Protein AF-F7YUC6-F1 (afdb_monomer)

Foldseek 3Di:
DVVVVVLVCLVCVCVVVDVDLVVLLLVLQLLLLLLLLLLVLLQCQQQVQAALQSLLL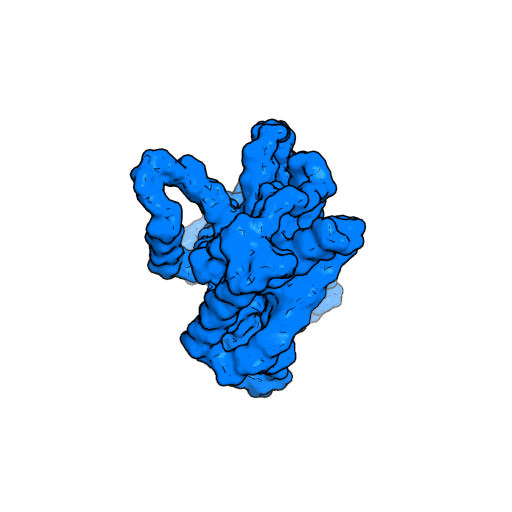LQQLQLQLQLCCPVVVDDSVPSLVVLLQRLLVVLLVLLQVLVVDDDVRSHVSSQVNQAVSLQVLQPPCVRQVHQVGAAQRAAPDDSVVLSVVSSVVSVVSLVVSCVCLVDPLVVLSNVNNVPVVVSVVVVRDSSVSSSVSSSNSSSSSSSSSNSVCNSVRTDGSVVSHSLVSVLSVLLCQQQFRNDSRSSSVSSVCSSCVCVVCVPVPDDVSVVSVVSSVVCVVPPRRHDNVVVVVCCVVPVCLVVLVVVLVDQDLAFWWWQDPFWTKTKHKAADAPAEDEAEDDPSDFLVVCVVVCVVCRDHYIYIRIAFAVGRNIHHGDDDPVNRVVVSVVVVCCVPVVPPTPTDNDD

InterPro domains:
  IPR000073 Alpha/beta hydrolase fold-1 [PF00561] (336-389)
  IPR001851 ABC transporter, permease [PF02653] (23-278)
  IPR029058 Alpha/Beta hydrolase fold [G3DSA:3.40.50.1820] (303-395)
  IPR029058 Alpha/Beta hydrolase fold [SSF53474] (313-388)
  IPR043428 High-affinity branched-chain amino acid transport system permease protein LivM-like [PTHR30482] (3-291)
  IPR043428 High-affinity branched-chain amino acid transport system permease protein LivM-like [cd06581] (31-288)

pLDDT: mean 86.63, std 11.59, range [29.72, 98.5]

Structure (mmCIF, N/CA/C/O backbone):
data_AF-F7YUC6-F1
#
_entry.id   AF-F7YUC6-F1
#
loop_
_atom_site.group_PDB
_atom_site.id
_atom_site.type_symbol
_atom_site.label_atom_id
_atom_site.label_alt_id
_atom_site.label_comp_id
_atom_site.label_asym_id
_atom_site.label_entity_id
_atom_site.label_seq_id
_atom_site.pdbx_PDB_ins_code
_atom_site.Cartn_x
_atom_site.Cartn_y
_atom_site.Cartn_z
_atom_site.occupancy
_atom_site.B_iso_or_equiv
_atom_site.auth_seq_id
_atom_site.auth_comp_id
_atom_site.auth_asym_id
_atom_site.auth_atom_id
_atom_site.pdbx_PDB_model_num
ATOM 1 N N . MET A 1 1 ? -22.028 0.484 -1.618 1.00 49.94 1 MET A N 1
ATOM 2 C CA . MET A 1 1 ? -22.314 1.625 -2.514 1.00 49.94 1 MET A CA 1
ATOM 3 C C . MET A 1 1 ? -21.063 2.448 -2.832 1.00 49.94 1 MET A C 1
ATOM 5 O O . MET A 1 1 ? -20.657 2.449 -3.980 1.00 49.94 1 MET A O 1
ATOM 9 N N . MET A 1 2 ? -20.376 3.046 -1.847 1.00 59.84 2 MET A N 1
ATOM 10 C CA . MET A 1 2 ? -19.220 3.936 -2.092 1.00 59.84 2 MET A CA 1
ATOM 11 C C . MET A 1 2 ? -18.036 3.284 -2.834 1.00 59.84 2 MET A C 1
ATOM 13 O O . MET A 1 2 ? -17.521 3.874 -3.771 1.00 59.84 2 MET A O 1
ATOM 17 N N . LYS A 1 3 ? -17.672 2.034 -2.501 1.00 68.00 3 LYS A N 1
ATOM 18 C CA . LYS A 1 3 ? -16.622 1.277 -3.221 1.00 68.00 3 LYS A CA 1
ATOM 19 C C . LYS A 1 3 ? -16.954 1.026 -4.699 1.00 68.00 3 LYS A C 1
ATOM 21 O O . LYS A 1 3 ? -16.059 0.978 -5.533 1.00 68.00 3 LYS A O 1
ATOM 26 N N . LEU A 1 4 ? -18.241 0.846 -5.002 1.00 63.88 4 LEU A N 1
ATOM 27 C CA . LEU A 1 4 ? -18.726 0.620 -6.363 1.00 63.88 4 LEU A CA 1
ATOM 28 C C . LEU A 1 4 ? -18.701 1.930 -7.160 1.00 63.88 4 LEU A C 1
ATOM 30 O O . LEU A 1 4 ? -18.326 1.933 -8.322 1.00 63.88 4 LEU A O 1
ATOM 34 N N . LEU A 1 5 ? -19.032 3.047 -6.503 1.00 68.44 5 LEU A N 1
ATOM 35 C CA . LEU A 1 5 ? -18.998 4.382 -7.095 1.00 68.44 5 LEU A CA 1
ATOM 36 C C . LEU A 1 5 ? -17.563 4.836 -7.405 1.00 68.44 5 LEU A C 1
ATOM 38 O O . LEU A 1 5 ? -17.309 5.358 -8.482 1.00 68.44 5 LEU A O 1
ATOM 42 N N . THR A 1 6 ? -16.610 4.584 -6.501 1.00 74.75 6 THR A N 1
ATOM 43 C CA . THR A 1 6 ? -15.185 4.864 -6.748 1.00 74.75 6 THR A CA 1
ATOM 44 C C . THR A 1 6 ? -14.619 4.002 -7.870 1.00 74.75 6 THR A C 1
ATOM 46 O O . THR A 1 6 ? -13.829 4.487 -8.672 1.00 74.75 6 THR A O 1
ATOM 49 N N . LEU A 1 7 ? -15.039 2.735 -7.949 1.00 76.38 7 LEU A N 1
ATOM 50 C CA . LEU A 1 7 ? -14.644 1.839 -9.033 1.00 76.38 7 LEU A CA 1
ATOM 51 C C . LEU A 1 7 ? -15.207 2.319 -10.377 1.00 76.38 7 LEU A C 1
ATOM 53 O O . LEU A 1 7 ? -14.469 2.394 -11.351 1.00 76.38 7 LEU A O 1
ATOM 57 N N . LEU A 1 8 ? -16.487 2.697 -10.411 1.00 74.19 8 LEU A N 1
ATOM 58 C CA . LEU A 1 8 ? -17.137 3.247 -11.600 1.00 74.19 8 LEU A CA 1
ATOM 59 C C . LEU A 1 8 ? -16.449 4.536 -12.072 1.00 74.19 8 LEU A C 1
ATOM 61 O O . LEU A 1 8 ? -16.184 4.694 -13.258 1.00 74.19 8 LEU A O 1
ATOM 65 N N . LEU A 1 9 ? -16.112 5.432 -11.140 1.00 80.69 9 LEU A N 1
ATOM 66 C CA . LEU A 1 9 ? -15.414 6.680 -11.443 1.00 80.69 9 LEU A CA 1
ATOM 67 C C . LEU A 1 9 ? -14.021 6.429 -12.037 1.00 80.69 9 LEU A C 1
ATOM 69 O O . LEU A 1 9 ? -13.650 7.093 -12.998 1.00 80.69 9 LEU A O 1
ATOM 73 N N . LEU A 1 10 ? -13.276 5.454 -11.506 1.00 80.12 10 LEU A N 1
ATOM 74 C CA . LEU A 1 10 ? -11.985 5.045 -12.066 1.00 80.12 10 LEU A CA 1
ATOM 75 C C . LEU A 1 10 ? -12.142 4.464 -13.477 1.00 80.12 10 LEU A C 1
ATOM 77 O O . LEU A 1 10 ? -11.426 4.869 -14.381 1.00 80.12 10 LEU A O 1
ATOM 81 N N . VAL A 1 11 ? -13.118 3.584 -13.710 1.00 81.38 11 VAL A N 1
ATOM 82 C CA . VAL A 1 11 ? -13.357 3.002 -15.045 1.00 81.38 11 VAL A CA 1
ATOM 83 C C . VAL A 1 11 ? -13.693 4.072 -16.091 1.00 81.38 11 VAL A C 1
ATOM 85 O O . VAL A 1 11 ? -13.264 3.966 -17.240 1.00 81.38 11 VAL A O 1
ATOM 88 N N . LEU A 1 12 ? -14.442 5.107 -15.699 1.00 81.69 12 LEU A N 1
ATOM 89 C CA . LEU A 1 12 ? -14.875 6.185 -16.592 1.00 81.69 12 LEU A CA 1
ATOM 90 C C . LEU A 1 12 ? -13.834 7.304 -16.763 1.00 81.69 12 LEU A C 1
ATOM 92 O O . LEU A 1 12 ? -13.973 8.139 -17.654 1.00 81.69 12 LEU A O 1
ATOM 96 N N . LEU A 1 13 ? -12.781 7.325 -15.947 1.00 81.12 13 LEU A N 1
ATOM 97 C CA . LEU A 1 13 ? -11.801 8.412 -15.898 1.00 81.12 13 LEU A CA 1
ATOM 98 C C . LEU A 1 13 ? -11.079 8.654 -17.244 1.00 81.12 13 LEU A C 1
ATOM 100 O O . LEU A 1 13 ? -11.007 9.812 -17.662 1.00 81.12 13 LEU A O 1
ATOM 104 N N . PRO A 1 14 ? -10.630 7.618 -17.985 1.00 80.31 14 PRO A N 1
ATOM 105 C CA . PRO A 1 14 ? -10.039 7.800 -19.316 1.00 80.31 14 PRO A CA 1
ATOM 106 C C . PRO A 1 14 ? -10.991 8.420 -20.346 1.00 80.31 14 PRO A C 1
ATOM 108 O O . PRO A 1 14 ? -10.544 9.121 -21.251 1.00 80.31 14 PRO A O 1
ATOM 111 N N . PHE A 1 15 ? -12.301 8.188 -20.212 1.00 77.75 15 PHE A N 1
ATOM 112 C CA . PHE A 1 15 ? -13.303 8.744 -21.126 1.00 77.75 15 PHE A CA 1
ATOM 113 C C . PHE A 1 15 ? -13.552 10.234 -20.874 1.00 77.75 15 PHE A C 1
ATOM 115 O O . PHE A 1 15 ? -13.868 10.963 -21.807 1.00 77.75 15 PHE A O 1
ATOM 122 N N . VAL A 1 16 ? -13.382 10.697 -19.631 1.00 76.25 16 VAL A N 1
ATOM 123 C CA . VAL A 1 16 ? -13.604 12.101 -19.246 1.00 76.25 16 VAL A CA 1
ATOM 124 C C . VAL A 1 16 ? -12.394 12.980 -19.567 1.00 76.25 16 VAL A C 1
ATOM 126 O O . VAL A 1 16 ? -12.556 14.081 -20.083 1.00 76.25 16 VAL A O 1
ATOM 129 N N . PHE A 1 17 ? -11.180 12.507 -19.275 1.00 71.56 17 PHE A N 1
ATOM 130 C CA . PHE A 1 17 ? -9.947 13.292 -19.451 1.00 71.56 17 PHE A CA 1
ATOM 131 C C . PHE A 1 17 ? -9.252 13.060 -20.805 1.00 71.56 17 PHE A C 1
ATOM 133 O O . PHE A 1 17 ? -8.211 13.658 -21.083 1.00 71.56 17 PHE A O 1
ATOM 140 N N . GLY A 1 18 ? -9.839 12.213 -21.653 1.00 66.44 18 GLY A N 1
ATOM 141 C CA . GLY A 1 18 ? -9.305 11.835 -22.956 1.00 66.44 18 GLY A CA 1
ATOM 142 C C . GLY A 1 18 ? -8.172 10.808 -22.878 1.00 66.44 18 GLY A C 1
ATOM 143 O O . GLY A 1 18 ? -7.498 10.633 -21.864 1.00 66.44 18 GLY A O 1
ATOM 144 N N . THR A 1 19 ? -7.911 10.137 -23.999 1.00 74.12 19 THR A N 1
ATOM 145 C CA . THR A 1 19 ? -6.890 9.083 -24.128 1.00 74.12 19 THR A CA 1
ATOM 146 C C . THR A 1 19 ? -5.493 9.647 -24.411 1.00 74.12 19 THR A C 1
ATOM 148 O O . THR A 1 19 ? -4.739 9.096 -25.217 1.00 74.12 19 THR A O 1
ATOM 151 N N . SER A 1 20 ? -5.136 10.780 -23.797 1.00 83.50 20 SER A N 1
ATOM 152 C CA . SER A 1 20 ? -3.784 11.321 -23.954 1.00 83.50 20 SER A CA 1
ATOM 153 C C . SER A 1 20 ? -2.783 10.409 -23.242 1.00 83.50 20 SER A C 1
ATOM 155 O O . SER A 1 20 ? -2.986 10.021 -22.089 1.00 83.50 20 SER A O 1
ATOM 157 N N . LYS A 1 21 ? -1.685 10.060 -23.927 1.00 84.25 21 LYS A N 1
ATOM 158 C CA . LYS A 1 21 ? -0.669 9.140 -23.384 1.00 84.25 21 LYS A CA 1
ATOM 159 C C . LYS A 1 21 ? -0.139 9.625 -22.036 1.00 84.25 21 LYS A C 1
ATOM 161 O O . LYS A 1 21 ? -0.027 8.851 -21.099 1.00 84.25 21 LYS A O 1
ATOM 166 N N . PHE A 1 22 ? 0.100 10.929 -21.931 1.00 85.62 22 PHE A N 1
ATOM 167 C CA . PHE A 1 22 ? 0.599 11.558 -20.718 1.00 85.62 22 PHE A CA 1
ATOM 168 C C . PHE A 1 22 ? -0.334 11.363 -19.511 1.00 85.62 22 PHE A C 1
ATOM 170 O O . PHE A 1 22 ? 0.124 10.923 -18.461 1.00 85.62 22 PHE A O 1
ATOM 177 N N . ILE A 1 23 ? -1.637 11.640 -19.652 1.00 87.19 23 ILE A N 1
ATOM 178 C CA . ILE A 1 23 ? -2.589 11.477 -18.540 1.00 87.19 23 ILE A CA 1
ATOM 179 C C . ILE A 1 23 ? -2.705 10.001 -18.149 1.00 87.19 23 ILE A C 1
ATOM 181 O O . ILE A 1 23 ? -2.709 9.687 -16.960 1.00 87.19 23 ILE A O 1
ATOM 185 N N . LEU A 1 24 ? -2.741 9.091 -19.128 1.00 89.00 24 LEU A N 1
ATOM 186 C CA . LEU A 1 24 ? -2.806 7.652 -18.865 1.00 89.00 24 LEU A CA 1
ATOM 187 C C . LEU A 1 24 ? -1.588 7.161 -18.074 1.00 89.00 24 LEU A C 1
ATOM 189 O O . LEU A 1 24 ? -1.773 6.506 -17.051 1.00 89.00 24 LEU A O 1
ATOM 193 N N . THR A 1 25 ? -0.370 7.555 -18.460 1.00 89.50 25 THR A N 1
ATOM 194 C CA . THR A 1 25 ? 0.849 7.197 -17.716 1.00 89.50 25 THR A CA 1
ATOM 195 C C . THR A 1 25 ? 0.807 7.711 -16.279 1.00 89.50 25 THR A C 1
ATOM 197 O O . THR A 1 25 ? 1.167 7.002 -15.342 1.00 89.50 25 THR A O 1
ATOM 200 N N . ILE A 1 26 ? 0.324 8.933 -16.067 1.00 89.69 26 ILE A N 1
ATOM 201 C CA . ILE A 1 26 ? 0.214 9.524 -14.731 1.00 89.69 26 ILE A CA 1
ATOM 202 C C . ILE A 1 26 ? -0.776 8.743 -13.863 1.00 89.69 26 ILE A C 1
ATOM 204 O O . ILE A 1 26 ? -0.443 8.387 -12.732 1.00 89.69 26 ILE A O 1
ATOM 208 N N . LEU A 1 27 ? -1.950 8.401 -14.396 1.00 91.56 27 LEU A N 1
ATOM 209 C CA . LEU A 1 27 ? -2.928 7.583 -13.680 1.00 91.56 27 LEU A CA 1
ATOM 210 C C . LEU A 1 27 ? -2.404 6.166 -13.397 1.00 91.56 27 LEU A C 1
ATOM 212 O O . LEU A 1 27 ? -2.622 5.637 -12.304 1.00 91.56 27 LEU A O 1
ATOM 216 N N . ASN A 1 28 ? -1.677 5.568 -14.344 1.00 93.00 28 ASN A N 1
ATOM 217 C CA . ASN A 1 28 ? -1.020 4.273 -14.172 1.00 93.00 28 ASN A CA 1
ATOM 218 C C . ASN A 1 28 ? -0.001 4.322 -13.034 1.00 93.00 28 ASN A C 1
ATOM 220 O O . ASN A 1 28 ? -0.023 3.466 -12.151 1.00 93.00 28 ASN A O 1
ATOM 224 N N . LEU A 1 29 ? 0.829 5.366 -12.979 1.00 93.62 29 LEU A N 1
ATOM 225 C CA . LEU A 1 29 ? 1.768 5.573 -11.879 1.00 93.62 29 LEU A CA 1
ATOM 226 C C . LEU A 1 29 ? 1.052 5.792 -10.540 1.00 93.62 29 LEU A C 1
ATOM 228 O O . LEU A 1 29 ? 1.462 5.209 -9.541 1.00 93.62 29 LEU A O 1
ATOM 232 N N . THR A 1 30 ? -0.053 6.543 -10.494 1.00 94.88 30 THR A N 1
ATOM 233 C CA . THR A 1 30 ? -0.863 6.676 -9.266 1.00 94.88 30 THR A CA 1
ATOM 234 C C . THR A 1 30 ? -1.336 5.321 -8.747 1.00 94.88 30 THR A C 1
ATOM 236 O O . THR A 1 30 ? -1.282 5.049 -7.543 1.00 94.88 30 THR A O 1
ATOM 239 N N . MET A 1 31 ? -1.799 4.465 -9.655 1.00 95.50 31 MET A N 1
ATOM 240 C CA . MET A 1 31 ? -2.273 3.118 -9.357 1.00 95.50 31 MET A CA 1
ATOM 241 C C . MET A 1 31 ? -1.142 2.191 -8.896 1.00 95.50 31 MET A C 1
ATOM 243 O O . MET A 1 31 ? -1.287 1.492 -7.893 1.00 95.50 31 MET A O 1
ATOM 247 N N . ILE A 1 32 ? 0.008 2.232 -9.566 1.00 96.81 32 ILE A N 1
ATOM 248 C CA . ILE A 1 32 ? 1.203 1.459 -9.206 1.00 96.81 32 ILE A CA 1
ATOM 249 C C . ILE A 1 32 ? 1.704 1.852 -7.811 1.00 96.81 32 ILE A C 1
ATOM 251 O O . ILE A 1 32 ? 1.934 0.987 -6.960 1.00 96.81 32 ILE A O 1
ATOM 255 N N . HIS A 1 33 ? 1.801 3.151 -7.528 1.00 96.81 33 HIS A N 1
ATOM 256 C CA . HIS A 1 33 ? 2.215 3.645 -6.215 1.00 96.81 33 HIS A CA 1
ATOM 257 C C . HIS A 1 33 ? 1.191 3.308 -5.133 1.00 96.81 33 HIS A C 1
ATOM 259 O O . HIS A 1 33 ? 1.586 3.032 -4.002 1.00 96.81 33 HIS A O 1
ATOM 265 N N . ALA A 1 34 ? -0.105 3.249 -5.466 1.00 97.19 34 ALA A N 1
ATOM 266 C CA . ALA A 1 34 ? -1.130 2.767 -4.542 1.00 97.19 34 ALA A CA 1
ATOM 267 C C . ALA A 1 34 ? -0.884 1.302 -4.143 1.00 97.19 34 ALA A C 1
ATOM 269 O O . ALA A 1 34 ? -0.997 0.980 -2.963 1.00 97.19 34 ALA A O 1
ATOM 270 N N . ILE A 1 35 ? -0.509 0.423 -5.083 1.00 98.06 35 ILE A N 1
ATOM 271 C CA . ILE A 1 35 ? -0.191 -0.989 -4.790 1.00 98.06 35 ILE A CA 1
ATOM 272 C C . ILE A 1 35 ? 1.018 -1.083 -3.852 1.00 98.06 35 ILE A C 1
ATOM 274 O O . ILE A 1 35 ? 0.943 -1.759 -2.823 1.00 98.06 35 ILE A O 1
ATOM 278 N N . ALA A 1 36 ? 2.105 -0.367 -4.159 1.00 98.00 36 ALA A N 1
ATOM 279 C CA . ALA A 1 36 ? 3.289 -0.331 -3.298 1.00 98.00 36 ALA A CA 1
ATOM 280 C C . ALA A 1 36 ? 2.944 0.191 -1.892 1.00 98.00 36 ALA A C 1
ATOM 282 O O . ALA A 1 36 ? 3.332 -0.393 -0.880 1.00 98.00 36 ALA A O 1
ATOM 283 N N . ALA A 1 37 ? 2.149 1.259 -1.816 1.00 97.56 37 ALA A N 1
ATOM 284 C CA . ALA A 1 37 ? 1.707 1.836 -0.556 1.00 97.56 37 ALA A CA 1
ATOM 285 C C . ALA A 1 37 ? 0.765 0.908 0.228 1.00 97.56 37 ALA A C 1
ATOM 287 O O . ALA A 1 37 ? 0.817 0.899 1.454 1.00 97.56 37 ALA A O 1
ATOM 288 N N . VAL A 1 38 ? -0.067 0.093 -0.430 1.00 97.25 38 VAL A N 1
ATOM 289 C CA . VAL A 1 38 ? -0.877 -0.945 0.234 1.00 97.25 38 VAL A CA 1
ATOM 290 C C . VAL A 1 38 ? 0.021 -1.988 0.901 1.00 97.25 38 VAL A C 1
ATOM 292 O O . VAL A 1 38 ? -0.226 -2.347 2.056 1.00 97.25 38 VAL A O 1
ATOM 295 N N . GLY A 1 39 ? 1.085 -2.423 0.218 1.00 97.25 39 GLY A N 1
ATOM 296 C CA . GLY A 1 39 ? 2.096 -3.320 0.781 1.00 97.25 39 GLY A CA 1
ATOM 297 C C . GLY A 1 39 ? 2.765 -2.735 2.024 1.00 97.25 39 GLY A C 1
ATOM 298 O O . GLY A 1 39 ? 2.800 -3.375 3.079 1.00 97.25 39 GLY A O 1
ATOM 299 N N . LEU A 1 40 ? 3.208 -1.480 1.942 1.00 97.31 40 LEU A N 1
ATOM 300 C CA . LEU A 1 40 ? 3.836 -0.792 3.069 1.00 97.31 40 LEU A CA 1
ATOM 301 C C . LEU A 1 40 ? 2.846 -0.542 4.212 1.00 97.31 40 LEU A C 1
ATOM 303 O O . LEU A 1 40 ? 3.194 -0.685 5.383 1.00 97.31 40 LEU A O 1
ATOM 307 N N . ASN A 1 41 ? 1.592 -0.226 3.897 1.00 96.69 41 ASN A N 1
ATOM 308 C CA . ASN A 1 41 ? 0.537 -0.040 4.886 1.00 96.69 41 ASN A CA 1
ATOM 309 C C . ASN A 1 41 ? 0.202 -1.345 5.622 1.00 96.69 41 ASN A C 1
ATOM 311 O O . ASN A 1 41 ? -0.171 -1.296 6.790 1.00 96.69 41 ASN A O 1
ATOM 315 N N . LEU A 1 42 ? 0.378 -2.516 5.002 1.00 96.75 42 LEU A N 1
ATOM 316 C CA . LEU A 1 42 ? 0.260 -3.797 5.704 1.00 96.75 42 LEU A CA 1
ATOM 317 C C . LEU A 1 42 ? 1.362 -3.959 6.767 1.00 96.75 42 LEU A C 1
ATOM 319 O O . LEU A 1 42 ? 1.074 -4.280 7.923 1.00 96.75 42 LEU A O 1
ATOM 323 N N . ILE A 1 43 ? 2.616 -3.696 6.386 1.00 95.44 43 ILE A N 1
ATOM 324 C CA . ILE A 1 43 ? 3.786 -3.838 7.267 1.00 95.44 43 ILE A CA 1
ATOM 325 C C . ILE A 1 43 ? 3.734 -2.797 8.390 1.00 95.44 43 ILE A C 1
ATOM 327 O O . ILE A 1 43 ? 3.709 -3.127 9.575 1.00 95.44 43 ILE A O 1
ATOM 331 N N . MET A 1 44 ? 3.658 -1.524 8.024 1.00 94.19 44 MET A N 1
ATOM 332 C CA . MET A 1 44 ? 3.778 -0.427 8.972 1.00 94.19 44 MET A CA 1
ATOM 333 C C . MET A 1 44 ? 2.433 -0.055 9.588 1.00 94.19 44 MET A C 1
ATOM 335 O O . MET A 1 44 ? 2.307 0.035 10.807 1.00 94.19 44 MET A O 1
ATOM 339 N N . GLY A 1 45 ? 1.398 0.091 8.764 1.00 92.88 45 GLY A N 1
ATOM 340 C CA . GLY A 1 45 ? 0.096 0.562 9.220 1.00 92.88 45 GLY A CA 1
ATOM 341 C C . GLY A 1 45 ? -0.764 -0.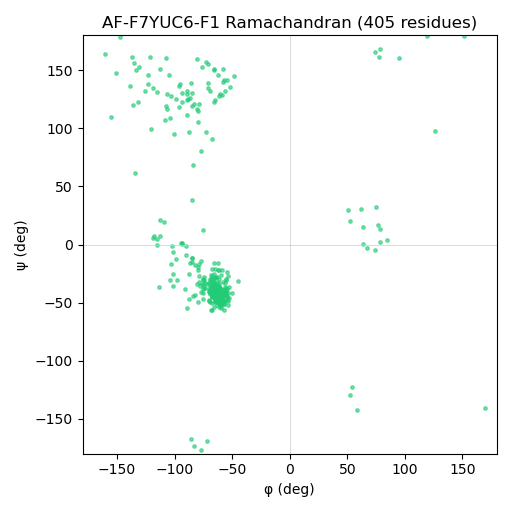480 9.921 1.00 92.88 45 GLY A C 1
ATOM 342 O O . GLY A 1 45 ? -1.509 -0.122 10.823 1.00 92.88 45 GLY A O 1
ATOM 343 N N . TYR A 1 46 ? -0.689 -1.761 9.573 1.00 93.50 46 TYR A N 1
ATOM 344 C CA . TYR A 1 46 ? -1.487 -2.786 10.257 1.00 93.50 46 TYR A CA 1
ATOM 345 C C . TYR A 1 46 ? -0.706 -3.533 11.327 1.00 93.50 46 TYR A C 1
ATOM 347 O O . TYR A 1 46 ? -1.315 -3.921 12.315 1.00 93.50 46 TYR A O 1
ATOM 355 N N . THR A 1 47 ? 0.607 -3.702 11.160 1.00 92.88 47 THR A N 1
ATOM 356 C CA . THR A 1 47 ? 1.442 -4.500 12.079 1.00 92.88 47 THR A CA 1
ATOM 357 C C . THR A 1 47 ? 2.282 -3.640 13.027 1.00 92.88 47 THR A C 1
ATOM 359 O O . THR A 1 47 ? 2.776 -4.146 14.032 1.00 92.88 47 THR A O 1
ATOM 362 N N . GLY A 1 48 ? 2.457 -2.345 12.734 1.00 90.38 48 GLY A N 1
ATOM 363 C CA . GLY A 1 48 ? 3.294 -1.442 13.531 1.00 90.38 48 GLY A CA 1
ATOM 364 C C . GLY A 1 48 ? 4.800 -1.621 13.305 1.00 90.38 48 GLY A C 1
ATOM 365 O O . GLY A 1 48 ? 5.598 -1.186 14.131 1.00 90.38 48 GLY A O 1
ATOM 366 N N . GLN A 1 49 ? 5.216 -2.282 12.219 1.00 90.38 49 GLN A N 1
ATOM 367 C CA . GLN A 1 49 ? 6.633 -2.460 11.894 1.00 90.38 49 GLN A CA 1
ATOM 368 C C . GLN A 1 49 ? 7.132 -1.296 11.037 1.00 90.38 49 GLN A C 1
ATOM 370 O O . GLN A 1 49 ? 6.752 -1.169 9.875 1.00 90.38 49 GLN A O 1
ATOM 375 N N . VAL A 1 50 ? 7.999 -0.452 11.596 1.00 89.50 50 VAL A N 1
ATOM 376 C CA . VAL A 1 50 ? 8.603 0.654 10.842 1.00 89.50 50 VAL A CA 1
ATOM 377 C C . VAL A 1 50 ? 9.500 0.080 9.745 1.00 89.50 50 VAL A C 1
ATOM 379 O O . VAL A 1 50 ? 10.412 -0.692 10.033 1.00 89.50 50 VAL A O 1
ATOM 382 N N . SER A 1 51 ? 9.228 0.438 8.490 1.00 90.94 51 SER A N 1
ATOM 383 C CA . SER A 1 51 ? 10.004 -0.009 7.333 1.00 90.94 51 SER A CA 1
ATOM 384 C C . SER A 1 51 ? 10.262 1.157 6.388 1.00 90.94 51 SER A C 1
ATOM 386 O O . SER A 1 51 ? 9.329 1.750 5.854 1.00 90.94 51 SER A O 1
ATOM 388 N N . ILE A 1 52 ? 11.542 1.458 6.172 1.00 91.62 52 ILE A N 1
ATOM 389 C CA . ILE A 1 52 ? 12.051 2.483 5.245 1.00 91.62 52 ILE A CA 1
ATOM 390 C C . ILE A 1 52 ? 12.805 1.796 4.084 1.00 91.62 52 ILE A C 1
ATOM 392 O O . ILE A 1 52 ? 13.637 2.380 3.400 1.00 91.62 52 ILE A O 1
ATOM 396 N N . GLY A 1 53 ? 12.517 0.509 3.860 1.00 93.00 53 GLY A N 1
ATOM 397 C CA . GLY A 1 53 ? 13.190 -0.335 2.869 1.00 93.00 53 GLY A CA 1
ATOM 398 C C . GLY A 1 53 ? 12.318 -0.764 1.693 1.00 93.00 53 GLY A C 1
ATOM 399 O O . GLY A 1 53 ? 12.717 -1.629 0.920 1.00 93.00 53 GLY A O 1
ATOM 400 N N . HIS A 1 54 ? 11.097 -0.236 1.577 1.00 96.25 54 HIS A N 1
ATOM 401 C CA . HIS A 1 54 ? 10.084 -0.810 0.686 1.00 96.25 54 HIS A CA 1
ATOM 402 C C . HIS A 1 54 ? 10.463 -0.737 -0.802 1.00 96.25 54 HIS A C 1
ATOM 404 O O . HIS A 1 54 ? 10.097 -1.628 -1.572 1.00 96.25 54 HIS A O 1
ATOM 410 N N . ALA A 1 55 ? 11.255 0.266 -1.198 1.00 96.62 55 ALA A N 1
ATOM 411 C CA . ALA A 1 55 ? 11.733 0.407 -2.568 1.00 96.62 55 ALA A CA 1
ATOM 412 C C . ALA A 1 55 ? 12.686 -0.719 -3.004 1.00 96.62 55 ALA A C 1
ATOM 414 O O . ALA A 1 55 ? 12.701 -1.051 -4.185 1.00 96.62 55 ALA A O 1
ATOM 415 N N . ALA A 1 56 ? 13.395 -1.389 -2.085 1.00 97.25 56 ALA A N 1
ATOM 416 C CA . ALA A 1 56 ? 14.206 -2.558 -2.445 1.00 97.25 56 ALA A CA 1
ATOM 417 C C . ALA A 1 56 ? 13.357 -3.748 -2.904 1.00 97.25 56 ALA A C 1
ATOM 419 O O . ALA A 1 56 ? 13.702 -4.436 -3.857 1.00 97.25 56 ALA A O 1
ATOM 420 N N . PHE A 1 57 ? 12.214 -3.999 -2.266 1.00 97.88 57 PHE A N 1
ATOM 421 C CA . PHE A 1 57 ? 11.320 -5.064 -2.730 1.00 97.88 57 PHE A CA 1
ATOM 422 C C . PHE A 1 57 ? 10.672 -4.715 -4.072 1.00 97.88 57 PHE A C 1
ATOM 424 O O . PHE A 1 57 ? 10.434 -5.603 -4.895 1.00 97.88 57 PHE A O 1
ATOM 431 N N . MET A 1 58 ? 10.436 -3.418 -4.298 1.00 98.19 58 MET A N 1
ATOM 432 C CA . MET A 1 58 ? 9.991 -2.888 -5.582 1.00 98.19 58 MET A CA 1
ATOM 433 C C . MET A 1 58 ? 11.064 -3.065 -6.665 1.00 98.19 58 MET A C 1
ATOM 435 O O . MET A 1 58 ? 10.742 -3.545 -7.748 1.00 98.19 58 MET A O 1
ATOM 439 N N . SER A 1 59 ? 12.337 -2.773 -6.380 1.00 97.56 59 SER A N 1
ATOM 440 C CA . SER A 1 59 ? 13.426 -2.968 -7.343 1.00 97.56 59 SER A CA 1
ATOM 441 C C . SER A 1 59 ? 13.631 -4.441 -7.678 1.00 97.56 59 SER A C 1
ATOM 443 O O . SER A 1 59 ? 13.711 -4.778 -8.856 1.00 97.56 59 SER A O 1
ATOM 445 N N . ILE A 1 60 ? 13.618 -5.335 -6.683 1.00 97.94 60 ILE A N 1
ATOM 446 C CA . ILE A 1 60 ? 13.712 -6.786 -6.905 1.00 97.94 60 ILE A CA 1
ATOM 447 C C . ILE A 1 60 ? 12.619 -7.250 -7.877 1.00 97.94 60 ILE A C 1
ATOM 449 O O . ILE A 1 60 ? 12.922 -7.952 -8.840 1.00 97.94 60 ILE A O 1
ATOM 453 N N . GLY A 1 61 ? 11.371 -6.810 -7.694 1.00 97.69 61 GLY A N 1
ATOM 454 C CA . GLY A 1 61 ? 10.272 -7.178 -8.591 1.00 97.69 61 GLY A CA 1
ATOM 455 C C . GLY A 1 61 ? 10.408 -6.570 -9.991 1.00 97.69 61 GLY A C 1
ATOM 456 O O . GLY A 1 61 ? 10.223 -7.266 -10.991 1.00 97.69 61 GLY A O 1
ATOM 457 N N . ALA A 1 62 ? 10.806 -5.298 -10.070 1.00 97.62 62 ALA A N 1
ATOM 458 C CA . ALA A 1 62 ? 11.036 -4.593 -11.328 1.00 97.62 62 ALA A CA 1
ATOM 459 C C . ALA A 1 62 ? 12.114 -5.277 -12.181 1.00 97.62 62 ALA A C 1
ATOM 461 O O . ALA A 1 62 ? 11.865 -5.626 -13.335 1.00 97.62 62 ALA A O 1
ATOM 462 N N . TYR A 1 63 ? 13.289 -5.528 -11.595 1.00 97.06 63 TYR A N 1
ATOM 463 C CA . TYR A 1 63 ? 14.394 -6.196 -12.279 1.00 97.06 63 TYR A CA 1
ATOM 464 C C . TYR A 1 63 ? 14.071 -7.651 -12.604 1.00 97.06 63 TYR A C 1
ATOM 466 O O . TYR A 1 63 ? 14.398 -8.094 -13.700 1.00 97.06 63 TYR A O 1
ATOM 474 N N . THR A 1 64 ? 13.390 -8.382 -11.715 1.00 97.19 64 THR A N 1
ATOM 475 C CA . THR A 1 64 ? 12.982 -9.767 -11.999 1.00 97.19 64 THR A CA 1
ATOM 476 C C . THR A 1 64 ? 12.084 -9.818 -13.234 1.00 97.19 64 THR A C 1
ATOM 478 O O . THR A 1 64 ? 12.422 -10.498 -14.199 1.00 97.19 64 THR A O 1
ATOM 481 N N . SER A 1 65 ? 10.984 -9.056 -13.265 1.00 97.38 65 SER A N 1
ATOM 482 C CA . SER A 1 65 ? 10.060 -9.094 -14.408 1.00 97.38 65 SER A CA 1
ATOM 483 C C . SER A 1 65 ? 10.722 -8.602 -15.699 1.00 97.38 65 SER A C 1
ATOM 485 O O . SER A 1 65 ? 10.581 -9.238 -16.744 1.00 97.38 65 SER A O 1
ATOM 487 N N . ALA A 1 66 ? 11.504 -7.518 -15.631 1.00 96.06 66 ALA A N 1
ATOM 488 C CA . ALA A 1 66 ? 12.196 -6.974 -16.795 1.00 96.06 66 ALA A CA 1
ATOM 489 C C . ALA A 1 66 ? 13.231 -7.949 -17.372 1.00 96.06 66 ALA A C 1
ATOM 491 O O . ALA A 1 66 ? 13.273 -8.149 -18.582 1.00 96.06 66 ALA A O 1
ATOM 492 N N . LEU A 1 67 ? 14.042 -8.597 -16.530 1.00 95.88 67 LEU A N 1
ATOM 493 C CA . LEU A 1 67 ? 15.060 -9.544 -16.990 1.00 95.88 67 LEU A CA 1
ATOM 494 C C . LEU A 1 67 ? 14.444 -10.818 -17.571 1.00 95.88 67 LEU A C 1
ATOM 496 O O . LEU A 1 67 ? 14.923 -11.293 -18.600 1.00 95.88 67 LEU A O 1
ATOM 500 N N . LEU A 1 68 ? 13.373 -11.344 -16.967 1.00 96.31 68 LEU A N 1
ATOM 501 C CA . LEU A 1 68 ? 12.645 -12.493 -17.515 1.00 96.31 68 LEU A CA 1
ATOM 502 C C . LEU A 1 68 ? 12.041 -12.169 -18.889 1.00 96.31 68 LEU A C 1
ATOM 504 O O . LEU A 1 68 ? 12.153 -12.971 -19.815 1.00 96.31 68 LEU A O 1
ATOM 508 N N . ALA A 1 69 ? 11.454 -10.980 -19.040 1.00 94.69 69 ALA A N 1
ATOM 509 C CA . ALA A 1 69 ? 10.863 -10.543 -20.300 1.00 94.69 69 ALA A CA 1
ATOM 510 C C . ALA A 1 69 ? 11.921 -10.249 -21.379 1.00 94.69 69 ALA A C 1
ATOM 512 O O . ALA A 1 69 ? 11.725 -10.594 -22.537 1.00 94.69 69 ALA A O 1
ATOM 513 N N . MET A 1 70 ? 13.049 -9.629 -21.017 1.00 93.56 70 MET A N 1
ATOM 514 C CA . MET A 1 70 ? 14.071 -9.202 -21.981 1.00 93.56 70 MET A CA 1
ATOM 515 C C . MET A 1 70 ? 15.064 -10.304 -22.360 1.00 93.56 70 MET A C 1
ATOM 517 O O . MET A 1 70 ? 15.414 -10.422 -23.529 1.00 93.56 70 MET A O 1
ATOM 521 N N . LYS A 1 71 ? 15.572 -11.075 -21.387 1.00 91.25 71 LYS A N 1
ATOM 522 C CA . LYS A 1 71 ? 16.623 -12.082 -21.635 1.00 91.25 71 LYS A CA 1
ATOM 523 C C . LYS A 1 71 ? 16.051 -13.454 -21.970 1.00 91.25 71 LYS A C 1
ATOM 525 O O . LYS A 1 71 ? 16.611 -14.147 -22.809 1.00 91.25 71 LYS A O 1
ATOM 530 N N . LEU A 1 72 ? 14.963 -13.848 -21.310 1.00 90.94 72 LEU A N 1
ATOM 531 C CA . LEU A 1 72 ? 14.354 -15.172 -21.477 1.00 90.94 72 LEU A CA 1
ATOM 532 C C . LEU A 1 72 ? 13.095 -15.146 -22.353 1.00 90.94 72 LEU A C 1
ATOM 534 O O . LEU A 1 72 ? 12.507 -16.197 -22.585 1.00 90.94 72 LEU A O 1
ATOM 538 N N . SER A 1 73 ? 12.680 -13.967 -22.838 1.00 90.50 73 SER A N 1
ATOM 539 C CA . SER A 1 73 ? 11.471 -13.775 -23.659 1.00 90.50 73 SER A CA 1
ATOM 540 C C . SER A 1 73 ? 10.209 -14.398 -23.047 1.00 90.50 73 SER A C 1
ATOM 542 O O . SER A 1 73 ? 9.298 -14.823 -23.757 1.00 90.50 73 SER A O 1
ATOM 544 N N . ILE A 1 74 ? 10.150 -14.471 -21.712 1.00 93.00 74 ILE A N 1
ATOM 545 C CA . ILE A 1 74 ? 9.003 -15.038 -21.003 1.00 93.00 74 ILE A CA 1
ATOM 546 C C . ILE A 1 74 ? 7.820 -14.069 -21.132 1.00 93.00 74 ILE A C 1
ATOM 548 O O . ILE A 1 74 ? 7.999 -12.868 -20.907 1.00 93.00 74 ILE A O 1
ATOM 552 N N . PRO A 1 75 ? 6.601 -14.557 -21.437 1.00 93.38 75 PRO A N 1
ATOM 553 C CA . PRO A 1 75 ? 5.418 -13.710 -21.514 1.00 93.38 75 PRO A CA 1
ATOM 554 C C . PRO A 1 75 ? 5.185 -12.906 -20.231 1.00 93.38 75 PRO A C 1
ATOM 556 O O . PRO A 1 75 ? 5.312 -13.429 -19.121 1.00 93.38 75 PRO A O 1
ATOM 559 N N . LEU A 1 76 ? 4.747 -11.652 -20.383 1.00 91.38 76 LEU A N 1
ATOM 560 C CA . LEU A 1 76 ? 4.517 -10.728 -19.262 1.00 91.38 76 LEU A CA 1
ATOM 561 C C . LEU A 1 76 ? 3.512 -11.262 -18.232 1.00 91.38 76 LEU A C 1
ATOM 563 O O . LEU A 1 76 ? 3.644 -11.026 -17.031 1.00 91.38 76 LEU A O 1
ATOM 567 N N . ALA A 1 77 ? 2.536 -12.041 -18.702 1.00 91.06 77 ALA A N 1
ATOM 568 C CA . ALA A 1 77 ? 1.555 -12.711 -17.857 1.00 91.06 77 ALA A CA 1
ATOM 569 C C . ALA A 1 77 ? 2.189 -13.685 -16.848 1.00 91.06 77 ALA A C 1
ATOM 571 O O . ALA A 1 77 ? 1.603 -13.917 -15.795 1.00 91.06 77 ALA A O 1
ATOM 572 N N . LEU A 1 78 ? 3.372 -14.234 -17.149 1.00 94.56 78 LEU A N 1
ATOM 573 C CA . LEU A 1 78 ? 4.115 -15.132 -16.265 1.00 94.56 78 LEU A CA 1
ATOM 574 C C . LEU A 1 78 ? 5.265 -14.411 -15.544 1.00 94.56 78 LEU A C 1
ATOM 576 O O . LEU A 1 78 ? 5.511 -14.683 -14.368 1.00 94.56 78 LEU A O 1
ATOM 580 N N . SER A 1 79 ? 5.932 -13.456 -16.202 1.00 95.50 79 SER A N 1
ATOM 581 C CA . SER A 1 79 ? 7.038 -12.707 -15.590 1.00 95.50 79 SER A CA 1
ATOM 582 C C . SER A 1 79 ? 6.587 -11.904 -14.364 1.00 95.50 79 SER A C 1
ATOM 584 O O . SER A 1 79 ? 7.296 -11.882 -13.358 1.00 95.50 79 SER A O 1
ATOM 586 N N . ILE A 1 80 ? 5.390 -11.302 -14.413 1.00 96.44 80 ILE A N 1
ATOM 587 C CA . ILE A 1 80 ? 4.849 -10.500 -13.310 1.00 96.44 80 ILE A CA 1
ATOM 588 C C . ILE A 1 80 ? 4.565 -11.377 -12.077 1.00 96.44 80 ILE A C 1
ATOM 590 O O . ILE A 1 80 ? 5.115 -11.070 -11.020 1.00 96.44 80 ILE A O 1
ATOM 594 N N . PRO A 1 81 ? 3.790 -12.482 -12.149 1.00 97.06 81 PRO A N 1
ATOM 595 C CA . PRO A 1 81 ? 3.616 -13.384 -11.008 1.00 97.06 81 PRO A CA 1
ATOM 596 C C . PRO A 1 81 ? 4.929 -13.922 -10.437 1.00 97.06 81 PRO A C 1
ATOM 59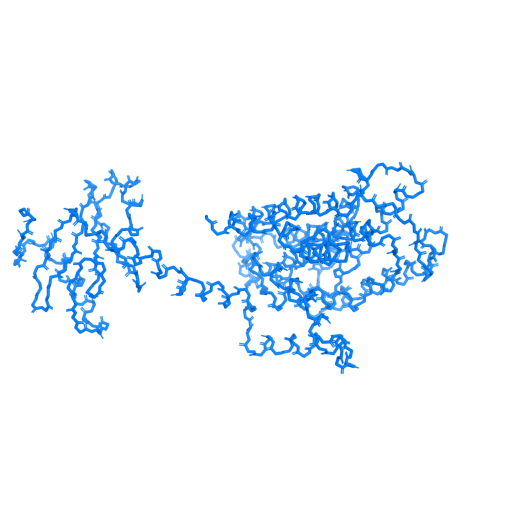8 O O . PRO A 1 81 ? 5.078 -13.968 -9.217 1.00 97.06 81 PRO A O 1
ATOM 601 N N . ILE A 1 82 ? 5.904 -14.276 -11.284 1.00 97.81 82 ILE A N 1
ATOM 602 C CA . ILE A 1 82 ? 7.219 -14.724 -10.805 1.00 97.81 82 ILE A CA 1
ATOM 603 C C . ILE A 1 82 ? 7.912 -13.603 -10.024 1.00 97.81 82 ILE A C 1
ATOM 605 O O . ILE A 1 82 ? 8.418 -13.853 -8.933 1.00 97.81 82 ILE A O 1
ATOM 609 N N . ALA A 1 83 ? 7.878 -12.362 -10.512 1.00 97.56 83 ALA A N 1
ATOM 610 C CA . ALA A 1 83 ? 8.423 -11.217 -9.787 1.00 97.56 83 ALA A CA 1
ATOM 611 C C . ALA A 1 83 ? 7.748 -11.003 -8.420 1.00 97.56 83 ALA A C 1
ATOM 613 O O . ALA A 1 83 ? 8.434 -10.720 -7.437 1.00 97.56 83 ALA A O 1
ATOM 614 N N . VAL A 1 84 ? 6.428 -11.205 -8.322 1.00 98.38 84 VAL A N 1
ATOM 615 C CA . VAL A 1 84 ? 5.695 -11.156 -7.043 1.00 98.38 84 VAL A CA 1
ATOM 616 C C . VAL A 1 84 ? 6.183 -12.234 -6.077 1.00 98.38 84 VAL A C 1
ATOM 618 O O . VAL A 1 84 ? 6.433 -11.938 -4.906 1.00 98.38 84 VAL A O 1
ATOM 621 N N . LEU A 1 85 ? 6.343 -13.472 -6.554 1.00 98.19 85 LEU A N 1
ATOM 622 C CA . LEU A 1 85 ? 6.830 -14.586 -5.739 1.00 98.19 85 LEU A CA 1
ATOM 623 C C . LEU A 1 85 ? 8.267 -14.348 -5.272 1.00 98.19 85 LEU A C 1
ATOM 625 O O . LEU A 1 85 ? 8.552 -14.518 -4.089 1.00 98.19 85 LEU A O 1
ATOM 629 N N . VAL A 1 86 ? 9.149 -13.898 -6.166 1.00 98.25 86 VAL A N 1
ATOM 630 C CA . VAL A 1 86 ? 10.547 -13.593 -5.843 1.00 98.25 86 VAL A CA 1
ATOM 631 C C . VAL A 1 86 ? 10.623 -12.487 -4.791 1.00 98.25 86 VAL A C 1
ATOM 633 O O . VAL A 1 86 ? 11.249 -12.688 -3.751 1.00 98.25 86 VAL A O 1
ATOM 636 N N . SER A 1 87 ? 9.925 -11.362 -4.972 1.00 98.19 87 SER A N 1
ATOM 637 C CA . SER A 1 87 ? 9.897 -10.300 -3.955 1.00 98.19 87 SER A CA 1
ATOM 638 C C . SER A 1 87 ? 9.288 -10.764 -2.630 1.00 98.19 87 SER A C 1
ATOM 640 O O . SER A 1 87 ? 9.755 -10.350 -1.569 1.00 98.19 87 SER A O 1
ATOM 642 N N . GLY A 1 88 ? 8.286 -11.649 -2.660 1.00 97.88 88 GLY A N 1
ATOM 643 C CA . GLY A 1 88 ? 7.735 -12.282 -1.462 1.00 97.88 88 GLY A CA 1
ATOM 644 C C . GLY A 1 88 ? 8.759 -13.157 -0.734 1.00 97.88 88 GLY A C 1
ATOM 645 O O . GLY A 1 88 ? 8.923 -13.019 0.476 1.00 97.88 88 GLY A O 1
ATOM 646 N N . ILE A 1 89 ? 9.504 -13.996 -1.460 1.00 98.00 89 ILE A N 1
ATOM 647 C CA . ILE A 1 89 ? 10.572 -14.846 -0.909 1.00 98.00 89 ILE A CA 1
ATOM 648 C C . ILE A 1 89 ? 11.674 -13.986 -0.284 1.00 98.00 89 ILE A C 1
ATOM 650 O O . ILE A 1 89 ? 12.056 -14.225 0.860 1.00 98.00 89 ILE A O 1
ATOM 654 N N . PHE A 1 90 ? 12.136 -12.939 -0.971 1.00 96.62 90 PHE A N 1
ATOM 655 C CA . PHE A 1 90 ? 13.095 -11.992 -0.393 1.00 96.62 90 PHE A CA 1
ATOM 656 C C . PHE A 1 90 ? 12.521 -11.271 0.834 1.00 96.62 90 PHE A C 1
ATOM 658 O O . PHE A 1 90 ? 13.235 -11.068 1.815 1.00 96.62 90 PHE A O 1
ATOM 665 N N . GLY A 1 91 ? 11.227 -10.941 0.825 1.00 95.88 91 GLY A N 1
ATOM 666 C CA . GLY A 1 91 ? 10.512 -10.404 1.983 1.00 95.88 91 GLY A CA 1
ATOM 667 C C . GLY A 1 91 ? 10.468 -11.364 3.171 1.00 95.88 91 GLY A C 1
ATOM 668 O O . GLY A 1 91 ? 10.623 -10.929 4.308 1.00 95.88 91 GLY A O 1
ATOM 669 N N . PHE A 1 92 ? 10.317 -12.664 2.927 1.00 96.31 92 PHE A N 1
ATOM 670 C CA . PHE A 1 92 ? 10.374 -13.700 3.957 1.00 96.31 92 PHE A CA 1
ATOM 671 C C . PHE A 1 92 ? 11.796 -13.861 4.513 1.00 96.31 92 PHE A C 1
ATOM 673 O O . PHE A 1 92 ? 11.995 -13.809 5.728 1.00 96.31 92 PHE A O 1
ATOM 680 N N . ILE A 1 93 ? 12.791 -13.989 3.628 1.00 95.69 93 ILE A N 1
ATOM 681 C CA . ILE A 1 93 ? 14.206 -14.154 3.991 1.00 95.69 93 ILE A CA 1
ATOM 682 C C . ILE A 1 93 ? 14.691 -12.958 4.807 1.00 95.69 93 ILE A C 1
ATOM 684 O O . ILE A 1 93 ? 15.314 -13.145 5.846 1.00 95.69 93 ILE A O 1
ATOM 688 N N . PHE A 1 94 ? 14.379 -11.736 4.371 1.00 92.69 94 PHE A N 1
ATOM 689 C CA . PHE A 1 94 ? 14.756 -10.517 5.084 1.00 92.69 94 PHE A CA 1
ATOM 690 C C . PHE A 1 94 ? 13.887 -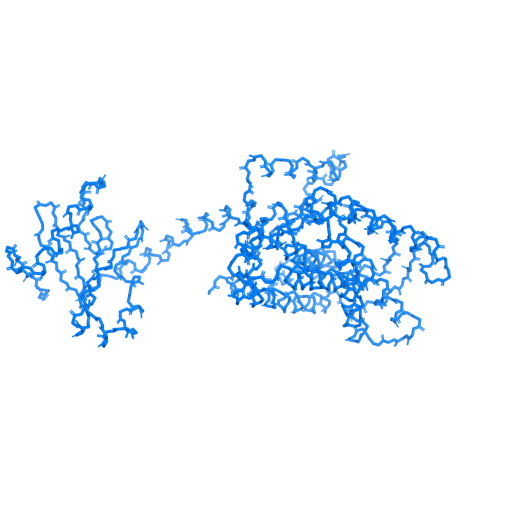10.268 6.322 1.00 92.69 94 PHE A C 1
ATOM 692 O O . PHE A 1 94 ? 14.362 -9.776 7.350 1.00 92.69 94 PHE A O 1
ATOM 699 N N . GLY A 1 95 ? 12.604 -10.621 6.245 1.00 89.88 95 GLY A N 1
ATOM 700 C CA . GLY A 1 95 ? 11.652 -10.479 7.336 1.00 89.88 95 GLY A CA 1
ATOM 701 C C . GLY A 1 95 ? 12.063 -11.294 8.555 1.00 89.88 95 GLY A C 1
ATOM 702 O O . GLY A 1 95 ? 11.982 -10.776 9.661 1.00 89.88 95 GLY A O 1
ATOM 703 N N . PHE A 1 96 ? 12.566 -12.517 8.368 1.00 91.19 96 PHE A N 1
ATOM 704 C CA . PHE A 1 96 ? 12.942 -13.426 9.454 1.00 91.19 96 PHE A CA 1
ATOM 705 C C . PHE A 1 96 ? 13.988 -12.857 10.443 1.00 91.19 96 PHE A C 1
ATOM 707 O O . PHE A 1 96 ? 13.672 -12.775 11.634 1.00 91.19 96 PHE A O 1
ATOM 714 N N . PRO A 1 97 ? 15.192 -12.406 10.023 1.00 88.00 97 PRO A N 1
ATOM 715 C CA . PRO A 1 97 ? 16.160 -11.781 10.926 1.00 88.00 97 PRO A CA 1
ATOM 716 C C . PRO A 1 97 ? 15.649 -10.441 11.469 1.00 88.00 97 PRO A C 1
ATOM 718 O O . PRO A 1 97 ? 15.891 -10.114 12.632 1.00 88.00 97 PRO A O 1
ATOM 721 N N . SER A 1 98 ? 14.868 -9.709 10.669 1.00 84.38 98 SER A N 1
ATOM 722 C CA . SER A 1 98 ? 14.275 -8.426 11.054 1.00 84.38 98 SER A CA 1
ATOM 723 C C . SER A 1 98 ? 13.306 -8.535 12.240 1.00 84.38 98 SER A C 1
ATOM 725 O O . SER A 1 98 ? 13.098 -7.555 12.949 1.00 84.38 98 SER A O 1
ATOM 727 N N . LEU A 1 99 ? 12.746 -9.719 12.527 1.00 81.25 99 LEU A N 1
ATOM 728 C CA . LEU A 1 99 ? 11.866 -9.934 13.688 1.00 81.25 99 LEU A CA 1
ATOM 729 C C . LEU A 1 99 ? 12.567 -9.765 15.039 1.00 81.25 99 LEU A C 1
ATOM 731 O O . LEU A 1 99 ? 11.886 -9.553 16.045 1.00 81.25 99 LEU A O 1
ATOM 735 N N . ARG A 1 100 ? 13.901 -9.875 15.071 1.00 85.44 100 ARG A N 1
ATOM 736 C CA . ARG A 1 100 ? 14.710 -9.670 16.282 1.00 85.44 100 ARG A CA 1
ATOM 737 C C . ARG A 1 100 ? 14.882 -8.190 16.624 1.00 85.44 100 ARG A C 1
ATOM 739 O O . ARG A 1 100 ? 15.283 -7.870 17.736 1.00 85.44 100 ARG A O 1
ATOM 746 N N . LEU A 1 101 ? 14.568 -7.303 15.680 1.00 89.50 101 LEU A N 1
ATOM 747 C CA . LEU A 1 101 ? 14.722 -5.862 15.809 1.00 89.50 101 LEU A CA 1
ATOM 748 C C . LEU A 1 101 ? 13.360 -5.200 16.024 1.00 89.50 101 LEU A C 1
ATOM 750 O O . LEU A 1 101 ? 12.333 -5.622 15.485 1.00 89.50 101 LEU A O 1
ATOM 754 N N . THR A 1 102 ? 13.342 -4.133 16.814 1.00 83.44 102 THR A N 1
ATOM 755 C CA . THR A 1 102 ? 12.128 -3.375 17.127 1.00 83.44 102 THR A CA 1
ATOM 756 C C . THR A 1 102 ? 12.351 -1.882 16.924 1.00 83.44 102 THR A C 1
ATOM 758 O O . THR A 1 102 ? 13.472 -1.379 17.004 1.00 83.44 102 THR A O 1
ATOM 761 N N . GLY A 1 103 ? 11.261 -1.170 16.623 1.00 86.19 103 GLY A N 1
ATOM 762 C CA . GLY A 1 103 ? 11.250 0.286 16.503 1.00 86.19 103 GLY A CA 1
ATOM 763 C C . GLY A 1 103 ? 12.296 0.818 15.522 1.00 86.19 103 GLY A C 1
ATOM 764 O O . GLY A 1 103 ? 12.315 0.445 14.349 1.00 86.19 103 GLY A O 1
ATOM 765 N N . PHE A 1 104 ? 13.163 1.695 16.024 1.00 88.56 104 PHE A N 1
ATOM 766 C CA . PHE A 1 104 ? 14.158 2.409 15.227 1.00 88.56 104 PHE A CA 1
ATOM 767 C C . PHE A 1 104 ? 15.244 1.498 14.635 1.00 88.56 104 PHE A C 1
ATOM 769 O O . PHE A 1 104 ? 15.664 1.712 13.501 1.00 88.56 104 PHE A O 1
ATOM 776 N N . TYR A 1 105 ? 15.638 0.429 15.336 1.00 92.12 105 TYR A N 1
ATOM 777 C CA . TYR A 1 105 ? 16.621 -0.528 14.815 1.00 92.12 105 TYR A CA 1
ATOM 778 C C . TYR A 1 105 ? 16.112 -1.228 13.554 1.00 92.12 105 TYR A C 1
ATOM 780 O O . TYR A 1 105 ? 16.841 -1.351 12.575 1.00 92.12 105 TYR A O 1
ATOM 788 N N . LEU A 1 106 ? 14.830 -1.614 13.543 1.00 91.50 106 LEU A N 1
ATOM 789 C CA . LEU A 1 106 ? 14.205 -2.195 12.356 1.00 91.50 106 LEU A CA 1
ATOM 790 C C . LEU A 1 106 ? 14.181 -1.191 11.190 1.00 91.50 106 LEU A C 1
ATOM 792 O O . LEU A 1 106 ? 14.459 -1.564 10.050 1.00 91.50 106 LEU A O 1
ATOM 796 N N . ALA A 1 107 ? 13.907 0.084 11.478 1.00 92.75 107 ALA A N 1
ATOM 797 C CA . ALA A 1 107 ? 13.919 1.144 10.475 1.00 92.75 107 ALA A CA 1
ATOM 798 C C . ALA A 1 107 ? 15.304 1.287 9.820 1.00 92.75 107 ALA A C 1
ATOM 800 O O . ALA A 1 107 ? 15.399 1.206 8.593 1.00 92.75 107 ALA A O 1
ATOM 801 N N . ILE A 1 108 ? 16.373 1.395 10.620 1.00 94.00 108 ILE A N 1
ATOM 802 C CA . ILE A 1 108 ? 17.757 1.478 10.122 1.00 94.00 108 ILE A CA 1
ATOM 803 C C . ILE A 1 108 ? 18.110 0.246 9.287 1.00 94.00 108 ILE A C 1
ATOM 805 O O . ILE A 1 108 ? 18.641 0.381 8.189 1.00 94.00 108 ILE A O 1
ATOM 809 N N . THR A 1 109 ? 17.777 -0.957 9.757 1.00 94.12 109 THR A N 1
ATOM 810 C CA . THR A 1 109 ? 18.077 -2.194 9.024 1.00 94.12 109 THR A CA 1
ATOM 811 C C . THR A 1 109 ? 17.355 -2.254 7.680 1.00 94.12 109 THR A C 1
ATOM 813 O O . THR A 1 109 ? 17.955 -2.633 6.677 1.00 94.12 109 THR A O 1
ATOM 816 N N . THR A 1 110 ? 16.092 -1.822 7.613 1.00 94.56 110 THR A N 1
ATOM 817 C CA . THR A 1 110 ? 15.358 -1.754 6.336 1.00 94.56 110 THR A CA 1
ATOM 818 C C . THR A 1 110 ? 15.911 -0.688 5.387 1.00 94.56 110 THR A C 1
ATOM 820 O O . THR A 1 110 ? 15.949 -0.917 4.181 1.00 94.56 110 THR A O 1
ATOM 823 N N . MET A 1 111 ? 16.384 0.446 5.910 1.00 94.88 111 MET A N 1
ATOM 824 C CA . MET A 1 111 ? 17.085 1.465 5.125 1.00 94.88 111 MET A CA 1
ATOM 825 C C . MET A 1 111 ? 18.410 0.921 4.578 1.00 94.88 111 MET A C 1
ATOM 827 O O . MET A 1 111 ? 18.674 1.050 3.385 1.00 94.88 111 MET A O 1
ATOM 831 N N . GLY A 1 112 ? 19.207 0.257 5.419 1.00 95.19 112 GLY A N 1
ATOM 832 C CA . GLY A 1 112 ? 20.447 -0.399 5.005 1.00 95.19 112 GLY A CA 1
ATOM 833 C C . GLY A 1 112 ? 20.207 -1.449 3.920 1.00 95.19 112 GLY A C 1
ATOM 834 O O . GLY A 1 112 ? 20.959 -1.507 2.956 1.00 95.19 112 GLY A O 1
ATOM 835 N N . PHE A 1 113 ? 19.115 -2.212 4.013 1.00 94.38 113 PHE A N 1
ATOM 836 C CA . PHE A 1 113 ? 18.701 -3.140 2.960 1.00 94.38 113 PHE A CA 1
ATOM 837 C C . PHE A 1 113 ? 18.355 -2.437 1.645 1.00 94.38 113 PHE A C 1
ATOM 839 O O . PHE A 1 113 ? 18.805 -2.885 0.594 1.00 94.38 113 PHE A O 1
ATOM 846 N N . ALA A 1 114 ? 17.612 -1.324 1.685 1.00 94.88 114 ALA A N 1
ATOM 847 C CA . ALA A 1 114 ? 17.327 -0.544 0.480 1.00 94.88 114 ALA A CA 1
ATOM 848 C C . ALA A 1 114 ? 18.601 -0.063 -0.216 1.00 94.88 114 ALA A C 1
ATOM 850 O O . ALA A 1 114 ? 18.760 -0.282 -1.416 1.00 94.88 114 ALA A O 1
ATOM 851 N N . VAL A 1 115 ? 19.526 0.515 0.552 1.00 95.88 115 VAL A N 1
ATOM 852 C CA . VAL A 1 115 ? 20.817 0.976 0.030 1.00 95.88 115 VAL A CA 1
ATOM 853 C C . VAL A 1 115 ? 21.648 -0.201 -0.489 1.00 95.88 115 VAL A C 1
ATOM 855 O O . VAL A 1 115 ? 22.194 -0.123 -1.583 1.00 95.88 115 VAL A O 1
ATOM 858 N N . ALA A 1 116 ? 21.711 -1.318 0.238 1.00 96.00 116 ALA A N 1
ATOM 859 C CA . ALA A 1 116 ? 22.469 -2.495 -0.185 1.00 96.00 116 ALA A CA 1
ATOM 860 C C . ALA A 1 116 ? 21.957 -3.068 -1.513 1.00 96.00 116 ALA A C 1
ATOM 862 O O . ALA A 1 116 ? 22.755 -3.371 -2.397 1.00 96.00 116 ALA A O 1
ATOM 863 N N . VAL A 1 117 ? 20.636 -3.183 -1.682 1.00 96.25 117 VAL A N 1
ATOM 864 C CA . VAL A 1 117 ? 20.031 -3.661 -2.935 1.00 96.25 117 VAL A CA 1
ATOM 865 C C . VAL A 1 117 ? 20.294 -2.681 -4.078 1.00 96.25 117 VAL A C 1
ATOM 867 O O . VAL A 1 117 ? 20.662 -3.116 -5.166 1.00 96.25 117 VAL A O 1
ATOM 870 N N . GLU A 1 118 ? 20.155 -1.373 -3.848 1.00 95.38 118 GLU A N 1
ATOM 871 C CA . GLU A 1 118 ? 20.483 -0.345 -4.844 1.00 95.38 118 GLU A CA 1
ATOM 872 C C . GLU A 1 118 ? 21.943 -0.453 -5.309 1.00 95.38 118 GLU A C 1
ATOM 874 O O . GLU A 1 118 ? 22.201 -0.525 -6.512 1.00 95.38 118 GLU A O 1
ATOM 879 N N . GLN A 1 119 ? 22.892 -0.537 -4.371 1.00 95.69 119 GLN A N 1
ATOM 880 C CA . GLN A 1 119 ? 24.320 -0.636 -4.682 1.00 95.69 119 GLN A CA 1
ATOM 881 C C . GLN A 1 119 ? 24.678 -1.959 -5.365 1.00 95.69 119 GLN A C 1
ATOM 883 O O . GLN A 1 119 ? 25.455 -1.967 -6.318 1.00 95.69 119 GLN A O 1
ATOM 888 N N . LEU A 1 120 ? 24.071 -3.074 -4.948 1.00 96.06 120 LEU A N 1
ATOM 889 C CA . LEU A 1 120 ? 24.283 -4.377 -5.578 1.00 96.06 120 LEU A CA 1
ATOM 890 C C . LEU A 1 120 ? 23.783 -4.380 -7.029 1.00 96.06 120 LEU A C 1
ATOM 892 O O . LEU A 1 120 ? 24.509 -4.791 -7.933 1.00 96.06 120 LEU A O 1
ATOM 896 N N . LEU A 1 121 ? 22.583 -3.848 -7.277 1.00 94.94 121 LEU A N 1
ATOM 897 C CA . LEU A 1 121 ? 22.056 -3.682 -8.634 1.00 94.94 121 LEU A CA 1
ATOM 898 C C . LEU A 1 121 ? 22.902 -2.695 -9.454 1.00 94.94 121 LEU A C 1
ATOM 900 O O . LEU A 1 121 ? 23.067 -2.895 -10.654 1.00 94.94 121 LEU A O 1
ATOM 904 N N . GLY A 1 122 ? 23.462 -1.657 -8.829 1.00 93.81 122 GLY A N 1
ATOM 905 C CA . GLY A 1 122 ? 24.354 -0.683 -9.465 1.00 93.81 122 GLY A CA 1
ATOM 906 C C . GLY A 1 122 ? 25.732 -1.231 -9.838 1.00 93.81 122 GLY A C 1
ATOM 907 O O . GLY A 1 122 ? 26.294 -0.821 -10.859 1.00 93.81 122 GLY A O 1
ATOM 908 N N . ALA A 1 123 ? 26.260 -2.171 -9.053 1.00 94.50 123 ALA A N 1
ATOM 909 C CA . ALA A 1 123 ? 27.543 -2.825 -9.296 1.00 94.50 123 ALA A CA 1
ATOM 910 C C . ALA A 1 123 ? 27.457 -3.934 -10.362 1.00 94.50 123 ALA A C 1
ATOM 912 O O . ALA A 1 123 ? 28.439 -4.211 -11.053 1.00 94.50 123 ALA A O 1
ATOM 913 N N . TRP A 1 124 ? 26.286 -4.554 -10.539 1.00 93.06 124 TRP A N 1
ATOM 914 C CA . TRP A 1 124 ? 26.128 -5.764 -11.350 1.00 93.06 124 TRP A CA 1
ATOM 915 C C . TRP A 1 124 ? 25.959 -5.507 -12.860 1.00 93.06 124 TRP A C 1
ATOM 917 O O . TRP A 1 124 ? 24.910 -5.756 -13.456 1.00 93.06 124 TRP A O 1
ATOM 927 N N . LYS A 1 125 ? 27.024 -5.032 -13.512 1.00 91.00 125 LYS A N 1
ATOM 928 C CA . LYS A 1 125 ? 27.010 -4.585 -14.920 1.00 91.00 125 LYS A CA 1
ATOM 929 C C . LYS A 1 125 ? 26.486 -5.629 -15.922 1.00 91.00 125 LYS A C 1
ATOM 931 O O . LYS A 1 125 ? 25.747 -5.263 -16.835 1.00 91.00 125 LYS A O 1
ATOM 936 N N . ASP A 1 126 ? 26.798 -6.910 -15.749 1.00 88.19 126 ASP A N 1
ATOM 937 C CA . ASP A 1 126 ? 26.414 -7.952 -16.720 1.00 88.19 126 ASP A CA 1
ATOM 938 C C . ASP A 1 126 ? 24.919 -8.299 -16.676 1.00 88.19 126 ASP A C 1
ATOM 940 O O . ASP A 1 126 ? 24.287 -8.612 -17.698 1.00 88.19 126 ASP A O 1
ATOM 944 N N . LEU A 1 127 ? 24.323 -8.223 -15.483 1.00 89.75 127 LEU A N 1
ATOM 945 C CA . LEU A 1 127 ? 22.926 -8.575 -15.281 1.00 89.75 127 LEU A CA 1
ATOM 946 C C . LEU A 1 127 ? 22.007 -7.370 -15.490 1.00 89.75 127 LEU A C 1
ATOM 948 O O . LEU A 1 127 ? 21.104 -7.452 -16.318 1.00 89.75 127 LEU A O 1
ATOM 952 N N . THR A 1 128 ? 22.258 -6.267 -14.784 1.00 90.25 128 THR A N 1
ATOM 953 C CA . THR A 1 128 ? 21.360 -5.100 -14.687 1.00 90.25 128 THR A CA 1
ATOM 954 C C . THR A 1 128 ? 21.783 -3.925 -15.567 1.00 90.25 128 THR A C 1
ATOM 956 O O . THR A 1 128 ? 21.064 -2.932 -15.627 1.00 90.25 128 THR A O 1
ATOM 959 N N . LYS A 1 129 ? 22.955 -4.013 -16.218 1.00 91.50 129 LYS A N 1
ATOM 960 C CA . LYS A 1 129 ? 23.653 -2.880 -16.856 1.00 91.50 129 LYS A CA 1
ATOM 961 C C . LYS A 1 129 ? 24.097 -1.790 -15.866 1.00 91.50 129 LYS A C 1
ATOM 963 O O . LYS A 1 129 ? 24.511 -0.707 -16.279 1.00 91.50 129 LYS A O 1
ATOM 968 N N . GLY A 1 130 ? 24.098 -2.096 -14.565 1.00 91.44 130 GLY A N 1
ATOM 969 C CA . GLY A 1 130 ? 24.558 -1.205 -13.504 1.00 91.44 130 GLY A CA 1
ATOM 970 C C . GLY A 1 130 ? 23.793 0.121 -13.471 1.00 91.44 130 GLY A C 1
ATOM 971 O O . GLY A 1 130 ? 22.597 0.177 -13.749 1.00 91.44 130 GLY A O 1
ATOM 972 N N . HIS A 1 131 ? 24.496 1.213 -13.174 1.00 90.00 131 HIS A N 1
ATOM 973 C CA . HIS A 1 131 ? 23.913 2.560 -13.098 1.00 90.00 131 HIS A CA 1
ATOM 974 C C . HIS A 1 131 ? 23.387 3.107 -14.440 1.00 90.00 131 HIS A C 1
ATOM 976 O O . HIS A 1 131 ? 22.602 4.051 -14.433 1.00 90.00 131 HIS A O 1
ATOM 982 N N . ILE A 1 132 ? 23.778 2.514 -15.579 1.00 90.25 132 ILE A N 1
ATOM 983 C CA . ILE A 1 132 ? 23.250 2.881 -16.908 1.00 90.25 132 ILE A CA 1
ATOM 984 C C . ILE A 1 132 ? 21.779 2.459 -17.039 1.00 90.25 132 ILE A C 1
ATOM 986 O O . ILE A 1 132 ? 21.005 3.112 -17.742 1.00 90.25 132 ILE A O 1
ATOM 990 N N . GLY A 1 133 ? 21.400 1.385 -16.342 1.00 91.75 133 GLY A N 1
ATOM 991 C CA . GLY A 1 133 ? 20.048 0.859 -16.327 1.00 91.75 133 GLY A CA 1
ATOM 992 C C . GLY A 1 133 ? 19.664 0.028 -17.554 1.00 91.75 133 GLY A C 1
ATOM 993 O O . GLY A 1 133 ? 20.343 0.004 -18.584 1.00 91.75 133 GLY A O 1
ATOM 994 N N . LEU A 1 134 ? 18.531 -0.662 -17.437 1.00 93.50 134 LEU A N 1
ATOM 995 C CA . LEU A 1 134 ? 17.899 -1.420 -18.513 1.00 93.50 134 LEU A CA 1
ATOM 996 C C . LEU A 1 134 ? 16.984 -0.495 -19.319 1.00 93.50 134 LEU A C 1
ATOM 998 O O . LEU A 1 134 ? 16.102 0.154 -18.758 1.00 93.50 134 LEU A O 1
ATOM 1002 N N . ARG A 1 135 ? 17.176 -0.454 -20.640 1.00 93.62 135 ARG A N 1
ATOM 1003 C CA . ARG A 1 135 ? 16.339 0.288 -21.597 1.00 93.62 135 ARG A CA 1
ATOM 1004 C C . ARG A 1 135 ? 15.587 -0.684 -22.495 1.00 93.62 135 ARG A C 1
ATOM 1006 O O . ARG A 1 135 ? 16.098 -1.760 -22.791 1.00 93.62 135 ARG A O 1
ATOM 1013 N N . GLY A 1 136 ? 14.415 -0.272 -22.970 1.00 90.38 136 GLY A N 1
ATOM 1014 C CA . GLY A 1 136 ? 13.618 -1.077 -23.896 1.00 90.38 136 GLY A CA 1
ATOM 1015 C C . GLY A 1 136 ? 12.918 -2.246 -23.208 1.00 90.38 136 GLY A C 1
ATOM 1016 O O . GLY A 1 136 ? 12.744 -3.297 -23.818 1.00 90.38 136 GLY A O 1
ATOM 1017 N N . VAL A 1 137 ? 12.534 -2.079 -21.937 1.00 92.88 137 VAL A N 1
ATOM 1018 C CA . VAL A 1 137 ? 11.704 -3.076 -21.253 1.00 92.88 137 VAL A CA 1
ATOM 1019 C C . VAL A 1 137 ? 10.368 -3.183 -22.008 1.00 92.88 137 VAL A C 1
ATOM 1021 O O . VAL A 1 137 ? 9.740 -2.145 -22.244 1.00 92.88 137 VAL A O 1
ATOM 1024 N N . PRO A 1 138 ? 9.923 -4.393 -22.405 1.00 91.50 138 PRO A N 1
ATOM 1025 C CA . PRO A 1 138 ? 8.689 -4.567 -23.164 1.00 91.50 138 PRO A CA 1
ATOM 1026 C C . PRO A 1 138 ? 7.492 -3.969 -22.429 1.00 91.50 138 PRO A C 1
ATOM 1028 O O . PRO A 1 138 ? 7.301 -4.235 -21.241 1.00 91.50 138 PRO A O 1
ATOM 1031 N N . LYS A 1 139 ? 6.679 -3.179 -23.132 1.00 89.69 139 LYS A N 1
ATOM 1032 C CA . LYS A 1 139 ? 5.423 -2.659 -22.586 1.00 89.69 139 LYS A CA 1
ATOM 1033 C C . LYS A 1 139 ? 4.351 -3.750 -22.562 1.00 89.69 139 LYS A C 1
ATOM 1035 O O . LYS A 1 139 ? 4.371 -4.659 -23.387 1.00 89.69 139 LYS A O 1
ATOM 1040 N N . LEU A 1 140 ? 3.398 -3.628 -21.638 1.00 84.56 140 LEU A N 1
ATOM 1041 C CA . LEU A 1 140 ? 2.235 -4.523 -21.533 1.00 84.56 140 LEU A CA 1
ATOM 1042 C C . LEU A 1 140 ? 1.350 -4.498 -22.792 1.00 84.56 140 LEU A C 1
ATOM 1044 O O . LEU A 1 140 ? 0.808 -5.527 -23.186 1.00 84.56 140 LEU A O 1
ATOM 1048 N N . GLY A 1 141 ? 1.223 -3.336 -23.428 1.00 86.12 141 GLY A N 1
ATOM 1049 C CA . GLY A 1 141 ? 0.451 -3.141 -24.646 1.00 86.12 141 GLY A CA 1
ATOM 1050 C C . GLY A 1 141 ? 0.307 -1.657 -24.973 1.00 86.12 141 GLY A C 1
ATOM 1051 O O . GLY A 1 141 ? 1.245 -0.875 -24.805 1.00 86.12 141 GLY A O 1
ATOM 1052 N N . SER A 1 142 ? -0.874 -1.264 -25.452 1.00 86.56 142 SER A N 1
ATOM 1053 C CA . SER A 1 142 ? -1.219 0.149 -25.630 1.00 86.56 142 SER A CA 1
ATOM 1054 C C . SER A 1 142 ? -1.429 0.840 -24.277 1.00 86.56 142 SER A C 1
ATOM 1056 O O . SER A 1 142 ? -1.808 0.201 -23.302 1.00 86.56 142 SER A O 1
ATOM 1058 N N . GLU A 1 143 ? -1.247 2.161 -24.213 1.00 84.62 143 GLU A N 1
ATOM 1059 C CA . GLU A 1 143 ? -1.393 2.933 -22.961 1.00 84.62 143 GLU A CA 1
ATOM 1060 C C . GLU A 1 143 ? -2.778 2.741 -22.305 1.00 84.62 143 GLU A C 1
ATOM 1062 O O . GLU A 1 143 ? -2.902 2.648 -21.084 1.00 84.62 143 GLU A O 1
ATOM 1067 N N . LEU A 1 144 ? -3.831 2.617 -23.123 1.00 87.31 144 LEU A N 1
ATOM 1068 C CA . LEU A 1 144 ? -5.189 2.353 -22.645 1.00 87.31 144 LEU A CA 1
ATOM 1069 C C . LEU A 1 144 ? -5.361 0.902 -22.165 1.00 87.31 144 LEU A C 1
ATOM 1071 O O . LEU A 1 144 ? -6.042 0.657 -21.172 1.00 87.31 144 LEU A O 1
ATOM 1075 N N . PHE A 1 145 ? -4.726 -0.062 -22.836 1.00 89.38 145 PHE A N 1
ATOM 1076 C CA . PHE A 1 145 ? -4.712 -1.453 -22.384 1.00 89.38 145 PHE A CA 1
ATOM 1077 C C . PHE A 1 145 ? -3.983 -1.588 -21.042 1.00 89.38 145 PHE A C 1
ATOM 1079 O O . PHE A 1 145 ? -4.521 -2.197 -20.117 1.00 89.38 145 PHE A O 1
ATOM 1086 N N . ASN A 1 146 ? -2.818 -0.945 -20.898 1.00 90.06 146 ASN A N 1
ATOM 1087 C CA . ASN A 1 146 ? -2.079 -0.884 -19.638 1.00 90.06 146 ASN A CA 1
ATOM 1088 C C . ASN A 1 146 ? -2.958 -0.337 -18.514 1.00 90.06 146 ASN A C 1
ATOM 1090 O O . ASN A 1 146 ? -2.995 -0.926 -17.438 1.00 90.06 146 ASN A O 1
ATOM 1094 N N . TYR A 1 147 ? -3.719 0.729 -18.782 1.00 91.12 147 TYR A N 1
ATOM 1095 C CA . TYR A 1 147 ? -4.622 1.321 -17.800 1.00 91.12 147 TYR A CA 1
ATOM 1096 C C . TYR A 1 147 ? -5.638 0.322 -17.249 1.00 91.12 147 TYR A C 1
ATOM 1098 O O . TYR A 1 147 ? -5.749 0.164 -16.033 1.00 91.12 147 TYR A O 1
ATOM 1106 N N . TYR A 1 148 ? -6.352 -0.397 -18.117 1.00 91.62 148 TYR A N 1
ATOM 1107 C CA . TYR A 1 148 ? -7.355 -1.362 -17.666 1.00 91.62 148 TYR A CA 1
ATOM 1108 C C . TYR A 1 148 ? -6.740 -2.589 -16.990 1.00 91.62 148 TYR A C 1
ATOM 1110 O O . TYR A 1 148 ? -7.300 -3.082 -16.008 1.00 91.62 148 TYR A O 1
ATOM 1118 N N . VAL A 1 149 ? -5.577 -3.054 -17.456 1.00 93.56 149 VAL A N 1
ATOM 1119 C CA . VAL A 1 149 ? -4.842 -4.149 -16.806 1.00 93.56 149 VAL A CA 1
ATOM 1120 C C . VAL A 1 149 ? -4.388 -3.731 -15.408 1.00 93.56 149 VAL A C 1
ATOM 1122 O O . VAL A 1 149 ? -4.659 -4.438 -14.438 1.00 93.56 149 VAL A O 1
ATOM 1125 N N . ILE A 1 150 ? -3.756 -2.564 -15.272 1.00 94.19 150 ILE A N 1
ATOM 1126 C CA . ILE A 1 150 ? -3.297 -2.040 -13.982 1.00 94.19 150 ILE A CA 1
ATOM 1127 C C . ILE A 1 150 ? -4.493 -1.795 -13.060 1.00 94.19 150 ILE A C 1
ATOM 1129 O O . ILE A 1 150 ? -4.438 -2.180 -11.894 1.00 94.19 150 ILE A O 1
ATOM 1133 N N . LEU A 1 151 ? -5.597 -1.237 -13.565 1.00 94.00 151 LEU A N 1
ATOM 1134 C CA . LEU A 1 151 ? -6.820 -1.043 -12.788 1.00 94.00 151 LEU A CA 1
ATOM 1135 C C . LEU A 1 151 ? -7.368 -2.375 -12.257 1.00 94.00 151 LEU A C 1
ATOM 1137 O O . LEU A 1 151 ? -7.678 -2.475 -11.069 1.00 94.00 151 LEU A O 1
ATOM 1141 N N . ALA A 1 152 ? -7.443 -3.413 -13.095 1.00 94.12 152 ALA A N 1
ATOM 1142 C CA . ALA A 1 152 ? -7.875 -4.743 -12.669 1.00 94.12 152 ALA A CA 1
ATOM 1143 C C . ALA A 1 152 ? -6.958 -5.314 -11.573 1.00 94.12 152 ALA A C 1
ATOM 1145 O O . ALA A 1 152 ? -7.442 -5.834 -10.562 1.00 94.12 152 ALA A O 1
ATOM 1146 N N . VAL A 1 153 ? -5.640 -5.150 -11.725 1.00 95.19 153 VAL A N 1
ATOM 1147 C CA . VAL A 1 153 ? -4.652 -5.582 -10.728 1.00 95.19 153 VAL A CA 1
ATOM 1148 C C . VAL A 1 153 ? -4.796 -4.798 -9.421 1.00 95.19 153 VAL A C 1
ATOM 1150 O O . VAL A 1 153 ? -4.835 -5.410 -8.357 1.00 95.19 153 VAL A O 1
ATOM 1153 N N . VAL A 1 154 ? -4.959 -3.471 -9.462 1.00 94.56 154 VAL A N 1
ATOM 1154 C CA . VAL A 1 154 ? -5.212 -2.641 -8.270 1.00 94.56 154 VAL A CA 1
ATOM 1155 C C . VAL A 1 154 ? -6.454 -3.124 -7.533 1.00 94.56 154 VAL A C 1
ATOM 1157 O O . VAL A 1 154 ? -6.414 -3.313 -6.317 1.00 94.56 154 VAL A O 1
ATOM 1160 N N . VAL A 1 155 ? -7.557 -3.348 -8.249 1.00 94.06 155 VAL A N 1
ATOM 1161 C CA . VAL A 1 155 ? -8.812 -3.820 -7.650 1.00 94.06 155 VAL A CA 1
ATOM 1162 C C . VAL A 1 155 ? -8.603 -5.165 -6.964 1.00 94.06 155 VAL A C 1
ATOM 1164 O O . VAL A 1 155 ? -9.031 -5.335 -5.819 1.00 94.06 155 VAL A O 1
ATOM 1167 N N . LEU A 1 156 ? -7.887 -6.088 -7.611 1.00 95.62 156 LEU A N 1
ATOM 1168 C CA . LEU A 1 156 ? -7.531 -7.378 -7.027 1.00 95.62 156 LEU A CA 1
ATOM 1169 C C . LEU A 1 156 ? -6.654 -7.216 -5.775 1.00 95.62 156 LEU A C 1
ATOM 1171 O O . LEU A 1 156 ? -6.925 -7.850 -4.756 1.00 95.62 156 LEU A O 1
ATOM 1175 N N . CYS A 1 157 ? -5.652 -6.334 -5.804 1.00 95.88 157 CYS A N 1
ATOM 1176 C CA . CYS A 1 157 ? -4.775 -6.063 -4.666 1.00 95.88 157 CYS A CA 1
ATOM 1177 C C . CYS A 1 157 ? -5.534 -5.473 -3.474 1.00 95.88 157 CYS A C 1
ATOM 1179 O O . CYS A 1 157 ? -5.393 -5.959 -2.351 1.00 95.88 157 CYS A O 1
ATOM 1181 N N . PHE A 1 158 ? -6.379 -4.464 -3.697 1.00 93.88 158 PHE A N 1
ATOM 1182 C CA . PHE A 1 158 ? -7.210 -3.873 -2.645 1.00 93.88 158 PHE A CA 1
ATOM 1183 C C . PHE A 1 158 ? -8.257 -4.868 -2.125 1.00 93.88 158 PHE A C 1
ATOM 1185 O O . PHE A 1 158 ? -8.542 -4.901 -0.922 1.00 93.88 158 PHE A O 1
ATOM 1192 N N . TYR A 1 159 ? -8.812 -5.722 -2.987 1.00 94.12 159 TYR A N 1
ATOM 1193 C CA . TYR A 1 159 ? -9.694 -6.809 -2.569 1.00 94.12 159 TYR A CA 1
ATOM 1194 C C . TYR A 1 159 ? -8.960 -7.814 -1.669 1.00 94.12 159 TYR A C 1
ATOM 1196 O O . TYR A 1 159 ? -9.403 -8.065 -0.547 1.00 94.12 159 TYR A O 1
ATOM 1204 N N . ALA A 1 160 ? -7.801 -8.317 -2.101 1.00 95.00 160 ALA A N 1
ATOM 1205 C CA . ALA A 1 160 ? -6.973 -9.236 -1.323 1.00 95.00 160 ALA A CA 1
ATOM 1206 C C . ALA A 1 160 ? -6.550 -8.621 0.021 1.00 95.00 160 ALA A C 1
ATOM 1208 O O . ALA A 1 160 ? -6.691 -9.252 1.070 1.00 95.00 160 ALA A O 1
ATOM 1209 N N . PHE A 1 161 ? -6.121 -7.357 0.014 1.00 94.75 161 PHE A N 1
ATOM 1210 C CA . PHE A 1 161 ? -5.759 -6.613 1.216 1.00 94.75 161 PHE A CA 1
ATOM 1211 C C . PHE A 1 161 ? -6.939 -6.463 2.184 1.00 94.75 161 PHE A C 1
ATOM 1213 O O . PHE A 1 161 ? -6.808 -6.727 3.382 1.00 94.75 161 PHE A O 1
ATOM 1220 N N . THR A 1 162 ? -8.118 -6.068 1.695 1.00 91.12 162 THR A N 1
ATOM 1221 C CA . THR A 1 162 ? -9.303 -5.908 2.554 1.00 91.12 162 THR A CA 1
ATOM 1222 C C . THR A 1 162 ? -9.788 -7.242 3.110 1.00 91.12 162 THR A C 1
ATOM 1224 O O . THR A 1 162 ? -10.159 -7.310 4.281 1.00 91.12 162 THR A O 1
ATOM 1227 N N . LYS A 1 163 ? -9.718 -8.330 2.336 1.00 93.12 163 LYS A N 1
ATOM 1228 C CA . LYS A 1 163 ? -9.984 -9.679 2.850 1.00 93.12 163 LYS A CA 1
ATOM 1229 C C . LYS A 1 163 ? -8.990 -10.053 3.946 1.00 93.12 163 LYS A C 1
ATOM 1231 O O . LYS A 1 163 ? -9.419 -10.309 5.070 1.00 93.12 163 LYS A O 1
ATOM 1236 N N . LEU A 1 164 ? -7.687 -9.962 3.688 1.00 93.56 164 LEU A N 1
ATOM 1237 C CA . LEU A 1 164 ? -6.642 -10.279 4.668 1.00 93.56 164 LEU A CA 1
ATOM 1238 C C . LEU A 1 164 ? -6.810 -9.503 5.988 1.00 93.56 164 LEU A C 1
ATOM 1240 O O . LEU A 1 164 ? -6.686 -10.071 7.075 1.00 93.56 164 LEU A O 1
ATOM 1244 N N . THR A 1 165 ? -7.150 -8.217 5.891 1.00 92.25 165 THR A N 1
ATOM 1245 C CA . THR A 1 165 ? -7.278 -7.312 7.043 1.00 92.25 165 THR A CA 1
ATOM 1246 C C . THR A 1 165 ? -8.638 -7.358 7.749 1.00 92.25 165 THR A C 1
ATOM 1248 O O . THR A 1 165 ? -8.751 -6.878 8.879 1.00 92.25 165 THR A O 1
ATOM 1251 N N . SER A 1 166 ? -9.666 -7.944 7.131 1.00 87.19 166 SER A N 1
ATOM 1252 C CA . SER A 1 166 ? -11.002 -8.106 7.734 1.00 87.19 166 SER A CA 1
ATOM 1253 C C . SER A 1 166 ? -11.145 -9.392 8.565 1.00 87.19 166 SER A C 1
ATOM 1255 O O . SER A 1 166 ? -11.942 -9.448 9.503 1.00 87.19 166 SER A O 1
ATOM 1257 N N . HIS A 1 167 ? -10.350 -10.422 8.261 1.00 88.81 167 HIS A N 1
ATOM 1258 C CA . HIS A 1 167 ? -10.401 -11.724 8.931 1.00 88.81 167 HIS A CA 1
ATOM 1259 C C . HIS A 1 167 ? -9.607 -11.777 10.257 1.00 88.81 167 HIS A C 1
ATOM 1261 O O . HIS A 1 167 ? -9.104 -10.770 10.760 1.00 88.81 167 HIS A O 1
ATOM 1267 N N . LYS A 1 168 ? -9.501 -12.983 10.845 1.00 91.50 168 LYS A N 1
ATOM 1268 C CA . LYS A 1 168 ? -8.730 -13.268 12.074 1.00 91.50 168 LYS A CA 1
ATOM 1269 C C . LYS A 1 168 ? -7.302 -12.713 11.991 1.00 91.50 168 LYS A C 1
ATOM 1271 O O . LYS A 1 168 ? -6.839 -12.097 12.945 1.00 91.50 168 LYS A O 1
ATOM 1276 N N . THR A 1 169 ? -6.661 -12.857 10.830 1.00 93.38 169 THR A N 1
ATOM 1277 C CA . THR A 1 169 ? -5.323 -12.326 10.544 1.00 93.38 169 THR A CA 1
ATOM 1278 C C . THR A 1 169 ? -5.243 -10.821 10.756 1.00 93.38 169 THR A C 1
ATOM 1280 O O . THR A 1 169 ? -4.397 -10.359 11.508 1.00 93.38 169 THR A O 1
ATOM 1283 N N . GLY A 1 170 ? -6.152 -10.046 10.164 1.00 92.94 170 GLY A N 1
ATOM 1284 C CA . GLY A 1 170 ? -6.160 -8.595 10.325 1.00 92.94 170 GLY A CA 1
ATOM 1285 C C . GLY A 1 170 ? -6.383 -8.130 11.761 1.00 92.94 170 GLY A C 1
ATOM 1286 O O . GLY A 1 170 ? -5.748 -7.171 12.193 1.00 92.94 170 GLY A O 1
ATOM 1287 N N . ARG A 1 171 ? -7.234 -8.828 12.525 1.00 92.38 171 ARG A N 1
ATOM 1288 C CA . ARG A 1 171 ? -7.408 -8.546 13.961 1.00 92.38 171 ARG A CA 1
ATOM 1289 C C . ARG A 1 171 ? -6.137 -8.837 14.753 1.00 92.38 171 ARG A C 1
ATOM 1291 O O . ARG A 1 171 ? -5.767 -8.028 15.595 1.00 92.38 171 ARG A O 1
ATOM 1298 N N . ALA A 1 172 ? -5.452 -9.939 14.441 1.00 95.19 172 ALA A N 1
ATOM 1299 C CA . ALA A 1 172 ? -4.166 -10.260 15.047 1.00 95.19 172 ALA A CA 1
ATOM 1300 C C . ALA A 1 172 ? -3.108 -9.195 14.724 1.00 95.19 172 ALA A C 1
ATOM 1302 O O . ALA A 1 172 ? -2.447 -8.719 15.636 1.00 95.19 172 ALA A O 1
ATOM 1303 N N . LEU A 1 173 ? -2.998 -8.754 13.464 1.00 95.31 173 LEU A N 1
ATOM 1304 C CA . LEU A 1 173 ? -2.065 -7.691 13.067 1.00 95.31 173 LEU A CA 1
ATOM 1305 C C . LEU A 1 173 ? -2.330 -6.390 13.833 1.00 95.31 173 LEU A C 1
ATOM 1307 O O . LEU A 1 173 ? -1.408 -5.845 14.434 1.00 95.31 173 LEU A O 1
ATOM 1311 N N . LYS A 1 174 ? -3.593 -5.950 13.905 1.00 94.38 174 LYS A N 1
ATOM 1312 C CA . LYS A 1 174 ? -3.965 -4.754 14.676 1.00 94.38 174 LYS A CA 1
ATOM 1313 C C . LYS A 1 174 ? -3.629 -4.897 16.161 1.00 94.38 174 LYS A C 1
ATOM 1315 O O . LYS A 1 174 ? -3.062 -3.977 16.730 1.00 94.38 174 LYS A O 1
ATOM 1320 N N . ALA A 1 175 ? -3.907 -6.049 16.773 1.00 94.56 175 ALA A N 1
ATOM 1321 C CA . ALA A 1 175 ? -3.539 -6.299 18.168 1.00 94.56 175 ALA A CA 1
ATOM 1322 C C . ALA A 1 175 ? -2.016 -6.219 18.387 1.00 94.56 175 ALA A C 1
ATOM 1324 O O . ALA A 1 175 ? -1.565 -5.649 19.377 1.00 94.56 175 ALA A O 1
ATOM 1325 N N . ILE A 1 176 ? -1.225 -6.739 17.439 1.00 94.81 176 ILE A N 1
ATOM 1326 C CA . ILE A 1 176 ? 0.243 -6.647 17.458 1.00 94.81 176 ILE A CA 1
ATOM 1327 C C . ILE A 1 176 ? 0.708 -5.191 17.357 1.00 94.81 176 ILE A C 1
ATOM 1329 O O . ILE A 1 176 ? 1.657 -4.826 18.051 1.00 94.81 176 ILE A O 1
ATOM 1333 N N . ARG A 1 177 ? 0.055 -4.378 16.515 1.00 93.38 177 ARG A N 1
ATOM 1334 C CA . ARG A 1 177 ? 0.353 -2.947 16.368 1.00 93.38 177 ARG A CA 1
ATOM 1335 C C . ARG A 1 177 ? 0.090 -2.167 17.655 1.00 93.38 177 ARG A C 1
ATOM 1337 O O . ARG A 1 177 ? 0.901 -1.312 17.986 1.00 93.38 177 ARG A O 1
ATOM 1344 N N . GLU A 1 178 ? -1.020 -2.439 18.341 1.00 93.25 178 GLU A N 1
ATOM 1345 C CA . GLU A 1 178 ? -1.380 -1.743 19.585 1.00 93.25 178 GLU A CA 1
ATOM 1346 C C . GLU A 1 178 ? -0.417 -2.101 20.720 1.00 93.25 178 GLU A C 1
ATOM 1348 O O . GLU A 1 178 ? 0.210 -1.228 21.316 1.00 93.25 178 GLU A O 1
ATOM 1353 N N . ASN A 1 179 ? -0.272 -3.397 21.019 1.00 93.38 179 ASN A N 1
ATOM 1354 C CA . ASN A 1 179 ? 0.683 -3.850 22.020 1.00 93.38 179 ASN A CA 1
ATOM 1355 C C . ASN A 1 179 ? 1.110 -5.311 21.768 1.00 93.38 179 ASN A C 1
ATOM 1357 O O . ASN A 1 179 ? 0.334 -6.243 22.015 1.00 93.38 179 ASN A O 1
ATOM 1361 N N . PRO A 1 180 ? 2.364 -5.552 21.339 1.00 92.38 180 PRO A N 1
ATOM 1362 C CA . PRO A 1 180 ? 2.839 -6.897 21.032 1.00 92.38 180 PRO A CA 1
ATOM 1363 C C . PRO A 1 180 ? 2.954 -7.801 22.269 1.00 92.38 180 PRO A C 1
ATOM 1365 O O . PRO A 1 180 ? 2.841 -9.019 22.127 1.00 92.38 180 PRO A O 1
ATOM 1368 N N . LEU A 1 181 ? 3.165 -7.246 23.471 1.00 92.31 181 LEU A N 1
ATOM 1369 C CA . LEU A 1 181 ? 3.216 -8.027 24.714 1.00 92.31 181 LEU A CA 1
ATOM 1370 C C . LEU A 1 181 ? 1.824 -8.548 25.074 1.00 92.31 181 LEU A C 1
ATOM 1372 O O . LEU A 1 181 ? 1.656 -9.745 25.298 1.00 92.31 181 LEU A O 1
ATOM 1376 N N . VAL A 1 182 ? 0.814 -7.676 25.027 1.00 94.00 182 VAL A N 1
ATOM 1377 C CA . VAL A 1 182 ? -0.587 -8.043 25.292 1.00 94.00 182 VAL A CA 1
ATOM 1378 C C . VAL A 1 182 ? -1.081 -9.064 24.267 1.00 94.00 182 VAL A C 1
ATOM 1380 O O . VAL A 1 182 ? -1.653 -10.086 24.638 1.00 94.00 182 VAL A O 1
ATOM 1383 N N . ALA A 1 183 ? -0.787 -8.855 22.980 1.00 94.44 183 ALA A N 1
ATOM 1384 C CA . ALA A 1 183 ? -1.135 -9.807 21.927 1.00 94.44 183 ALA A CA 1
ATOM 1385 C C . ALA A 1 183 ? -0.566 -11.215 22.198 1.00 94.44 183 ALA A C 1
ATOM 1387 O O . ALA A 1 183 ? -1.250 -12.214 21.9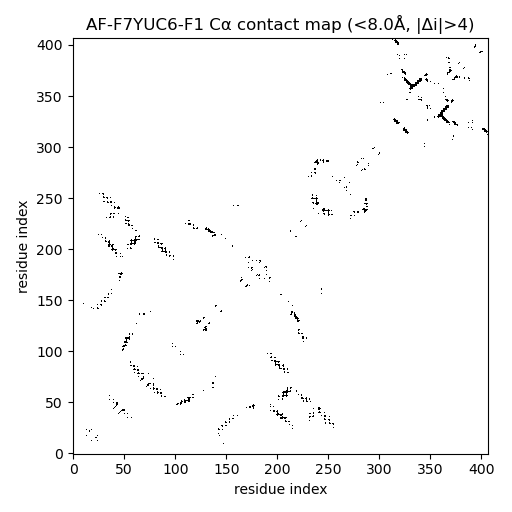71 1.00 94.44 183 ALA A O 1
ATOM 1388 N N . ARG A 1 184 ? 0.663 -11.305 22.725 1.00 94.62 184 ARG A N 1
ATOM 1389 C CA . ARG A 1 184 ? 1.299 -12.584 23.070 1.00 94.62 184 ARG A CA 1
ATOM 1390 C C . ARG A 1 184 ? 0.596 -13.290 24.234 1.00 94.62 184 ARG A C 1
ATOM 1392 O O . ARG A 1 184 ? 0.438 -14.504 24.165 1.00 94.62 184 ARG A O 1
ATOM 1399 N N . VAL A 1 185 ? 0.146 -12.553 25.254 1.00 96.00 185 VAL A N 1
ATOM 1400 C CA . VAL A 1 185 ? -0.625 -13.114 26.386 1.00 96.00 185 VAL A CA 1
ATOM 1401 C C . VAL A 1 185 ? -1.947 -13.719 25.905 1.00 96.00 185 VAL A C 1
ATOM 1403 O O . VAL A 1 185 ? -2.325 -14.797 26.347 1.00 96.00 185 VAL A O 1
ATOM 1406 N N . PHE A 1 186 ? -2.595 -13.101 24.914 1.00 94.44 186 PHE A N 1
ATOM 1407 C CA . PHE A 1 186 ? -3.782 -13.654 24.244 1.00 94.44 186 PHE A CA 1
ATOM 1408 C C . PHE A 1 186 ? -3.476 -14.799 23.251 1.00 94.44 186 PHE A C 1
ATOM 1410 O O . PHE A 1 186 ? -4.334 -15.170 22.449 1.00 94.44 186 PHE A O 1
ATOM 1417 N N . GLY A 1 187 ? -2.261 -15.360 23.265 1.00 94.69 187 GLY A N 1
ATOM 1418 C CA . GLY A 1 187 ? -1.874 -16.513 22.446 1.00 94.69 187 GLY A CA 1
ATOM 1419 C C . GLY A 1 187 ? -1.568 -16.194 20.977 1.00 94.69 187 GLY A C 1
ATOM 1420 O O . GLY A 1 187 ? -1.480 -17.102 20.148 1.00 94.69 187 GLY A O 1
ATOM 1421 N N . ILE A 1 188 ? -1.399 -14.919 20.607 1.00 96.31 188 ILE A N 1
ATOM 1422 C CA . ILE A 1 188 ? -1.087 -14.532 19.225 1.00 96.31 188 ILE A CA 1
ATOM 1423 C C . ILE A 1 188 ? 0.402 -14.765 18.941 1.00 96.31 188 ILE A C 1
ATOM 1425 O O . ILE A 1 188 ? 1.283 -14.154 19.548 1.00 96.31 188 ILE A O 1
ATOM 1429 N N . ASN A 1 189 ? 0.699 -15.603 17.943 1.00 95.12 189 ASN A N 1
ATOM 1430 C CA . ASN A 1 189 ? 2.069 -15.824 17.479 1.00 95.12 189 ASN A CA 1
ATOM 1431 C C . ASN A 1 189 ? 2.589 -14.609 16.686 1.00 95.12 189 ASN A C 1
ATOM 1433 O O . ASN A 1 189 ? 2.344 -14.481 15.484 1.00 95.12 189 ASN A O 1
ATOM 1437 N N . LEU A 1 190 ? 3.331 -13.727 17.362 1.00 93.44 190 LEU A N 1
ATOM 1438 C CA . LEU A 1 190 ? 3.876 -12.499 16.769 1.00 93.44 190 LEU A CA 1
ATOM 1439 C C . LEU A 1 190 ? 4.746 -12.776 15.537 1.00 93.44 190 LEU A C 1
ATOM 1441 O O . LEU A 1 190 ? 4.626 -12.074 14.537 1.00 93.44 190 LEU A O 1
ATOM 1445 N N . THR A 1 191 ? 5.605 -13.795 15.610 1.00 92.94 191 THR A N 1
ATOM 1446 C CA . THR A 1 191 ? 6.565 -14.157 14.558 1.00 92.94 191 THR A CA 1
ATOM 1447 C C . THR A 1 191 ? 5.838 -14.487 13.262 1.00 92.94 191 THR A C 1
ATOM 1449 O O . THR A 1 191 ? 6.128 -13.896 12.225 1.00 92.94 191 THR A O 1
ATOM 1452 N N . LYS A 1 192 ? 4.828 -15.361 13.335 1.00 94.38 192 LYS A N 1
ATOM 1453 C CA . LYS A 1 192 ? 4.026 -15.776 12.179 1.00 94.38 192 LYS A CA 1
ATOM 1454 C C . LYS A 1 192 ? 3.357 -14.583 11.497 1.00 94.38 192 LYS A C 1
ATOM 1456 O O . LYS A 1 192 ? 3.430 -14.456 10.279 1.00 94.38 192 LYS A O 1
ATOM 1461 N N . TYR A 1 193 ? 2.707 -13.713 12.26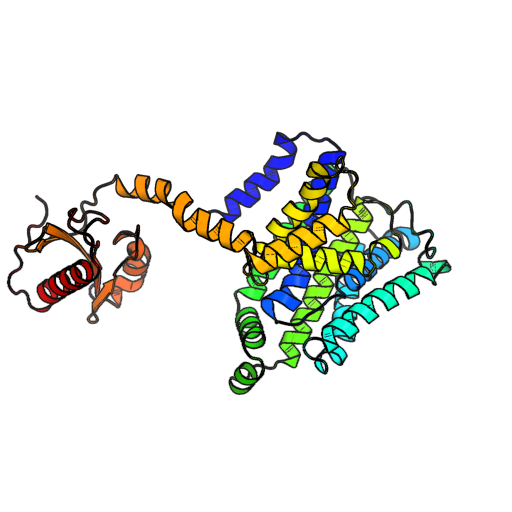8 1.00 95.31 193 TYR A N 1
ATOM 1462 C CA . TYR A 1 193 ? 1.938 -12.600 11.707 1.00 95.31 193 TYR A CA 1
ATOM 1463 C C . TYR A 1 193 ? 2.819 -11.459 11.188 1.00 95.31 193 TYR A C 1
ATOM 1465 O O . TYR A 1 193 ? 2.527 -10.922 10.123 1.00 95.31 193 TYR A O 1
ATOM 1473 N N . LYS A 1 194 ? 3.922 -11.132 11.873 1.00 94.44 194 LYS A N 1
ATOM 1474 C CA . LYS A 1 194 ? 4.902 -10.152 11.380 1.00 94.44 194 LYS A CA 1
ATOM 1475 C C . LYS A 1 194 ? 5.583 -10.626 10.096 1.00 94.44 194 LYS A C 1
ATOM 1477 O O . LYS A 1 194 ? 5.689 -9.867 9.140 1.00 94.44 194 LYS A O 1
ATOM 1482 N N . LEU A 1 195 ? 5.981 -11.898 10.041 1.00 95.38 195 LEU A N 1
ATOM 1483 C CA . LEU A 1 195 ? 6.605 -12.478 8.851 1.00 95.38 195 LEU A CA 1
ATOM 1484 C C . LEU A 1 195 ? 5.633 -12.553 7.672 1.00 95.38 195 LEU A C 1
ATOM 1486 O O . LEU A 1 195 ? 6.009 -12.232 6.547 1.00 95.38 195 LEU A O 1
ATOM 1490 N N . LEU A 1 196 ? 4.371 -12.908 7.932 1.00 95.81 196 LEU A N 1
ATOM 1491 C CA . LEU A 1 196 ? 3.305 -12.861 6.933 1.00 95.81 196 LEU A CA 1
ATOM 1492 C C . LEU A 1 196 ? 3.125 -11.440 6.385 1.00 95.81 196 LEU A C 1
ATOM 1494 O O . LEU A 1 196 ? 3.072 -11.264 5.171 1.00 95.81 196 LEU A O 1
ATOM 1498 N N . ALA A 1 197 ? 3.057 -10.431 7.259 1.00 95.50 197 ALA A N 1
ATOM 1499 C CA . ALA A 1 197 ? 2.914 -9.039 6.845 1.00 95.50 197 ALA A CA 1
ATOM 1500 C C . ALA A 1 197 ? 4.095 -8.575 5.982 1.00 95.50 197 ALA A C 1
ATOM 1502 O O . ALA A 1 197 ? 3.868 -7.950 4.949 1.00 95.50 197 ALA A O 1
ATOM 1503 N N . PHE A 1 198 ? 5.329 -8.932 6.355 1.00 94.88 198 PHE A N 1
ATOM 1504 C CA . PHE A 1 198 ? 6.525 -8.635 5.564 1.00 94.88 198 PHE A CA 1
ATOM 1505 C C . PHE A 1 198 ? 6.503 -9.329 4.201 1.00 94.88 198 PHE A C 1
ATOM 1507 O O . PHE A 1 198 ? 6.663 -8.673 3.183 1.00 94.88 198 PHE A O 1
ATOM 1514 N N . THR A 1 199 ? 6.224 -10.632 4.169 1.00 97.31 199 THR A N 1
ATOM 1515 C CA . THR A 1 199 ? 6.184 -11.436 2.935 1.00 97.31 199 THR A CA 1
ATOM 1516 C C . THR A 1 199 ? 5.143 -10.891 1.955 1.00 97.31 199 THR A C 1
ATOM 1518 O O . THR A 1 199 ? 5.446 -10.621 0.796 1.00 97.31 199 THR A O 1
ATOM 1521 N N . VAL A 1 200 ? 3.911 -10.680 2.429 1.00 97.56 200 VAL A N 1
ATOM 1522 C CA . VAL A 1 200 ? 2.808 -10.174 1.601 1.00 97.56 200 VAL A CA 1
ATOM 1523 C C . VAL A 1 200 ? 3.038 -8.710 1.215 1.00 97.56 200 VAL A C 1
ATOM 1525 O O . VAL A 1 200 ? 2.776 -8.324 0.079 1.00 97.56 200 VAL A O 1
ATOM 1528 N N . GLY A 1 201 ? 3.562 -7.889 2.128 1.00 97.31 201 GLY A N 1
ATOM 1529 C CA . GLY A 1 201 ? 3.899 -6.495 1.850 1.00 97.31 201 GLY A CA 1
ATOM 1530 C C . GLY A 1 201 ? 4.985 -6.359 0.782 1.00 97.31 201 GLY A C 1
ATOM 1531 O O . GLY A 1 201 ? 4.825 -5.582 -0.156 1.00 97.31 201 GLY A O 1
ATOM 1532 N N . SER A 1 202 ? 6.049 -7.161 0.866 1.00 97.81 202 SER A N 1
ATOM 1533 C CA . SER A 1 202 ? 7.107 -7.226 -0.147 1.00 97.81 202 SER A CA 1
ATOM 1534 C C . SER A 1 202 ? 6.604 -7.772 -1.484 1.00 97.81 202 SER A C 1
ATOM 1536 O O . SER A 1 202 ? 7.033 -7.291 -2.529 1.00 97.81 202 SER A O 1
ATOM 1538 N N . ALA A 1 203 ? 5.659 -8.717 -1.480 1.00 98.50 203 ALA A N 1
ATOM 1539 C CA . ALA A 1 203 ? 5.012 -9.199 -2.700 1.00 98.50 203 ALA A CA 1
ATOM 1540 C C . ALA A 1 203 ? 4.221 -8.080 -3.412 1.00 98.50 203 ALA A C 1
ATOM 1542 O O . ALA A 1 203 ? 4.351 -7.914 -4.625 1.00 98.50 203 ALA A O 1
ATOM 1543 N N . PHE A 1 204 ? 3.468 -7.254 -2.671 1.00 98.31 204 PHE A N 1
ATOM 1544 C CA . PHE A 1 204 ? 2.811 -6.063 -3.232 1.00 98.31 204 PHE A CA 1
ATOM 1545 C C . PHE A 1 204 ? 3.819 -5.042 -3.779 1.00 98.31 204 PHE A C 1
ATOM 1547 O O . PHE A 1 204 ? 3.612 -4.507 -4.867 1.00 98.31 204 PHE A O 1
ATOM 1554 N N . ALA A 1 205 ? 4.926 -4.800 -3.072 1.00 98.06 205 ALA A N 1
ATOM 1555 C CA . ALA A 1 205 ? 5.997 -3.936 -3.567 1.00 98.06 205 ALA A CA 1
ATOM 1556 C C . ALA A 1 205 ? 6.599 -4.467 -4.877 1.00 98.06 205 ALA A C 1
ATOM 1558 O O . ALA A 1 205 ? 6.764 -3.709 -5.829 1.00 98.06 205 ALA A O 1
ATOM 1559 N N . GLY A 1 206 ? 6.875 -5.772 -4.946 1.00 98.19 206 GLY A N 1
ATOM 1560 C CA . GLY A 1 206 ? 7.392 -6.432 -6.142 1.00 98.19 206 GLY A CA 1
ATOM 1561 C C . GLY A 1 206 ? 6.443 -6.345 -7.331 1.00 98.19 206 GLY A C 1
ATOM 1562 O O . GLY A 1 206 ? 6.879 -6.032 -8.436 1.00 98.19 206 GLY A O 1
ATOM 1563 N N . LEU A 1 207 ? 5.140 -6.532 -7.094 1.00 98.50 207 LEU A N 1
ATOM 1564 C CA . LEU A 1 207 ? 4.101 -6.340 -8.107 1.00 98.50 207 LEU A CA 1
ATOM 1565 C C . LEU A 1 207 ? 4.106 -4.910 -8.654 1.00 98.50 207 LEU A C 1
ATOM 1567 O O . LEU A 1 207 ? 4.109 -4.711 -9.867 1.00 98.50 207 LEU A O 1
ATOM 1571 N N . ALA A 1 208 ? 4.146 -3.915 -7.766 1.00 98.19 208 ALA A N 1
ATOM 1572 C CA . ALA A 1 208 ? 4.224 -2.515 -8.164 1.00 98.19 208 ALA A CA 1
ATOM 1573 C C . ALA A 1 208 ? 5.501 -2.226 -8.970 1.00 98.19 208 ALA A C 1
ATOM 1575 O O . ALA A 1 208 ? 5.452 -1.517 -9.970 1.00 98.19 208 ALA A O 1
ATOM 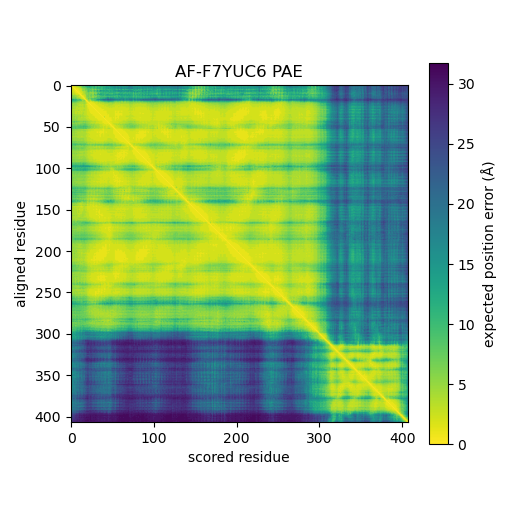1576 N N . GLY A 1 209 ? 6.634 -2.813 -8.582 1.00 97.56 209 GLY A N 1
ATOM 1577 C CA . GLY A 1 209 ? 7.895 -2.690 -9.309 1.00 97.56 209 GLY A CA 1
ATOM 1578 C C . GLY A 1 209 ? 7.853 -3.304 -10.704 1.00 97.56 209 GLY A C 1
ATOM 1579 O O . GLY A 1 209 ? 8.290 -2.673 -11.665 1.00 97.56 209 GLY A O 1
ATOM 1580 N N . ALA A 1 210 ? 7.284 -4.503 -10.833 1.00 97.56 210 ALA A N 1
ATOM 1581 C CA . ALA A 1 210 ? 7.102 -5.163 -12.121 1.00 97.56 210 ALA A CA 1
ATOM 1582 C C . ALA A 1 210 ? 6.227 -4.314 -13.057 1.00 97.56 210 ALA A C 1
ATOM 1584 O O . ALA A 1 210 ? 6.620 -4.041 -14.188 1.00 97.56 210 ALA A O 1
ATOM 1585 N N . LEU A 1 211 ? 5.086 -3.815 -12.570 1.00 97.12 211 LEU A N 1
ATOM 1586 C CA . LEU A 1 211 ? 4.220 -2.926 -13.350 1.00 97.12 211 LEU A CA 1
ATOM 1587 C C . LEU A 1 211 ? 4.919 -1.608 -13.716 1.00 97.12 211 LEU A C 1
ATOM 1589 O O . LEU A 1 211 ? 4.814 -1.162 -14.855 1.00 97.12 211 LEU A O 1
ATOM 1593 N N . TYR A 1 212 ? 5.685 -1.018 -12.792 1.00 96.56 212 TYR A N 1
ATOM 1594 C CA . TYR A 1 212 ? 6.472 0.192 -13.049 1.00 96.56 212 TYR A CA 1
ATOM 1595 C C . TYR A 1 212 ? 7.470 0.001 -14.198 1.00 96.56 212 TYR A C 1
ATOM 1597 O O . TYR A 1 212 ? 7.576 0.860 -15.073 1.00 96.56 212 TYR A O 1
ATOM 1605 N N . ALA A 1 213 ? 8.172 -1.136 -14.222 1.00 96.12 213 ALA A N 1
ATOM 1606 C CA . ALA A 1 213 ? 9.139 -1.463 -15.266 1.00 96.12 213 ALA A CA 1
ATOM 1607 C C . ALA A 1 213 ? 8.510 -1.485 -16.665 1.00 96.12 213 ALA A C 1
ATOM 1609 O O . ALA A 1 213 ? 9.069 -0.918 -17.604 1.00 96.12 213 ALA A O 1
ATOM 1610 N N . HIS A 1 214 ? 7.342 -2.120 -16.787 1.00 95.25 214 HIS A N 1
ATOM 1611 C CA . HIS A 1 214 ? 6.634 -2.277 -18.058 1.00 95.25 214 HIS A CA 1
ATOM 1612 C C . HIS A 1 214 ? 5.849 -1.027 -18.477 1.00 95.25 214 HIS A C 1
ATOM 1614 O O . HIS A 1 214 ? 5.541 -0.876 -19.657 1.00 95.25 214 HIS A O 1
ATOM 1620 N N . GLU A 1 215 ? 5.551 -0.121 -17.545 1.00 93.75 215 GLU A N 1
ATOM 1621 C CA . GLU A 1 215 ? 4.927 1.166 -17.856 1.00 93.75 215 GLU A CA 1
ATOM 1622 C C . GLU A 1 215 ? 5.959 2.183 -18.371 1.00 93.75 215 GLU A C 1
ATOM 1624 O O . GLU A 1 215 ? 5.776 2.791 -19.427 1.00 93.75 215 GLU A O 1
ATOM 1629 N N . ILE A 1 216 ? 7.080 2.338 -17.657 1.00 93.25 216 ILE A N 1
ATOM 1630 C CA . ILE A 1 216 ? 8.110 3.333 -17.991 1.00 93.25 216 ILE A CA 1
ATOM 1631 C C . ILE A 1 216 ? 9.038 2.854 -19.116 1.00 93.25 216 ILE A C 1
ATOM 1633 O O . ILE A 1 216 ? 9.507 3.665 -19.913 1.00 93.25 216 ILE A O 1
ATOM 1637 N N . GLY A 1 217 ? 9.328 1.552 -19.204 1.00 92.12 217 GLY A N 1
ATOM 1638 C CA . GLY A 1 217 ? 10.238 1.003 -20.218 1.00 92.12 217 GLY A CA 1
ATOM 1639 C C . GLY A 1 217 ? 11.733 1.205 -19.916 1.00 92.12 217 GLY A C 1
ATOM 1640 O O . GLY A 1 217 ? 12.587 0.821 -20.724 1.00 92.12 217 GLY A O 1
ATOM 1641 N N . TYR A 1 218 ? 12.056 1.807 -18.767 1.00 93.31 218 TYR A N 1
ATOM 1642 C CA . TYR A 1 218 ? 13.411 2.082 -18.293 1.00 93.31 218 TYR A CA 1
ATOM 1643 C C . TYR A 1 218 ? 13.539 1.797 -16.796 1.00 93.31 218 TYR A C 1
ATOM 1645 O O . TYR A 1 218 ? 12.678 2.185 -16.005 1.00 93.31 218 TYR A O 1
ATOM 1653 N N . LEU A 1 219 ? 14.637 1.152 -16.406 1.00 94.75 219 LEU A N 1
ATOM 1654 C CA . LEU A 1 219 ? 14.963 0.855 -15.015 1.00 94.75 219 LEU A CA 1
ATOM 1655 C C . LEU A 1 219 ? 16.401 1.248 -14.716 1.00 94.75 219 LEU A C 1
ATOM 1657 O O . LEU A 1 219 ? 17.314 0.703 -15.324 1.00 94.75 219 LEU A O 1
ATOM 1661 N N . ALA A 1 220 ? 16.604 2.115 -13.728 1.00 94.19 220 ALA A N 1
ATOM 1662 C CA . ALA A 1 220 ? 17.916 2.371 -13.144 1.00 94.19 220 ALA A CA 1
ATOM 1663 C C . ALA A 1 220 ? 17.878 2.121 -11.630 1.00 94.19 220 ALA A C 1
ATOM 1665 O O . ALA A 1 220 ? 16.843 2.378 -11.007 1.00 94.19 220 ALA A O 1
ATOM 1666 N N . PRO A 1 221 ? 18.971 1.631 -11.012 1.00 93.19 221 PRO A N 1
ATOM 1667 C CA . PRO A 1 221 ? 18.997 1.339 -9.576 1.00 93.19 221 PRO A CA 1
ATOM 1668 C C . PRO A 1 221 ? 18.644 2.555 -8.710 1.00 93.19 221 PRO A C 1
ATOM 1670 O O . PRO A 1 221 ? 17.849 2.430 -7.781 1.00 93.19 221 PRO A O 1
ATOM 1673 N N . SER A 1 222 ? 19.124 3.742 -9.093 1.00 92.31 222 SER A N 1
ATOM 1674 C CA . SER A 1 222 ? 18.897 5.006 -8.377 1.00 92.31 222 SER A CA 1
ATOM 1675 C C . SER A 1 222 ? 17.426 5.428 -8.281 1.00 92.31 222 SER A C 1
ATOM 1677 O O . SER A 1 222 ? 17.049 6.158 -7.367 1.00 92.31 222 SER A O 1
ATOM 1679 N N . VAL A 1 223 ? 16.558 4.938 -9.176 1.00 92.25 223 VAL A N 1
ATOM 1680 C CA . VAL A 1 223 ? 15.107 5.207 -9.135 1.00 92.25 223 VAL A CA 1
ATOM 1681 C C . VAL A 1 223 ? 14.442 4.537 -7.927 1.00 92.25 223 VAL A C 1
ATOM 1683 O O . VAL A 1 223 ? 13.415 5.014 -7.439 1.00 92.25 223 VAL A O 1
ATOM 1686 N N . PHE A 1 224 ? 15.028 3.447 -7.427 1.00 93.06 224 PHE A N 1
ATOM 1687 C CA . PHE A 1 224 ? 14.508 2.656 -6.311 1.00 93.06 224 PHE A CA 1
ATOM 1688 C C . PHE A 1 224 ? 15.337 2.804 -5.029 1.00 93.06 224 PHE A C 1
ATOM 1690 O O . PHE A 1 224 ? 15.246 1.958 -4.138 1.00 93.06 224 PHE A O 1
ATOM 1697 N N . GLY A 1 225 ? 16.140 3.863 -4.932 1.00 91.56 225 GLY A N 1
ATOM 1698 C CA . GLY A 1 225 ? 16.947 4.130 -3.749 1.00 91.56 225 GLY A CA 1
ATOM 1699 C C . GLY A 1 225 ? 16.140 4.584 -2.532 1.00 91.56 225 GLY A C 1
ATOM 1700 O O . GLY A 1 225 ? 14.903 4.564 -2.505 1.00 91.56 225 GLY A O 1
ATOM 1701 N N . LEU A 1 226 ? 16.851 5.058 -1.505 1.00 92.00 226 LEU A N 1
ATOM 1702 C CA . LEU A 1 226 ? 16.243 5.510 -0.245 1.00 92.00 226 LEU A CA 1
ATOM 1703 C C . LEU A 1 226 ? 15.166 6.587 -0.446 1.00 92.00 226 LEU A C 1
ATOM 1705 O O . LEU A 1 226 ? 14.136 6.557 0.229 1.00 92.00 226 LEU A O 1
ATOM 1709 N N . GLY A 1 227 ? 15.371 7.501 -1.401 1.00 91.75 227 GLY A N 1
ATOM 1710 C CA . GLY A 1 227 ? 14.394 8.538 -1.737 1.00 91.75 227 GLY A CA 1
ATOM 1711 C C . GLY A 1 227 ? 13.023 7.951 -2.075 1.00 91.75 227 GLY A C 1
ATOM 1712 O O . GLY A 1 227 ? 12.018 8.371 -1.506 1.00 91.75 227 GLY A O 1
ATOM 1713 N N . LYS A 1 228 ? 12.975 6.890 -2.893 1.00 93.81 228 LYS A N 1
ATOM 1714 C CA . LYS A 1 228 ? 11.721 6.210 -3.244 1.00 93.81 228 LYS A CA 1
ATOM 1715 C C . LYS A 1 228 ? 11.059 5.558 -2.029 1.00 93.81 228 LYS A C 1
ATOM 1717 O O . LYS A 1 228 ? 9.839 5.617 -1.897 1.00 93.81 228 LYS A O 1
ATOM 1722 N N . SER A 1 229 ? 11.832 4.967 -1.118 1.00 95.00 229 SER A N 1
ATOM 1723 C CA . SER A 1 229 ? 11.282 4.416 0.130 1.00 95.00 229 SER A CA 1
ATOM 1724 C C . SER A 1 229 ? 10.661 5.499 1.014 1.00 95.00 229 SER A C 1
ATOM 1726 O O . SER A 1 229 ? 9.594 5.275 1.585 1.00 95.00 229 SER A O 1
ATOM 1728 N N . LEU A 1 230 ? 11.297 6.671 1.111 1.00 93.12 230 LEU A N 1
ATOM 1729 C CA . LEU A 1 230 ? 10.772 7.813 1.864 1.00 93.12 230 LEU A CA 1
ATOM 1730 C C . LEU A 1 230 ? 9.521 8.409 1.207 1.00 93.12 230 LEU A C 1
ATOM 1732 O O . LEU A 1 230 ? 8.577 8.766 1.905 1.00 93.12 230 LEU A O 1
ATOM 1736 N N . GLU A 1 231 ? 9.465 8.452 -0.123 1.00 93.19 231 GLU A N 1
ATOM 1737 C CA . GLU A 1 231 ? 8.259 8.844 -0.859 1.00 93.19 231 GLU A CA 1
ATOM 1738 C C . GLU A 1 231 ? 7.094 7.879 -0.597 1.00 93.19 231 GLU A C 1
ATOM 1740 O O . GLU A 1 231 ? 5.982 8.317 -0.310 1.00 93.19 231 GLU A O 1
ATOM 1745 N N . LEU A 1 232 ? 7.337 6.563 -0.630 1.00 95.19 232 LEU A N 1
ATOM 1746 C CA . LEU A 1 232 ? 6.321 5.554 -0.302 1.00 95.19 232 LEU A CA 1
ATOM 1747 C C . LEU A 1 232 ? 5.858 5.667 1.156 1.00 95.19 232 LEU A C 1
ATOM 1749 O O . LEU A 1 232 ? 4.664 5.549 1.440 1.00 95.19 232 LEU A O 1
ATOM 1753 N N . LEU A 1 233 ? 6.787 5.934 2.076 1.00 94.06 233 LEU A N 1
ATOM 1754 C CA . LEU A 1 233 ? 6.471 6.229 3.470 1.00 94.06 233 LEU A CA 1
ATOM 1755 C C . LEU A 1 233 ? 5.561 7.457 3.571 1.00 94.06 233 LEU A C 1
ATOM 1757 O O . LEU A 1 233 ? 4.527 7.397 4.238 1.00 94.06 233 LEU A O 1
ATOM 1761 N N . ALA A 1 234 ? 5.905 8.538 2.868 1.00 93.06 234 ALA A N 1
ATOM 1762 C CA . ALA A 1 234 ? 5.108 9.754 2.838 1.00 93.06 234 ALA A CA 1
ATOM 1763 C C . ALA A 1 234 ? 3.702 9.490 2.288 1.00 93.06 234 ALA A C 1
ATOM 1765 O O . ALA A 1 234 ? 2.729 9.903 2.910 1.00 93.06 234 ALA A O 1
ATOM 1766 N N . ILE A 1 235 ? 3.570 8.725 1.200 1.00 95.12 235 ILE A N 1
ATOM 1767 C CA . ILE A 1 235 ? 2.275 8.311 0.639 1.00 95.12 235 ILE A CA 1
ATOM 1768 C C . ILE A 1 235 ? 1.406 7.619 1.698 1.00 95.12 235 ILE A C 1
ATOM 1770 O O . ILE A 1 235 ? 0.232 7.959 1.854 1.00 95.12 235 ILE A O 1
ATOM 1774 N N . VAL A 1 236 ? 1.961 6.668 2.454 1.00 95.31 236 VAL A N 1
ATOM 1775 C CA . VAL A 1 236 ? 1.200 5.931 3.477 1.00 95.31 236 VAL A CA 1
ATOM 1776 C C . VAL A 1 236 ? 0.817 6.824 4.657 1.00 95.31 236 VAL A C 1
ATOM 1778 O O . VAL A 1 236 ? -0.318 6.753 5.134 1.00 95.31 236 VAL A O 1
ATOM 1781 N N . VAL A 1 237 ? 1.737 7.666 5.130 1.00 93.50 237 VAL A N 1
ATOM 1782 C CA . VAL A 1 237 ? 1.496 8.570 6.266 1.00 93.50 237 VAL A CA 1
ATOM 1783 C C . VAL A 1 237 ? 0.468 9.638 5.898 1.00 93.50 237 VAL A C 1
ATOM 1785 O O . VAL A 1 237 ? -0.529 9.789 6.602 1.00 93.50 237 VAL A O 1
ATOM 1788 N N . VAL A 1 238 ? 0.667 10.322 4.768 1.00 94.06 238 VAL A N 1
ATOM 1789 C CA . VAL A 1 238 ? -0.225 11.377 4.268 1.00 94.06 238 VAL A CA 1
ATOM 1790 C C . VAL A 1 238 ? -1.603 10.810 3.938 1.00 94.06 238 VAL A C 1
ATOM 1792 O O . VAL A 1 238 ? -2.626 11.386 4.308 1.00 94.06 238 VAL A O 1
ATOM 1795 N N . GLY A 1 239 ? -1.645 9.643 3.294 1.00 92.19 239 GLY A N 1
ATOM 1796 C CA . GLY A 1 239 ? -2.886 8.954 2.966 1.00 92.19 239 GLY A CA 1
ATOM 1797 C C . GLY A 1 239 ? -3.683 8.517 4.197 1.00 92.19 239 GLY A C 1
ATOM 1798 O O . GLY A 1 239 ? -4.906 8.634 4.208 1.00 92.19 239 GLY A O 1
ATOM 1799 N N . GLY A 1 240 ? -3.012 8.053 5.252 1.00 91.94 240 GLY A N 1
ATOM 1800 C CA . GLY A 1 240 ? -3.634 7.587 6.492 1.00 91.94 240 GLY A CA 1
ATOM 1801 C C . GLY A 1 240 ? -3.185 6.181 6.856 1.00 91.94 240 GLY A C 1
ATOM 1802 O O . GLY A 1 240 ? -3.727 5.179 6.379 1.00 91.94 240 GLY A O 1
ATOM 1803 N N . MET A 1 241 ? -2.201 6.111 7.748 1.00 90.06 241 MET A N 1
ATOM 1804 C CA . MET A 1 241 ? -1.580 4.864 8.176 1.00 90.06 241 MET A CA 1
ATOM 1805 C C . MET A 1 241 ? -2.565 3.951 8.933 1.00 90.06 241 MET A C 1
ATOM 1807 O O . MET A 1 241 ? -3.132 4.314 9.964 1.00 90.06 241 MET A O 1
ATOM 1811 N N . GLY A 1 242 ? -2.725 2.715 8.458 1.00 88.62 242 GLY A N 1
ATOM 1812 C CA . GLY A 1 242 ? -3.628 1.710 9.032 1.00 88.62 242 GLY A CA 1
ATOM 1813 C C . GLY A 1 242 ? -5.080 1.801 8.560 1.00 88.62 242 GLY A C 1
ATOM 1814 O O . GLY A 1 242 ? -5.920 1.028 9.022 1.00 88.62 242 GLY A O 1
ATOM 1815 N N . LEU A 1 243 ? -5.383 2.704 7.624 1.00 89.62 243 LEU A N 1
ATOM 1816 C CA . LEU A 1 243 ? -6.656 2.735 6.905 1.00 89.62 243 LEU A CA 1
ATOM 1817 C C . LEU A 1 243 ? -6.514 2.000 5.574 1.00 89.62 243 LEU A C 1
ATOM 1819 O O . LEU A 1 243 ? -5.534 2.183 4.857 1.00 89.62 243 LEU A O 1
ATOM 1823 N N . ALA A 1 244 ? -7.518 1.203 5.203 1.00 89.06 244 ALA A N 1
ATOM 1824 C CA . ALA A 1 244 ? -7.488 0.463 3.940 1.00 89.06 244 ALA A CA 1
ATOM 1825 C C . ALA A 1 244 ? -7.535 1.371 2.701 1.00 89.06 244 ALA A C 1
ATOM 1827 O O . ALA A 1 244 ? -6.968 1.030 1.672 1.00 89.06 244 ALA A O 1
ATOM 1828 N N . VAL A 1 245 ? -8.196 2.526 2.807 1.00 88.81 245 VAL A N 1
ATOM 1829 C CA . VAL A 1 245 ? -8.305 3.518 1.724 1.00 88.81 245 VAL A CA 1
ATOM 1830 C C . VAL A 1 245 ? -7.135 4.506 1.689 1.00 88.81 245 VAL A C 1
ATOM 1832 O O . VAL A 1 245 ? -6.938 5.165 0.674 1.00 88.81 245 VAL A O 1
ATOM 1835 N N . GLY A 1 246 ? -6.350 4.595 2.769 1.00 91.06 246 GLY A N 1
ATOM 1836 C CA . GLY A 1 246 ? -5.260 5.564 2.914 1.00 91.06 246 GLY A CA 1
ATOM 1837 C C . GLY A 1 246 ? -4.247 5.531 1.763 1.00 91.06 246 GLY A C 1
ATOM 1838 O O . GLY A 1 246 ? -4.037 6.573 1.144 1.00 91.06 246 GLY A O 1
ATOM 1839 N N . PRO A 1 247 ? -3.689 4.358 1.398 1.00 94.50 247 PRO A N 1
ATOM 1840 C CA . PRO A 1 247 ? -2.726 4.230 0.302 1.00 94.50 247 PRO A CA 1
ATOM 1841 C C . PRO A 1 247 ? -3.177 4.828 -1.035 1.00 94.50 247 PRO A C 1
ATOM 1843 O O . PRO A 1 247 ? -2.361 5.409 -1.742 1.00 94.50 247 PRO A O 1
ATOM 1846 N N . PHE A 1 248 ? -4.468 4.720 -1.365 1.00 93.06 248 PHE A N 1
ATOM 1847 C CA . PHE A 1 248 ? -5.018 5.266 -2.606 1.00 93.06 248 PHE A CA 1
ATOM 1848 C C . PHE A 1 248 ? -5.054 6.799 -2.585 1.00 93.06 248 PHE A C 1
ATOM 1850 O O . PHE A 1 248 ? -4.581 7.444 -3.512 1.00 93.06 248 PHE A O 1
ATOM 1857 N N . PHE A 1 249 ? -5.565 7.406 -1.510 1.00 91.50 249 PHE A N 1
ATOM 1858 C CA . PHE A 1 249 ? -5.583 8.869 -1.402 1.00 91.50 249 PHE A CA 1
ATOM 1859 C C . PHE A 1 249 ? -4.172 9.453 -1.328 1.00 91.50 249 PHE A C 1
ATOM 1861 O O . PHE A 1 249 ? -3.897 10.474 -1.952 1.00 91.50 249 PHE A O 1
ATOM 1868 N N . GLY A 1 250 ? -3.267 8.787 -0.610 1.00 92.44 250 GLY A N 1
ATOM 1869 C CA . GLY A 1 250 ? -1.868 9.190 -0.547 1.00 92.44 250 GLY A CA 1
ATOM 1870 C C . GLY A 1 250 ? -1.188 9.164 -1.916 1.00 92.44 250 GLY A C 1
ATOM 1871 O O . GLY A 1 250 ? -0.453 10.094 -2.241 1.00 92.44 250 GLY A O 1
ATOM 1872 N N . SER A 1 251 ? -1.445 8.136 -2.736 1.00 94.12 251 SER A N 1
ATOM 1873 C CA . SER A 1 251 ? -0.834 8.045 -4.064 1.00 94.12 251 SER A CA 1
ATOM 1874 C C . SER A 1 251 ? -1.394 9.098 -5.016 1.00 94.12 251 SER A C 1
ATOM 1876 O O . SER A 1 251 ? -0.625 9.699 -5.759 1.00 94.12 251 SER A O 1
ATOM 1878 N N . VAL A 1 252 ? -2.698 9.392 -4.942 1.00 92.19 252 VAL A N 1
ATOM 1879 C CA . VAL A 1 252 ? -3.321 10.487 -5.703 1.00 92.19 252 VAL A CA 1
ATOM 1880 C C . VAL A 1 252 ? -2.673 11.821 -5.347 1.00 92.19 252 VAL A C 1
ATOM 1882 O O . VAL A 1 252 ? -2.259 12.551 -6.245 1.00 92.19 252 VAL A O 1
ATOM 1885 N N . VAL A 1 253 ? -2.525 12.125 -4.053 1.00 90.88 253 VAL A N 1
ATOM 1886 C CA . VAL A 1 253 ? -1.851 13.355 -3.609 1.00 90.88 253 VAL A CA 1
ATOM 1887 C C . VAL A 1 253 ? -0.424 13.393 -4.141 1.00 90.88 253 VAL A C 1
ATOM 1889 O O . VAL A 1 253 ? -0.035 14.388 -4.742 1.00 90.88 253 VAL A O 1
ATOM 1892 N N . TYR A 1 254 ? 0.333 12.304 -3.991 1.00 90.31 254 TYR A N 1
ATOM 1893 C CA . TYR A 1 254 ? 1.709 12.237 -4.472 1.00 90.31 254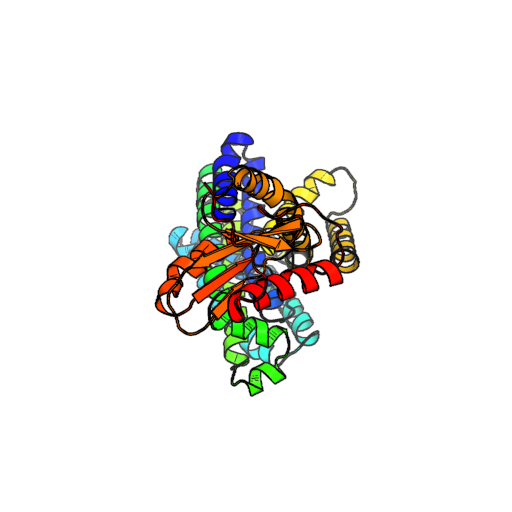 TYR A CA 1
ATOM 1894 C C . TYR A 1 254 ? 1.828 12.476 -5.977 1.00 90.31 254 TYR A C 1
ATOM 1896 O O . TYR A 1 254 ? 2.712 13.205 -6.412 1.00 90.31 254 TYR A O 1
ATOM 1904 N N . THR A 1 255 ? 0.938 11.901 -6.782 1.00 87.38 255 THR A N 1
ATOM 1905 C CA . THR A 1 255 ? 1.011 12.051 -8.234 1.00 87.38 255 THR A CA 1
ATOM 1906 C C . THR A 1 255 ? 0.519 13.415 -8.719 1.00 87.38 255 THR A C 1
ATOM 1908 O O . THR A 1 255 ? 1.060 13.940 -9.688 1.00 87.38 255 THR A O 1
ATOM 1911 N N . VAL A 1 256 ? -0.484 14.010 -8.067 1.00 85.81 256 VAL A N 1
ATOM 1912 C CA . VAL A 1 256 ? -1.026 15.326 -8.452 1.00 85.81 256 VAL A CA 1
ATOM 1913 C C . VAL A 1 256 ? -0.093 16.462 -8.029 1.00 85.81 256 VAL A C 1
ATOM 1915 O O . VAL A 1 256 ? -0.015 17.487 -8.702 1.00 85.81 256 VAL A O 1
ATOM 1918 N N . LEU A 1 257 ? 0.654 16.293 -6.939 1.00 84.56 257 LEU A N 1
ATOM 1919 C CA . LEU A 1 257 ? 1.457 17.366 -6.361 1.00 84.56 257 LEU A CA 1
ATOM 1920 C C . LEU A 1 257 ? 2.507 17.969 -7.319 1.00 84.56 257 LEU A C 1
ATOM 1922 O O . LEU A 1 257 ? 2.567 19.197 -7.414 1.00 84.56 257 LEU A O 1
ATOM 1926 N N . PRO A 1 258 ? 3.281 17.178 -8.091 1.00 82.31 258 PRO A N 1
ATOM 1927 C CA . PRO A 1 258 ? 4.195 17.718 -9.090 1.00 82.31 258 PRO A CA 1
ATOM 1928 C C . PRO A 1 258 ? 3.524 18.641 -10.105 1.00 82.31 258 PRO A C 1
ATOM 1930 O O . PRO A 1 258 ? 4.145 19.592 -10.556 1.00 82.31 258 PRO A O 1
ATOM 1933 N N . PHE A 1 259 ? 2.249 18.437 -10.436 1.00 81.31 259 PHE A N 1
ATOM 1934 C CA . PHE A 1 259 ? 1.542 19.313 -11.372 1.00 81.31 259 PHE A CA 1
ATOM 1935 C C . PHE A 1 259 ? 1.314 20.708 -10.813 1.00 81.31 259 PHE A C 1
ATOM 1937 O O . PHE A 1 259 ? 1.470 21.689 -11.535 1.00 81.31 259 PHE A O 1
ATOM 1944 N N . LEU A 1 260 ? 0.998 20.793 -9.523 1.00 83.38 260 LEU A N 1
ATOM 1945 C CA . LEU A 1 260 ? 0.743 22.059 -8.845 1.00 83.38 260 LEU A CA 1
ATOM 1946 C C . LEU A 1 260 ? 2.033 22.857 -8.637 1.00 83.38 260 LEU A C 1
ATOM 1948 O O . LEU A 1 260 ? 2.019 24.081 -8.721 1.00 83.38 260 LEU A O 1
ATOM 1952 N N . PHE A 1 261 ? 3.150 22.163 -8.401 1.00 84.31 261 PHE A N 1
ATOM 1953 C CA . PHE A 1 261 ? 4.403 22.796 -7.987 1.00 84.31 261 PHE A CA 1
ATOM 1954 C C . PHE A 1 261 ? 5.557 22.684 -8.991 1.00 84.31 261 PHE A C 1
ATOM 1956 O O . PHE A 1 261 ? 6.616 23.254 -8.741 1.00 84.31 261 PHE A O 1
ATOM 1963 N N . SER A 1 262 ? 5.381 22.028 -10.142 1.00 77.69 262 SER A N 1
ATOM 1964 C CA . SER A 1 262 ? 6.434 21.878 -11.170 1.00 77.69 262 SER A CA 1
ATOM 1965 C C . SER A 1 262 ? 7.026 23.208 -11.640 1.00 77.69 262 SER A C 1
ATOM 1967 O O . SER A 1 262 ? 8.199 23.264 -11.994 1.00 77.69 262 SER A O 1
ATOM 1969 N N . ARG A 1 263 ? 6.241 24.290 -11.610 1.00 83.81 263 ARG A N 1
ATOM 1970 C CA . ARG A 1 263 ? 6.664 25.642 -12.016 1.00 83.81 263 ARG A CA 1
ATOM 1971 C C . ARG A 1 263 ? 7.250 26.485 -10.878 1.00 83.81 263 ARG A C 1
ATOM 1973 O O . ARG A 1 263 ? 7.645 27.617 -11.118 1.00 83.81 263 ARG A O 1
ATOM 1980 N N . SER A 1 264 ? 7.299 25.960 -9.652 1.00 82.75 264 SER A N 1
ATOM 1981 C CA . SER A 1 264 ? 7.737 26.712 -8.464 1.00 82.75 264 SER A CA 1
ATOM 1982 C C . SER A 1 264 ? 9.258 26.855 -8.329 1.00 82.75 264 SER A C 1
ATOM 1984 O O . SER A 1 264 ? 9.716 27.671 -7.538 1.00 82.75 264 SER A O 1
ATOM 1986 N N . GLY A 1 265 ? 10.048 26.049 -9.051 1.00 83.88 265 GLY A N 1
ATOM 1987 C CA . GLY A 1 265 ? 11.511 25.991 -8.911 1.00 83.88 265 GLY A CA 1
ATOM 1988 C C . GLY A 1 265 ? 12.012 25.279 -7.643 1.00 83.88 265 GLY A C 1
ATOM 1989 O O . GLY A 1 265 ? 13.212 25.064 -7.500 1.00 83.88 265 GLY A O 1
ATOM 1990 N N . ILE A 1 266 ? 11.117 24.869 -6.736 1.00 85.12 266 ILE A N 1
ATOM 1991 C CA . ILE A 1 266 ? 11.462 24.130 -5.515 1.00 85.12 266 ILE A CA 1
ATOM 1992 C C . ILE A 1 266 ? 11.544 22.632 -5.832 1.00 85.12 266 ILE A C 1
ATOM 1994 O O . ILE A 1 266 ? 10.697 22.084 -6.540 1.00 85.12 266 ILE A O 1
ATOM 1998 N N . SER A 1 267 ? 12.541 21.942 -5.270 1.00 85.44 267 SER A N 1
ATOM 1999 C CA . SER A 1 267 ? 12.641 20.483 -5.388 1.00 85.44 267 SER A CA 1
ATOM 2000 C C . SER A 1 267 ? 11.399 19.797 -4.809 1.00 85.44 267 SER A C 1
ATOM 2002 O O . SER A 1 267 ? 11.024 20.031 -3.657 1.00 85.44 267 SER A O 1
ATOM 2004 N N . LEU A 1 268 ? 10.788 18.896 -5.585 1.00 83.06 268 LEU A N 1
ATOM 2005 C CA . LEU A 1 268 ? 9.600 18.141 -5.169 1.00 83.06 268 LEU A CA 1
ATOM 2006 C C . LEU A 1 268 ? 9.831 17.369 -3.865 1.00 83.06 268 LEU A C 1
ATOM 2008 O O . LEU A 1 268 ? 8.919 17.277 -3.049 1.00 83.06 268 LEU A O 1
ATOM 2012 N N . SER A 1 269 ? 11.051 16.885 -3.619 1.00 82.12 269 SER A N 1
ATOM 2013 C CA . SER A 1 269 ? 11.405 16.189 -2.376 1.00 82.12 269 SER A CA 1
ATOM 2014 C C . SER A 1 269 ? 11.259 17.083 -1.141 1.00 82.12 269 SER A C 1
ATOM 2016 O O . SER A 1 269 ? 10.808 16.614 -0.097 1.00 82.12 269 SER A O 1
ATOM 2018 N N . ILE A 1 270 ? 11.584 18.376 -1.260 1.00 87.56 270 ILE A N 1
ATOM 2019 C CA . ILE A 1 270 ? 11.409 19.354 -0.174 1.00 87.56 270 ILE A CA 1
ATOM 2020 C C . ILE A 1 270 ? 9.917 19.567 0.085 1.00 87.56 270 ILE A C 1
ATOM 2022 O O . ILE A 1 270 ? 9.478 19.529 1.232 1.00 87.56 270 ILE A O 1
ATOM 2026 N N . ILE A 1 271 ? 9.124 19.723 -0.976 1.00 85.88 271 ILE A N 1
ATOM 2027 C CA . ILE A 1 271 ? 7.673 19.915 -0.866 1.00 85.88 271 ILE A CA 1
ATOM 2028 C C . ILE A 1 271 ? 7.022 18.684 -0.222 1.00 85.88 271 ILE A C 1
ATOM 2030 O O . ILE A 1 271 ? 6.213 18.827 0.694 1.00 85.88 271 ILE A O 1
ATOM 2034 N N . PHE A 1 272 ? 7.411 17.473 -0.631 1.00 82.19 272 PHE A N 1
ATOM 2035 C CA . PHE A 1 272 ? 6.941 16.241 0.002 1.00 82.19 272 PHE A CA 1
ATOM 2036 C C . PHE A 1 272 ? 7.324 16.164 1.479 1.00 82.19 272 PHE A C 1
ATOM 2038 O O . PHE A 1 272 ? 6.484 15.785 2.293 1.00 82.19 272 PHE A O 1
ATOM 2045 N N . GLY A 1 273 ? 8.545 16.565 1.841 1.00 87.94 273 GLY A N 1
ATOM 2046 C CA . GLY A 1 273 ? 8.976 16.656 3.235 1.00 87.94 273 GLY A CA 1
ATOM 2047 C C . GLY A 1 273 ? 8.113 17.622 4.052 1.00 87.94 273 GLY A C 1
ATOM 2048 O O . GLY A 1 273 ? 7.637 17.259 5.126 1.00 87.94 273 GLY A O 1
ATOM 2049 N N . ILE A 1 274 ? 7.836 18.816 3.519 1.00 89.75 274 ILE A N 1
ATOM 2050 C CA . ILE A 1 274 ? 6.977 19.818 4.169 1.00 89.75 274 ILE A CA 1
ATOM 2051 C C . ILE A 1 274 ? 5.556 19.279 4.356 1.00 89.75 274 ILE A C 1
ATOM 2053 O O . ILE A 1 274 ? 5.008 19.370 5.453 1.00 89.75 274 ILE A O 1
ATOM 2057 N N . ILE A 1 275 ? 4.960 18.681 3.321 1.00 87.56 275 ILE A N 1
ATOM 2058 C CA . ILE A 1 275 ? 3.604 18.116 3.403 1.00 87.56 275 ILE A CA 1
ATOM 2059 C C . ILE A 1 275 ? 3.550 16.951 4.380 1.00 87.56 275 ILE A C 1
ATOM 2061 O O . ILE A 1 275 ? 2.578 16.826 5.125 1.00 87.56 275 ILE A O 1
ATOM 2065 N N . LEU A 1 276 ? 4.580 16.107 4.405 1.00 88.69 276 LEU A N 1
ATOM 2066 C CA . LEU A 1 276 ? 4.682 15.024 5.370 1.00 88.69 276 LEU A CA 1
ATOM 2067 C C . LEU A 1 276 ? 4.695 15.574 6.801 1.00 88.69 276 LEU A C 1
ATOM 2069 O O . LEU A 1 276 ? 3.881 15.143 7.615 1.00 88.69 276 LEU A O 1
ATOM 2073 N N . ILE A 1 277 ? 5.554 16.558 7.088 1.00 91.50 277 ILE A N 1
ATOM 2074 C CA . ILE A 1 277 ? 5.640 17.207 8.405 1.00 91.50 277 ILE A CA 1
ATOM 2075 C C . ILE A 1 277 ? 4.300 17.858 8.771 1.00 91.50 277 ILE A C 1
ATOM 2077 O O . ILE A 1 277 ? 3.769 17.609 9.852 1.00 91.50 277 ILE A O 1
ATOM 2081 N N . ALA A 1 278 ? 3.703 18.626 7.857 1.00 90.94 278 ALA A N 1
ATOM 2082 C CA . ALA A 1 278 ? 2.410 19.266 8.072 1.00 90.94 278 ALA A CA 1
ATOM 2083 C C . ALA A 1 278 ? 1.298 18.239 8.338 1.00 90.94 278 ALA A C 1
ATOM 2085 O O . ALA A 1 278 ? 0.481 18.423 9.238 1.00 90.94 278 ALA A O 1
ATOM 2086 N N . THR A 1 279 ? 1.282 17.123 7.607 1.00 88.69 279 THR A N 1
ATOM 2087 C CA . THR A 1 279 ? 0.284 16.067 7.810 1.00 88.69 279 THR A CA 1
ATOM 2088 C C . THR A 1 279 ? 0.463 15.400 9.170 1.00 88.69 279 THR A C 1
ATOM 2090 O O . THR A 1 279 ? -0.521 15.181 9.866 1.00 88.69 279 THR A O 1
ATOM 2093 N N . VAL A 1 280 ? 1.697 15.138 9.602 1.00 88.44 280 VAL A N 1
ATOM 2094 C CA . VAL A 1 280 ? 1.963 14.568 10.932 1.00 88.44 280 VAL A CA 1
ATOM 2095 C C . VAL A 1 280 ? 1.539 15.524 12.054 1.00 88.44 280 VAL A C 1
ATOM 2097 O O . VAL A 1 280 ? 0.970 15.066 13.043 1.00 88.44 280 VAL A O 1
ATOM 2100 N N . LEU A 1 281 ? 1.759 16.835 11.893 1.00 91.94 281 LEU A N 1
ATOM 2101 C CA . LEU A 1 281 ? 1.417 17.847 12.901 1.00 91.94 281 LEU A CA 1
ATOM 2102 C C . LEU A 1 281 ? -0.088 18.142 12.979 1.00 91.94 281 LEU A C 1
ATOM 2104 O O . LEU A 1 281 ? -0.650 18.186 14.071 1.00 91.94 281 LEU A O 1
ATOM 2108 N N . PHE A 1 282 ? -0.751 18.345 11.838 1.00 91.31 282 PHE A N 1
ATOM 2109 C CA . PHE A 1 282 ? -2.139 18.827 11.793 1.00 91.31 282 PHE A CA 1
ATOM 2110 C C . PHE A 1 282 ? -3.169 17.722 11.531 1.00 91.31 282 PHE A C 1
ATOM 2112 O O . PHE A 1 282 ? -4.335 17.857 11.902 1.00 91.31 282 PHE A O 1
ATOM 2119 N N . MET A 1 283 ? -2.767 16.625 10.884 1.00 89.88 283 MET A N 1
ATOM 2120 C CA . MET A 1 283 ? -3.652 15.541 10.451 1.00 89.88 283 MET A CA 1
ATOM 2121 C C . MET A 1 283 ? -3.063 14.155 10.785 1.00 89.88 283 MET A C 1
ATOM 2123 O O . MET A 1 283 ? -2.869 13.338 9.884 1.00 89.88 283 MET A O 1
ATOM 2127 N N . PRO A 1 284 ? -2.831 13.817 12.069 1.00 86.06 284 PRO A N 1
ATOM 2128 C CA . PRO A 1 284 ? -2.085 12.616 12.475 1.00 86.06 284 PRO A CA 1
ATOM 2129 C C . PRO A 1 284 ? -2.727 11.280 12.054 1.00 86.06 284 PRO A C 1
ATOM 2131 O O . PRO A 1 284 ? -2.071 10.241 12.064 1.00 86.06 284 PRO A O 1
ATOM 2134 N N . ARG A 1 285 ? -4.013 11.279 11.675 1.00 87.31 285 ARG A N 1
ATOM 2135 C CA . ARG A 1 285 ? -4.718 10.103 11.122 1.00 87.31 285 ARG A CA 1
ATOM 2136 C C . ARG A 1 285 ? -4.699 10.031 9.583 1.00 87.31 285 ARG A C 1
ATOM 2138 O O . ARG A 1 285 ? -5.246 9.085 9.019 1.00 87.31 285 ARG A O 1
ATOM 2145 N N . GLY A 1 286 ? -4.060 10.999 8.925 1.00 89.50 286 GLY A N 1
ATOM 2146 C CA . GLY A 1 286 ? -3.954 11.166 7.475 1.00 89.50 286 GLY A CA 1
ATOM 2147 C C . GLY A 1 286 ? -5.233 11.660 6.799 1.00 89.50 286 GLY A C 1
ATOM 2148 O O . GLY A 1 286 ? -6.326 11.637 7.370 1.00 89.50 286 GLY A O 1
ATOM 2149 N N . ILE A 1 287 ? -5.094 12.099 5.549 1.00 88.88 287 ILE A N 1
ATOM 2150 C CA . ILE A 1 287 ? -6.139 12.787 4.778 1.00 88.88 287 ILE A CA 1
ATOM 2151 C C . ILE A 1 287 ? -7.375 11.903 4.592 1.00 88.88 287 ILE A C 1
ATOM 2153 O O . ILE A 1 287 ? -8.500 12.390 4.718 1.00 88.88 287 ILE A O 1
ATOM 2157 N N . ALA A 1 288 ? -7.202 10.598 4.354 1.00 85.94 288 ALA A N 1
ATOM 2158 C CA . ALA A 1 288 ? -8.338 9.712 4.118 1.00 85.94 288 ALA A CA 1
ATOM 2159 C C . ALA A 1 288 ? -9.268 9.603 5.335 1.00 85.94 288 ALA A C 1
ATOM 2161 O O . ALA A 1 288 ? -10.477 9.470 5.158 1.00 85.94 288 ALA A O 1
ATOM 2162 N N . TYR A 1 289 ? -8.740 9.697 6.561 1.00 86.12 289 TYR A N 1
ATOM 2163 C CA . TYR A 1 289 ? -9.562 9.688 7.774 1.00 86.12 289 TYR A CA 1
ATOM 2164 C C . TYR A 1 289 ? -10.477 10.915 7.840 1.00 86.12 289 TYR A C 1
ATOM 2166 O O . TYR A 1 289 ? -11.679 10.790 8.083 1.00 86.12 289 TYR A O 1
ATOM 2174 N N . TYR A 1 290 ? -9.926 12.103 7.584 1.00 85.69 290 TYR A N 1
ATOM 2175 C CA . TYR A 1 290 ? -10.703 13.341 7.583 1.00 85.69 290 TYR A CA 1
ATOM 2176 C C . TYR A 1 290 ? -11.688 13.384 6.418 1.00 85.69 290 TYR A C 1
ATOM 2178 O O . TYR A 1 290 ? -12.838 13.759 6.628 1.00 85.69 290 TYR A O 1
ATOM 2186 N N . ALA A 1 291 ? -11.290 12.923 5.229 1.00 82.50 291 ALA A N 1
ATOM 2187 C CA . ALA A 1 291 ? -12.183 12.800 4.080 1.00 82.50 291 ALA A CA 1
ATOM 2188 C C . ALA A 1 291 ? -13.350 11.840 4.368 1.00 82.50 291 ALA A C 1
ATOM 2190 O O . ALA A 1 291 ? -14.503 12.163 4.085 1.00 82.50 291 ALA A O 1
ATOM 2191 N N . GLN A 1 292 ? -13.077 10.689 4.993 1.00 77.75 292 GLN A N 1
ATOM 2192 C CA . GLN A 1 292 ? -14.110 9.730 5.380 1.00 77.75 292 GLN A CA 1
ATOM 2193 C C . GLN A 1 292 ? -15.059 10.316 6.430 1.00 77.75 292 GLN A C 1
ATOM 2195 O O . GLN A 1 292 ? -16.273 10.202 6.282 1.00 77.75 292 GLN A O 1
ATOM 2200 N N . ASN A 1 293 ? -14.536 10.974 7.465 1.00 79.38 293 ASN A N 1
ATOM 2201 C CA . ASN A 1 293 ? -15.367 11.603 8.492 1.00 79.38 293 ASN A CA 1
ATOM 2202 C C . ASN A 1 293 ? -16.187 12.770 7.945 1.00 79.38 293 ASN A C 1
ATOM 2204 O O . ASN A 1 293 ? -17.345 12.931 8.320 1.00 79.38 293 ASN A O 1
ATOM 2208 N N . PHE A 1 294 ? -15.609 13.567 7.049 1.00 79.75 294 PHE A N 1
ATOM 2209 C CA . PHE A 1 294 ? -16.323 14.630 6.356 1.00 79.75 294 PHE A CA 1
ATOM 2210 C C . PHE A 1 294 ? -17.468 14.053 5.521 1.00 79.75 294 PHE A C 1
ATOM 2212 O O . PHE A 1 294 ? -18.596 14.530 5.615 1.00 79.75 294 PHE A O 1
ATOM 2219 N N . TRP A 1 295 ? -17.216 12.975 4.774 1.00 71.69 295 TRP A N 1
ATOM 2220 C CA . TRP A 1 295 ? -18.250 12.296 3.997 1.00 71.69 295 TRP A CA 1
ATOM 2221 C C . TRP A 1 295 ? -19.359 11.706 4.876 1.00 71.69 295 TRP A C 1
ATOM 2223 O O . TRP A 1 295 ? -20.535 11.910 4.595 1.00 71.69 295 TRP A O 1
ATOM 2233 N N . LEU A 1 296 ? -19.012 11.030 5.972 1.00 69.75 296 LEU A N 1
ATOM 2234 C CA . LEU A 1 296 ? -20.002 10.494 6.911 1.00 69.75 296 LEU A CA 1
ATOM 2235 C C . LEU A 1 296 ? -20.825 11.610 7.571 1.00 69.75 296 LEU A C 1
ATOM 2237 O O . LEU A 1 296 ? -22.027 11.462 7.763 1.00 69.75 296 LEU A O 1
ATOM 2241 N N . LYS A 1 297 ? -20.196 12.747 7.888 1.00 66.69 297 LYS A N 1
ATOM 2242 C CA . LYS A 1 297 ? -20.857 13.872 8.559 1.00 66.69 297 LYS A CA 1
ATOM 2243 C C . LYS A 1 297 ? -21.731 14.703 7.619 1.00 66.69 297 LYS A C 1
ATOM 2245 O O . LYS A 1 297 ? -22.805 15.124 8.035 1.00 66.69 297 LYS A O 1
ATOM 2250 N N . TYR A 1 298 ? -21.280 14.958 6.390 1.00 71.31 298 TYR A N 1
ATOM 2251 C CA . TYR A 1 298 ? -21.945 15.872 5.453 1.00 71.31 298 TYR A CA 1
ATOM 2252 C C . TYR A 1 298 ? -22.535 15.178 4.219 1.00 71.31 298 TYR A C 1
ATOM 2254 O O . TYR A 1 298 ? -23.607 15.559 3.758 1.00 71.31 298 TYR A O 1
ATOM 2262 N N . GLY A 1 299 ? -21.874 14.146 3.694 1.00 64.38 299 GLY A N 1
ATOM 2263 C CA . GLY A 1 299 ? -22.285 13.427 2.482 1.00 64.38 299 GLY A CA 1
ATOM 2264 C C . GLY A 1 299 ? -23.481 12.491 2.679 1.00 64.38 299 GLY A C 1
ATOM 2265 O O . GLY A 1 299 ? -24.265 12.297 1.752 1.00 64.38 299 GLY A O 1
ATOM 2266 N N . GLU A 1 300 ? -23.688 11.953 3.886 1.00 64.12 300 GLU A N 1
ATOM 2267 C CA . GLU A 1 300 ? -24.875 11.134 4.185 1.00 64.12 300 GLU A CA 1
ATOM 2268 C C . GLU A 1 300 ? -26.125 11.965 4.518 1.00 64.12 300 GLU A C 1
ATOM 2270 O O . GLU A 1 300 ? -27.242 11.459 4.392 1.00 64.12 300 GLU A O 1
ATOM 2275 N N . LEU A 1 301 ? -25.974 13.252 4.865 1.00 62.69 301 LEU A N 1
ATOM 2276 C CA . LEU A 1 301 ? -27.092 14.155 5.170 1.00 62.69 301 LEU A CA 1
ATOM 2277 C C . LEU A 1 301 ? -28.159 14.211 4.063 1.00 62.69 301 LEU A C 1
ATOM 2279 O O . LEU A 1 301 ? -29.330 14.053 4.407 1.00 62.69 301 LEU A O 1
ATOM 2283 N N . PRO A 1 302 ? -27.837 14.388 2.764 1.00 62.09 302 PRO A N 1
ATOM 2284 C CA . PRO A 1 302 ? -28.857 14.410 1.716 1.00 62.09 302 PRO A CA 1
ATOM 2285 C C . PRO A 1 302 ? -29.573 13.062 1.561 1.00 62.09 302 PRO A C 1
ATOM 2287 O O . PRO A 1 302 ? -30.791 13.039 1.401 1.00 62.09 302 PRO A O 1
ATOM 2290 N N . VAL A 1 303 ? -28.867 11.933 1.684 1.00 62.38 303 VAL A N 1
ATOM 2291 C CA . VAL A 1 303 ? -29.471 10.587 1.595 1.00 62.38 303 VAL A CA 1
ATOM 2292 C C . VAL A 1 303 ? -30.407 10.331 2.777 1.00 62.38 303 VAL A C 1
ATOM 2294 O O . VAL A 1 303 ? -31.518 9.821 2.604 1.00 62.38 303 VAL A O 1
ATOM 2297 N N . ILE A 1 304 ? -29.985 10.719 3.982 1.00 60.06 304 ILE A N 1
ATOM 2298 C CA . ILE A 1 304 ? -30.797 10.640 5.197 1.00 60.06 304 ILE A CA 1
ATOM 2299 C C . ILE A 1 304 ? -31.996 11.589 5.091 1.00 60.06 304 ILE A C 1
ATOM 2301 O O . ILE A 1 304 ? -33.105 11.193 5.432 1.00 60.06 304 ILE A O 1
ATOM 2305 N N . PHE A 1 305 ? -31.818 12.806 4.574 1.00 59.59 305 PHE A N 1
ATOM 2306 C CA . PHE A 1 305 ? -32.889 13.785 4.378 1.00 59.59 305 PHE A CA 1
ATOM 2307 C C . PHE A 1 305 ? -33.943 13.304 3.368 1.00 59.59 305 PHE A C 1
ATOM 2309 O O . PHE A 1 305 ? -35.141 13.380 3.643 1.00 59.59 305 PHE A O 1
ATOM 2316 N N . LEU A 1 306 ? -33.515 12.719 2.244 1.00 59.66 306 LEU A N 1
ATOM 2317 C CA . LEU A 1 306 ? -34.406 12.083 1.268 1.00 59.66 306 LEU A CA 1
ATOM 2318 C C . LEU A 1 306 ? -35.166 10.896 1.875 1.00 59.66 306 LEU A C 1
ATOM 2320 O O . LEU A 1 306 ? -36.374 10.777 1.671 1.00 59.66 306 LEU A O 1
ATOM 2324 N N . LYS A 1 307 ? -34.504 10.057 2.686 1.00 57.09 307 LYS A N 1
ATOM 2325 C CA . LYS A 1 307 ? -35.178 8.971 3.418 1.00 57.09 307 LYS A CA 1
ATOM 2326 C C . LYS A 1 307 ? -36.134 9.492 4.498 1.00 57.09 307 LYS A C 1
ATOM 2328 O O . LYS A 1 307 ? -37.196 8.902 4.674 1.00 57.09 307 LYS A O 1
ATOM 2333 N N . ARG A 1 308 ? -35.805 10.591 5.187 1.00 55.44 308 ARG A N 1
ATOM 2334 C CA . ARG A 1 308 ? -36.630 11.221 6.239 1.00 55.44 308 ARG A CA 1
ATOM 2335 C C . ARG A 1 308 ? -37.958 11.769 5.718 1.00 55.44 308 ARG A C 1
ATOM 2337 O O . ARG A 1 308 ? -38.918 11.811 6.474 1.00 55.44 308 ARG A O 1
ATOM 2344 N N . ARG A 1 309 ? -38.050 12.160 4.442 1.00 51.59 309 ARG A N 1
ATOM 2345 C CA . ARG A 1 309 ? -39.269 12.777 3.885 1.00 51.59 309 ARG A CA 1
ATOM 2346 C C . ARG A 1 309 ? -40.476 11.838 3.784 1.00 51.59 309 ARG A C 1
ATOM 2348 O O . ARG A 1 309 ? -41.606 12.315 3.755 1.00 51.59 309 ARG A O 1
ATOM 2355 N N . LYS A 1 310 ? -40.273 10.518 3.767 1.00 54.72 310 LYS A N 1
ATOM 2356 C CA . LYS A 1 310 ? -41.372 9.555 3.927 1.00 54.72 310 LYS A CA 1
ATOM 2357 C C . LYS A 1 310 ? -41.697 9.458 5.418 1.00 54.72 310 LYS A C 1
ATOM 2359 O O . LYS A 1 310 ? -40.915 8.837 6.128 1.00 54.72 310 LYS A O 1
ATOM 2364 N N . LYS A 1 311 ? -42.804 10.044 5.894 1.00 55.69 311 LYS A N 1
ATOM 2365 C CA . LYS A 1 311 ? -43.351 9.720 7.228 1.00 55.69 311 LYS A CA 1
ATOM 2366 C C . LYS A 1 311 ? -43.708 8.237 7.257 1.00 55.69 311 LYS A C 1
ATOM 2368 O O . LYS A 1 311 ? -44.364 7.751 6.334 1.00 55.69 311 LYS A O 1
ATOM 2373 N N . SER A 1 312 ? -43.240 7.521 8.273 1.00 57.31 312 SER A N 1
ATOM 2374 C CA . SER A 1 312 ? -43.626 6.125 8.459 1.00 57.31 312 SER A CA 1
ATOM 2375 C C . SER A 1 312 ? -45.086 6.044 8.909 1.00 57.31 312 SER A C 1
ATOM 2377 O O . SER A 1 312 ? -45.513 6.839 9.743 1.00 57.31 312 SER A O 1
ATOM 2379 N N . LYS A 1 313 ? -45.848 5.085 8.368 1.00 60.88 313 LYS A N 1
ATOM 2380 C CA . LYS A 1 313 ? -47.138 4.665 8.947 1.00 60.88 313 LYS A CA 1
ATOM 2381 C C . LYS A 1 313 ? -46.955 3.603 10.046 1.00 60.88 313 LYS A C 1
ATOM 2383 O O . LYS A 1 313 ? -47.906 3.289 10.750 1.00 60.88 313 LYS A O 1
ATOM 2388 N N . GLU A 1 314 ? -45.752 3.041 10.165 1.00 68.75 314 GLU A N 1
ATOM 2389 C CA . GLU A 1 314 ? -45.372 2.024 11.151 1.00 68.75 314 GLU A CA 1
ATOM 2390 C C . GLU A 1 314 ? -44.862 2.705 12.425 1.00 68.75 314 GLU A C 1
ATOM 2392 O O . GLU A 1 314 ? -44.006 3.588 12.327 1.00 68.75 314 GLU A O 1
ATOM 2397 N N . GLY A 1 315 ? -45.365 2.271 13.586 1.00 76.44 315 GLY A N 1
ATOM 2398 C CA . GLY A 1 315 ? -44.998 2.795 14.904 1.00 76.44 315 GLY A CA 1
ATOM 2399 C C . GLY A 1 315 ? -46.167 3.395 15.683 1.00 76.44 315 GLY A C 1
ATOM 2400 O O . GLY A 1 315 ? -47.314 3.428 15.229 1.00 76.44 315 GLY A O 1
ATOM 2401 N N . TYR A 1 316 ? -45.874 3.875 16.886 1.00 79.56 316 TYR A N 1
ATOM 2402 C CA . TYR A 1 316 ? -46.814 4.616 17.720 1.00 79.56 316 TYR A CA 1
ATOM 2403 C C . TYR A 1 316 ? -46.118 5.816 18.367 1.00 79.56 316 TYR A C 1
ATOM 2405 O O . TYR A 1 316 ? -44.890 5.902 18.430 1.00 79.56 316 TYR A O 1
ATOM 2413 N N . PHE A 1 317 ? -46.921 6.770 18.832 1.00 81.88 317 PHE A N 1
ATOM 2414 C CA . PHE A 1 317 ? -46.419 7.953 19.517 1.00 81.88 317 PHE A CA 1
ATOM 2415 C C . PHE A 1 317 ? -46.698 7.872 21.010 1.00 81.88 317 PHE A C 1
ATOM 2417 O O . PHE A 1 317 ? -47.838 7.661 21.422 1.00 81.88 317 PHE A O 1
ATOM 2424 N N . VAL A 1 318 ? -45.660 8.106 21.806 1.00 80.12 318 VAL A N 1
ATOM 2425 C CA . VAL A 1 318 ? -45.756 8.307 23.250 1.00 80.12 318 VAL A CA 1
ATOM 2426 C C . VAL A 1 318 ? -45.847 9.807 23.505 1.00 80.12 318 VAL A C 1
ATOM 2428 O O . VAL A 1 318 ? -44.984 10.576 23.074 1.00 80.12 318 VAL A O 1
ATOM 2431 N N . GLN A 1 319 ? -46.916 10.240 24.170 1.00 80.12 319 GLN A N 1
ATOM 2432 C CA . GLN A 1 319 ? -47.088 11.633 24.566 1.00 80.12 319 GLN A CA 1
ATOM 2433 C C . GLN A 1 319 ? -46.264 11.894 25.833 1.00 80.12 319 GLN A C 1
ATOM 2435 O O . GLN A 1 319 ? -46.549 11.329 26.883 1.00 80.12 319 GLN A O 1
ATOM 2440 N N . LEU A 1 320 ? -45.252 12.752 25.730 1.00 74.81 320 LEU A N 1
ATOM 2441 C CA . LEU A 1 320 ? -44.428 13.205 26.851 1.00 74.81 320 LEU A CA 1
ATOM 2442 C C . LEU A 1 320 ? -44.783 14.665 27.190 1.00 74.81 320 LEU A C 1
ATOM 2444 O O . LEU A 1 320 ? -45.314 15.373 26.323 1.00 74.81 320 LEU A O 1
ATOM 2448 N N . PRO A 1 321 ? -44.462 15.160 28.403 1.00 73.06 321 PRO A N 1
ATOM 2449 C CA . PRO A 1 321 ? -44.764 16.539 28.821 1.00 73.06 321 PRO A CA 1
ATOM 2450 C C . PRO A 1 321 ? -44.217 17.610 27.869 1.00 73.06 321 PRO A C 1
ATOM 2452 O O . PRO A 1 321 ? -44.718 18.726 27.801 1.00 73.06 321 PRO A O 1
ATOM 2455 N N . PHE A 1 322 ? -43.182 17.255 27.116 1.00 73.31 322 PHE A N 1
ATOM 2456 C CA . PHE A 1 322 ? -42.420 18.147 26.259 1.00 73.31 322 PHE A CA 1
ATOM 2457 C C . PHE A 1 322 ? -42.539 17.823 24.762 1.00 73.31 322 PHE A C 1
ATOM 2459 O O . PHE A 1 322 ? -41.870 18.462 23.956 1.00 73.31 322 PHE A O 1
ATOM 2466 N N . GLY A 1 323 ? -43.378 16.859 24.362 1.00 79.81 323 GLY A N 1
ATOM 2467 C CA . GLY A 1 323 ? -43.627 16.541 22.952 1.00 79.81 323 GLY A CA 1
ATOM 2468 C C . GLY A 1 323 ? -44.013 15.084 22.699 1.00 79.81 323 GLY A C 1
ATOM 2469 O O . GLY A 1 323 ? -44.078 14.270 23.613 1.00 79.81 323 GLY A O 1
ATOM 2470 N N . LYS A 1 324 ? -44.271 14.737 21.434 1.00 83.56 324 LYS A N 1
ATOM 2471 C CA . LYS A 1 324 ? -44.525 13.350 21.009 1.00 83.56 324 LYS A CA 1
ATOM 2472 C C . LYS A 1 324 ? -43.225 12.660 20.632 1.00 83.56 324 LYS A C 1
ATOM 2474 O O . LYS A 1 324 ? -42.489 13.187 19.794 1.00 83.56 324 LYS A O 1
ATOM 2479 N N . LEU A 1 325 ? -43.001 11.478 21.189 1.00 84.88 325 LEU A N 1
ATOM 2480 C CA . LEU A 1 325 ? -41.888 10.604 20.843 1.00 84.88 325 LEU A CA 1
ATOM 2481 C C . LEU A 1 325 ? -42.383 9.460 19.962 1.00 84.88 325 LEU A C 1
ATOM 2483 O O . LEU A 1 325 ? -43.350 8.792 20.316 1.00 84.88 325 LEU A O 1
ATOM 2487 N N . HIS A 1 326 ? -41.745 9.248 18.819 1.00 86.44 326 HIS A N 1
ATOM 2488 C CA . HIS A 1 326 ? -42.032 8.133 17.931 1.00 86.44 326 HIS A CA 1
ATOM 2489 C C . HIS A 1 326 ? -41.248 6.895 18.390 1.00 86.44 326 HIS A C 1
ATOM 2491 O O . HIS A 1 326 ? -40.017 6.918 18.452 1.00 86.44 326 HIS A O 1
ATOM 2497 N N . CYS A 1 327 ? -41.962 5.825 18.734 1.00 85.19 327 CYS A N 1
ATOM 2498 C CA . CYS A 1 327 ? -41.385 4.543 19.132 1.00 85.19 327 CYS A CA 1
ATOM 2499 C C . CYS A 1 327 ? -41.955 3.447 18.188 1.00 85.19 327 CYS A C 1
ATOM 2501 O O . CYS A 1 327 ? -43.139 3.458 17.839 1.00 85.19 327 CYS A O 1
ATOM 2503 N N . VAL A 1 328 ? -41.112 2.517 17.734 1.00 86.94 328 VAL A N 1
ATOM 2504 C CA . VAL A 1 328 ? -41.488 1.360 16.902 1.00 86.94 328 VAL A CA 1
ATOM 2505 C C . VAL A 1 328 ? -41.155 0.087 17.657 1.00 86.94 328 VAL A C 1
ATOM 2507 O O . VAL A 1 328 ? -40.073 -0.039 18.229 1.00 86.94 328 VAL A O 1
ATOM 2510 N N . GLU A 1 329 ? -42.093 -0.850 17.651 1.00 86.25 329 GLU A N 1
ATOM 2511 C CA . GLU A 1 329 ? -41.974 -2.115 18.358 1.00 86.25 329 GLU A CA 1
ATOM 2512 C C . GLU A 1 329 ? -42.196 -3.281 17.397 1.00 86.25 329 GLU A C 1
ATOM 2514 O O . GLU A 1 329 ? -43.152 -3.270 16.620 1.00 86.25 329 GLU A O 1
ATOM 2519 N N . GLU A 1 330 ? -41.302 -4.268 17.439 1.00 84.56 330 GLU A N 1
ATOM 2520 C CA . GLU A 1 330 ? -41.335 -5.427 16.545 1.00 84.56 330 GLU A CA 1
ATOM 2521 C C . GLU A 1 330 ? -40.711 -6.664 17.210 1.00 84.56 330 GLU A C 1
ATOM 2523 O O . GLU A 1 330 ? -39.776 -6.547 18.001 1.00 84.56 330 GLU A O 1
ATOM 2528 N N . GLY A 1 331 ? -41.209 -7.856 16.877 1.00 82.88 331 GLY A N 1
ATOM 2529 C CA . GLY A 1 331 ? -40.732 -9.132 17.423 1.00 82.88 331 GLY A CA 1
ATOM 2530 C C . GLY A 1 331 ? -41.529 -9.647 18.627 1.00 82.88 331 GLY A C 1
ATOM 2531 O O . GLY A 1 331 ? -42.262 -8.905 19.279 1.00 82.88 331 GLY A O 1
ATOM 2532 N N . GLN A 1 332 ? -41.406 -10.951 18.891 1.00 79.31 332 GLN A N 1
ATOM 2533 C CA . GLN A 1 332 ? -42.158 -11.671 19.937 1.00 79.31 332 GLN A CA 1
ATOM 2534 C C . GLN A 1 332 ? -41.256 -12.300 21.014 1.00 79.31 332 GLN A C 1
ATOM 2536 O O . GLN A 1 332 ? -41.742 -13.013 21.888 1.00 79.31 332 GLN A O 1
ATOM 2541 N N . GLY A 1 333 ? -39.945 -12.042 20.966 1.00 77.75 333 GLY A N 1
ATOM 2542 C CA . GLY A 1 333 ? -38.997 -12.603 21.927 1.00 77.75 333 GLY A CA 1
ATOM 2543 C C . GLY A 1 333 ? -39.204 -12.104 23.361 1.00 77.75 333 GLY A C 1
ATOM 2544 O O . GLY A 1 333 ? -39.599 -10.964 23.597 1.00 77.75 333 GLY A O 1
ATOM 2545 N N . GLU A 1 334 ? -38.869 -12.947 24.336 1.00 77.75 334 GLU A N 1
ATOM 2546 C CA . GLU A 1 334 ? -39.039 -12.653 25.767 1.00 77.75 334 GLU A CA 1
ATOM 2547 C C . GLU A 1 334 ? -38.097 -11.534 26.260 1.00 77.75 334 GLU A C 1
ATOM 2549 O O . GLU A 1 334 ? -38.428 -10.762 27.161 1.00 77.75 334 GLU A O 1
ATOM 2554 N N . LYS A 1 335 ? -36.919 -11.397 25.632 1.00 83.38 335 LYS A N 1
ATOM 2555 C CA . LYS A 1 335 ? -35.929 -10.356 25.949 1.00 83.38 335 LYS A CA 1
ATOM 2556 C C . LYS A 1 335 ? -36.171 -9.095 25.122 1.00 83.38 335 LYS A C 1
ATOM 2558 O O . LYS A 1 335 ? -36.145 -9.147 23.891 1.00 83.38 335 LYS A O 1
ATOM 2563 N N . VAL A 1 336 ? -36.322 -7.960 25.808 1.00 84.62 336 VAL A N 1
ATOM 2564 C CA . VAL A 1 336 ? -36.521 -6.646 25.180 1.00 84.62 336 VAL A CA 1
ATOM 2565 C C . VAL A 1 336 ? -35.180 -5.968 24.893 1.00 84.62 336 VAL A C 1
ATOM 2567 O O . VAL A 1 336 ? -34.373 -5.772 25.802 1.00 84.62 336 VAL A O 1
ATOM 2570 N N . LEU A 1 337 ? -34.948 -5.575 23.641 1.00 88.12 337 LEU A N 1
ATOM 2571 C CA . LEU A 1 337 ? -33.787 -4.796 23.213 1.00 88.12 337 LEU A CA 1
ATOM 2572 C C . LEU A 1 337 ? -34.199 -3.355 22.897 1.00 88.12 337 LEU A C 1
ATOM 2574 O O . LEU A 1 337 ? -34.968 -3.107 21.969 1.00 88.12 337 LEU A O 1
ATOM 2578 N N . LEU A 1 338 ? -33.657 -2.402 23.658 1.00 88.88 338 LEU A N 1
ATOM 2579 C CA . LEU A 1 338 ? -33.826 -0.971 23.409 1.00 88.88 338 LEU A CA 1
ATOM 2580 C C . LEU A 1 338 ? -32.821 -0.493 22.358 1.00 88.88 338 LEU A C 1
ATOM 2582 O O . LEU A 1 338 ? -31.609 -0.579 22.564 1.00 88.88 338 LEU A O 1
ATOM 2586 N N . CYS A 1 339 ? -33.313 0.061 21.255 1.00 89.12 339 CYS A N 1
ATOM 2587 C CA . CYS A 1 339 ? -32.481 0.592 20.183 1.00 89.12 339 CYS A CA 1
ATOM 2588 C C . CYS A 1 339 ? -32.536 2.124 20.162 1.00 89.12 339 CYS A C 1
ATOM 2590 O O . CYS A 1 339 ? -33.533 2.723 19.754 1.00 89.12 339 CYS A O 1
ATOM 2592 N N . ILE A 1 340 ? -31.437 2.755 20.587 1.00 89.94 340 ILE A N 1
ATOM 2593 C CA . ILE A 1 340 ? -31.266 4.214 20.614 1.00 89.94 340 ILE A CA 1
ATOM 2594 C C . ILE A 1 340 ? -30.293 4.604 19.507 1.00 89.94 340 ILE A C 1
ATOM 2596 O O . ILE A 1 340 ? -29.142 4.165 19.497 1.00 89.94 340 ILE A O 1
ATOM 2600 N N . HIS A 1 341 ? -30.745 5.423 18.560 1.00 87.38 341 HIS A N 1
ATOM 2601 C CA . HIS A 1 341 ? -29.872 5.918 17.499 1.00 87.38 341 HIS A CA 1
ATOM 2602 C C . HIS A 1 341 ? -29.020 7.105 17.977 1.00 87.38 341 HIS A C 1
ATOM 2604 O O . HIS A 1 341 ? -29.353 7.798 18.934 1.00 87.38 341 HIS A O 1
ATOM 2610 N N . GLY A 1 342 ? -27.922 7.373 17.271 1.00 79.44 342 GLY A N 1
ATOM 2611 C CA . GLY A 1 342 ? -27.078 8.546 17.507 1.00 79.44 342 GLY A CA 1
ATOM 2612 C C . GLY A 1 342 ? -27.556 9.796 16.762 1.00 79.44 342 GLY A C 1
ATOM 2613 O O . GLY A 1 342 ? -28.646 9.842 16.189 1.00 79.44 342 GLY A O 1
ATOM 2614 N N . ASN A 1 343 ? -26.707 10.821 16.720 1.00 73.00 343 ASN A N 1
ATOM 2615 C CA . ASN A 1 343 ? -26.995 12.047 15.979 1.00 73.00 343 ASN A CA 1
ATOM 2616 C C . ASN A 1 343 ? -27.268 11.753 14.487 1.00 73.00 343 ASN A C 1
ATOM 2618 O O . ASN A 1 343 ? -26.634 10.884 13.894 1.00 73.00 343 ASN A O 1
ATOM 2622 N N . PHE A 1 344 ? -28.222 12.470 13.891 1.00 68.94 344 PHE A N 1
ATOM 2623 C CA . PHE A 1 344 ? -28.706 12.289 12.510 1.00 68.94 344 PHE A CA 1
ATOM 2624 C C . PHE A 1 344 ? -29.382 10.939 12.189 1.00 68.94 344 PHE A C 1
ATOM 2626 O O . PHE A 1 344 ? -29.881 10.766 11.076 1.00 68.94 344 PHE A O 1
ATOM 2633 N N . GLY A 1 345 ? -29.501 10.031 13.160 1.00 73.56 345 GLY A N 1
ATOM 2634 C CA . GLY A 1 345 ? -30.194 8.752 13.009 1.00 73.56 345 GLY A CA 1
ATOM 2635 C C . GLY A 1 345 ? -31.724 8.838 13.058 1.00 73.56 345 GLY A C 1
ATOM 2636 O O . GLY A 1 345 ? -32.315 9.924 13.104 1.00 73.56 345 GLY A O 1
ATOM 2637 N N . SER A 1 346 ? -32.343 7.660 12.982 1.00 84.25 346 SER A N 1
ATOM 2638 C CA . SER A 1 346 ? -33.763 7.373 13.230 1.00 84.25 346 SER A CA 1
ATOM 2639 C C . SER A 1 346 ? -33.913 5.867 13.501 1.00 84.25 346 SER A C 1
ATOM 2641 O O . SER A 1 346 ? -33.018 5.096 13.140 1.00 84.25 346 SER A O 1
ATOM 2643 N N . TRP A 1 347 ? -35.041 5.431 14.069 1.00 84.81 347 TRP A N 1
ATOM 2644 C CA . TRP A 1 347 ? -35.409 4.026 14.298 1.00 84.81 347 TRP A CA 1
ATOM 2645 C C . TRP A 1 347 ? -35.148 3.120 13.081 1.00 84.81 347 TRP A C 1
ATOM 2647 O O . TRP A 1 347 ? -34.755 1.967 13.225 1.00 84.81 347 TRP A O 1
ATOM 2657 N N . ARG A 1 348 ? -35.271 3.665 11.862 1.00 83.94 348 ARG A N 1
ATOM 2658 C CA . ARG A 1 348 ? -35.063 2.952 10.588 1.00 83.94 348 ARG A CA 1
ATOM 2659 C C . ARG A 1 348 ? -33.667 2.356 10.424 1.00 83.94 348 ARG A C 1
ATOM 2661 O O . ARG A 1 348 ? -33.501 1.444 9.621 1.00 83.94 348 ARG A O 1
ATOM 2668 N N . TRP A 1 349 ? -32.662 2.865 11.139 1.00 84.56 349 TRP A N 1
ATOM 2669 C CA . TRP A 1 349 ? -31.318 2.273 11.145 1.00 84.56 349 TRP A CA 1
ATOM 2670 C C . TRP A 1 349 ? -31.310 0.855 11.715 1.00 84.56 349 TRP A C 1
ATOM 2672 O O . TRP A 1 349 ? -30.476 0.047 11.318 1.00 84.56 349 TRP A O 1
ATOM 2682 N N . PHE A 1 350 ? -32.255 0.551 12.603 1.00 86.38 350 PHE A N 1
ATOM 2683 C CA . PHE A 1 350 ? -32.367 -0.748 13.249 1.00 86.38 350 PHE A CA 1
ATOM 2684 C C . PHE A 1 350 ? -33.248 -1.728 12.477 1.00 86.38 350 PHE A C 1
ATOM 2686 O O . PHE A 1 350 ? -33.218 -2.908 12.793 1.00 86.38 350 PHE A O 1
ATOM 2693 N N . LYS A 1 351 ? -33.964 -1.293 11.430 1.00 85.56 351 LYS A N 1
ATOM 2694 C CA . LYS A 1 351 ? -34.894 -2.150 10.676 1.00 85.56 351 LYS A CA 1
ATOM 2695 C C . LYS A 1 351 ? -34.265 -3.468 10.176 1.00 85.56 351 LYS A C 1
ATOM 2697 O O . LYS A 1 351 ? -34.853 -4.507 10.446 1.00 85.56 351 LYS A O 1
ATOM 2702 N N . PRO A 1 352 ? -33.055 -3.487 9.573 1.00 85.25 352 PRO A N 1
ATOM 2703 C CA . PRO A 1 352 ? -32.425 -4.750 9.167 1.00 85.25 352 PRO A CA 1
ATOM 2704 C C . PRO A 1 352 ? -32.135 -5.691 10.347 1.00 85.25 352 PRO A C 1
ATOM 2706 O O . PRO A 1 352 ? -32.300 -6.898 10.229 1.00 85.25 352 PRO A O 1
ATOM 2709 N N . LEU A 1 353 ? -31.729 -5.133 11.495 1.00 84.94 353 LEU A N 1
ATOM 2710 C CA . LEU A 1 353 ? -31.460 -5.898 12.716 1.00 84.94 353 LEU A CA 1
ATOM 2711 C C . LEU A 1 353 ? -32.755 -6.466 13.314 1.00 84.94 353 LEU A C 1
ATOM 2713 O O . LEU A 1 353 ? -32.776 -7.609 13.762 1.00 84.94 353 LEU A O 1
ATOM 2717 N N . MET A 1 354 ? -33.819 -5.660 13.320 1.00 85.62 354 MET A N 1
ATOM 2718 C CA . MET A 1 354 ? -35.139 -6.046 13.817 1.00 85.62 354 MET A CA 1
ATOM 2719 C C . MET A 1 354 ? -35.724 -7.178 12.967 1.00 85.62 354 MET A C 1
ATOM 2721 O O . MET A 1 354 ? -36.158 -8.179 13.524 1.00 85.62 354 MET A O 1
ATOM 2725 N N . GLU A 1 355 ? -35.652 -7.075 11.636 1.00 86.50 355 GLU A N 1
ATOM 2726 C CA . GLU A 1 355 ? -36.153 -8.099 10.709 1.00 86.50 355 GLU A CA 1
ATOM 2727 C C . GLU A 1 355 ? -35.417 -9.444 10.849 1.00 86.50 355 GLU A C 1
ATOM 2729 O O . GLU A 1 355 ? -36.058 -10.494 10.794 1.00 86.50 355 GLU A O 1
ATOM 2734 N N . GLU A 1 356 ? -34.096 -9.427 11.064 1.00 88.06 356 GLU A N 1
ATOM 2735 C CA . GLU A 1 356 ? -33.267 -10.638 11.183 1.00 88.06 356 GLU A CA 1
ATOM 2736 C C . GLU A 1 356 ? -33.452 -11.366 12.527 1.00 88.06 356 GLU A C 1
ATOM 2738 O O . GLU A 1 356 ? -33.322 -12.588 12.603 1.00 88.06 356 GLU A O 1
ATOM 2743 N N . LEU A 1 357 ? -33.754 -10.631 13.602 1.00 88.50 357 LEU A N 1
ATOM 2744 C CA . LEU A 1 357 ? -33.747 -11.158 14.972 1.00 88.50 357 LEU A CA 1
ATOM 2745 C C . LEU A 1 357 ? -35.113 -1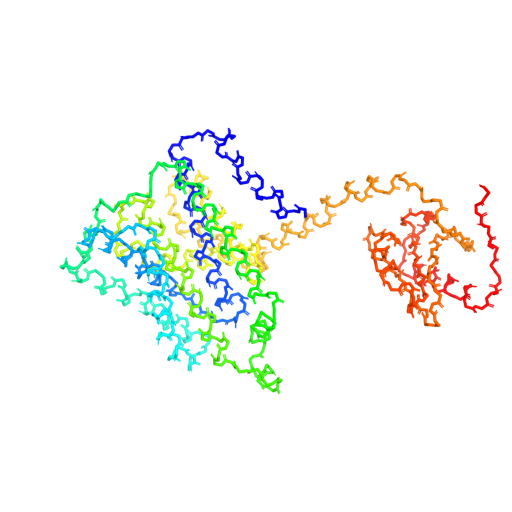1.124 15.678 1.00 88.50 357 LEU A C 1
ATOM 2747 O O . LEU A 1 357 ? -35.181 -11.448 16.869 1.00 88.50 357 LEU A O 1
ATOM 2751 N N . LYS A 1 358 ? -36.193 -10.771 14.972 1.00 85.25 358 LYS A N 1
ATOM 2752 C CA . LYS A 1 358 ? -37.568 -10.654 15.506 1.00 85.25 358 LYS A CA 1
ATOM 2753 C C . LYS A 1 358 ? -38.094 -11.899 16.232 1.00 85.25 358 LYS A C 1
ATOM 2755 O O . LYS A 1 358 ? -38.936 -11.773 17.120 1.00 85.25 358 LYS A O 1
ATOM 2760 N N . ASP A 1 359 ? -37.591 -13.083 15.876 1.00 84.50 359 ASP A N 1
ATOM 2761 C CA . ASP A 1 359 ? -38.017 -14.358 16.472 1.00 84.50 359 ASP A CA 1
ATOM 2762 C C . ASP A 1 359 ? -37.350 -14.615 17.834 1.00 84.50 359 ASP A C 1
ATOM 2764 O O . ASP A 1 359 ? -37.851 -15.392 18.641 1.00 84.50 359 ASP A O 1
ATOM 2768 N N . ARG A 1 360 ? -36.208 -13.966 18.110 1.00 85.56 360 ARG A N 1
ATOM 2769 C CA . ARG A 1 360 ? -35.432 -14.159 19.351 1.00 85.56 360 ARG A CA 1
ATOM 2770 C C . ARG A 1 360 ? -35.602 -13.024 20.352 1.00 85.56 360 ARG A C 1
ATOM 2772 O O . ARG A 1 360 ? -35.486 -13.253 21.555 1.00 85.56 360 ARG A O 1
ATOM 2779 N N . TYR A 1 361 ? -35.837 -11.809 19.867 1.00 88.75 361 TYR A N 1
ATOM 2780 C CA . TYR A 1 361 ? -35.902 -10.605 20.689 1.00 88.75 361 TYR A CA 1
ATOM 2781 C C . TYR A 1 361 ? -37.122 -9.764 20.334 1.00 88.75 361 TYR A C 1
ATOM 2783 O O . TYR A 1 361 ? -37.567 -9.734 19.188 1.00 88.75 361 TYR A O 1
ATOM 2791 N N . ARG A 1 362 ? -37.632 -9.045 21.330 1.00 87.81 362 ARG A N 1
ATOM 2792 C CA . ARG A 1 362 ? -38.608 -7.974 21.148 1.00 87.81 362 ARG A CA 1
ATOM 2793 C C . ARG A 1 362 ? -37.855 -6.651 21.101 1.00 87.81 362 ARG A C 1
ATOM 2795 O O . ARG A 1 362 ? -37.167 -6.285 22.049 1.00 87.81 362 ARG A O 1
ATOM 2802 N N . PHE A 1 363 ? -37.937 -5.941 19.991 1.00 88.75 363 PHE A N 1
ATOM 2803 C CA . PHE A 1 363 ? -37.218 -4.693 19.772 1.00 88.75 363 PHE A CA 1
ATOM 2804 C C . PHE A 1 363 ? -38.100 -3.494 20.088 1.00 88.75 363 PHE A C 1
ATOM 2806 O O . PHE A 1 363 ? -39.246 -3.436 19.654 1.00 88.75 363 PHE A O 1
ATOM 2813 N N . LEU A 1 364 ? -37.530 -2.515 20.786 1.00 88.75 364 LEU A N 1
ATOM 2814 C CA . LEU A 1 364 ? -38.110 -1.192 20.986 1.00 88.75 364 LEU A CA 1
ATOM 2815 C C . LEU A 1 364 ? -37.146 -0.154 20.406 1.00 88.75 364 LEU A C 1
ATOM 2817 O O . LEU A 1 364 ? -36.147 0.198 21.033 1.00 88.75 364 LEU A O 1
ATOM 2821 N N . ALA A 1 365 ? -37.426 0.322 19.197 1.00 89.62 365 ALA A N 1
ATOM 2822 C CA . ALA A 1 365 ? -36.622 1.329 18.518 1.00 89.62 365 ALA A CA 1
ATOM 2823 C C . ALA A 1 365 ? -37.245 2.716 18.691 1.00 89.62 365 ALA A C 1
ATOM 2825 O O . ALA A 1 365 ? -38.412 2.929 18.372 1.00 89.62 365 ALA A O 1
ATOM 2826 N N . VAL A 1 366 ? -36.462 3.670 19.192 1.00 89.00 366 VAL A N 1
ATOM 2827 C CA . VAL A 1 366 ? -36.957 5.004 19.557 1.00 89.00 366 VAL A CA 1
ATOM 2828 C C . VAL A 1 366 ? -36.315 6.061 18.668 1.00 89.00 366 VAL A C 1
ATOM 2830 O O . VAL A 1 366 ? -35.093 6.090 18.521 1.00 89.00 366 VAL A O 1
ATOM 2833 N N . ASP A 1 367 ? -37.129 6.956 18.106 1.00 88.12 367 ASP A N 1
ATOM 2834 C CA . ASP A 1 367 ? -36.633 8.207 17.539 1.00 88.12 367 ASP A CA 1
ATOM 2835 C C . ASP A 1 367 ? -36.419 9.220 18.662 1.00 88.12 367 ASP A C 1
ATOM 2837 O O . ASP A 1 367 ? -37.375 9.647 19.314 1.00 88.12 367 ASP A O 1
ATOM 2841 N N . LEU A 1 368 ? -35.176 9.648 18.868 1.00 87.75 368 LEU A N 1
ATOM 2842 C CA . LEU A 1 368 ? -34.865 10.695 19.836 1.00 87.75 368 LEU A CA 1
ATOM 2843 C C . LEU A 1 368 ? -35.633 11.995 19.513 1.00 87.75 368 LEU A C 1
ATOM 2845 O O . LEU A 1 368 ? -35.902 12.279 18.342 1.00 87.75 368 LEU A O 1
ATOM 2849 N N . PRO A 1 369 ? -35.960 12.823 20.523 1.00 83.88 369 PRO A N 1
ATOM 2850 C CA . PRO A 1 369 ? -36.513 14.159 20.295 1.00 83.88 369 PRO A CA 1
ATOM 2851 C C . PRO A 1 369 ? -35.684 14.940 19.264 1.00 83.88 369 PRO A C 1
ATOM 2853 O O . PRO A 1 369 ? -34.471 14.787 19.211 1.00 83.88 369 PRO A O 1
ATOM 2856 N N . ASN A 1 370 ? -36.310 15.770 18.428 1.00 79.88 370 ASN A N 1
ATOM 2857 C CA . ASN A 1 370 ? -35.679 16.438 17.272 1.00 79.88 370 ASN A CA 1
ATOM 2858 C C . ASN A 1 370 ? -35.236 15.536 16.103 1.00 79.88 370 ASN A C 1
ATOM 2860 O O . ASN A 1 370 ? -34.783 16.063 15.080 1.00 79.88 370 ASN A O 1
ATOM 2864 N N . PHE A 1 371 ? -35.376 14.213 16.202 1.00 82.44 371 PHE A N 1
ATOM 2865 C CA . PHE A 1 371 ? -34.969 13.263 15.167 1.00 82.44 371 PHE A CA 1
ATOM 2866 C C . PHE A 1 371 ? -36.137 12.405 14.667 1.00 82.44 371 PHE A C 1
ATOM 2868 O O . PHE A 1 371 ? -37.180 12.301 15.304 1.00 82.44 371 PHE A O 1
ATOM 2875 N N . GLY A 1 372 ? -35.949 11.802 13.487 1.00 79.00 372 GLY A N 1
ATOM 2876 C CA . GLY A 1 372 ? -36.937 10.925 12.856 1.00 79.00 372 GLY A CA 1
ATOM 2877 C C . GLY A 1 372 ? -38.323 11.558 12.730 1.00 79.00 372 GLY A C 1
ATOM 2878 O O . GLY A 1 372 ? -38.450 12.673 12.218 1.00 79.00 372 GLY A O 1
ATOM 2879 N N . ASP A 1 373 ? -39.335 10.823 13.186 1.00 81.56 373 ASP A N 1
ATOM 2880 C CA . ASP A 1 373 ? -40.734 11.252 13.201 1.00 81.56 373 ASP A CA 1
ATOM 2881 C C . ASP A 1 373 ? -41.140 11.889 14.563 1.00 81.56 373 ASP A C 1
ATOM 2883 O O . ASP A 1 373 ? -42.284 12.320 14.723 1.00 81.56 373 ASP A O 1
ATOM 2887 N N . SER A 1 374 ? -40.213 12.009 15.531 1.00 83.75 374 SER A N 1
ATOM 2888 C CA . SER A 1 374 ? -40.431 12.637 16.848 1.00 83.75 374 SER A CA 1
ATOM 2889 C C . SER A 1 374 ? -40.549 14.166 16.786 1.00 83.75 374 SER A C 1
ATOM 2891 O O . SER A 1 374 ? -40.064 14.841 15.875 1.00 83.75 374 SER A O 1
ATOM 2893 N N . SER A 1 375 ? -41.199 14.742 17.800 1.00 82.56 375 SER A N 1
ATOM 2894 C CA . SER A 1 375 ? -41.414 16.191 17.908 1.00 82.56 375 SER A CA 1
ATOM 2895 C C . SER A 1 375 ? -40.105 16.956 18.092 1.00 82.56 375 SER A C 1
ATOM 2897 O O . SER A 1 375 ? -39.148 16.449 18.683 1.00 82.56 375 SER A O 1
ATOM 2899 N N . ARG A 1 376 ? -40.078 18.206 17.617 1.00 79.25 376 ARG A N 1
ATOM 2900 C CA . ARG A 1 376 ? -38.959 19.124 17.856 1.00 79.25 376 ARG A CA 1
ATOM 2901 C C . ARG A 1 376 ? -39.116 19.829 19.200 1.00 79.25 376 ARG A C 1
ATOM 2903 O O . ARG A 1 376 ? -40.181 20.364 19.488 1.00 79.25 376 ARG A O 1
ATOM 2910 N N . THR A 1 377 ? -38.062 19.820 20.004 1.00 77.31 377 THR A N 1
ATOM 2911 C CA . THR A 1 377 ? -38.024 20.267 21.402 1.00 77.31 377 THR A CA 1
ATOM 2912 C C . THR A 1 377 ? -36.644 20.851 21.738 1.00 77.31 377 THR A C 1
ATOM 2914 O O . THR A 1 377 ? -35.733 20.847 20.908 1.00 77.31 377 THR A O 1
ATOM 2917 N N . LYS A 1 378 ? -36.442 21.334 22.973 1.00 76.19 378 LYS A N 1
ATOM 2918 C CA . LYS A 1 378 ? -35.114 21.771 23.438 1.00 76.19 378 LYS A CA 1
ATOM 2919 C C . LYS A 1 378 ? -34.090 20.631 23.341 1.00 76.19 378 LYS A C 1
ATOM 2921 O O . LYS A 1 378 ? -34.400 19.481 23.641 1.00 76.19 378 LYS A O 1
ATOM 2926 N N . SER A 1 379 ? -32.873 20.964 22.919 1.00 72.50 379 SER A N 1
ATOM 2927 C CA . SER A 1 379 ? -31.765 20.024 22.746 1.00 72.50 379 SER A CA 1
ATOM 2928 C C . SER A 1 379 ? -30.803 20.092 23.938 1.00 72.50 379 SER A C 1
ATOM 2930 O O . SER A 1 379 ? -29.907 20.935 23.951 1.00 72.50 379 SER A O 1
ATOM 2932 N N . SER A 1 380 ? -30.976 19.208 24.924 1.00 79.12 380 SER A N 1
ATOM 2933 C CA . SER A 1 380 ? -29.986 18.946 25.981 1.00 79.12 380 SER A CA 1
ATOM 2934 C C . SER A 1 380 ? -29.826 17.439 26.203 1.00 79.12 380 SER A C 1
ATOM 2936 O O . SER A 1 380 ? -30.714 16.657 25.851 1.00 79.12 380 SER A O 1
ATOM 2938 N N . LEU A 1 381 ? -28.682 17.013 26.743 1.00 79.38 381 LEU A N 1
ATOM 2939 C CA . LEU A 1 381 ? -28.403 15.592 26.963 1.00 79.38 381 LEU A CA 1
ATOM 2940 C C . LEU A 1 381 ? -29.342 15.001 28.022 1.00 79.38 381 LEU A C 1
ATOM 2942 O O . LEU A 1 381 ? -29.864 13.903 27.839 1.00 79.38 381 LEU A O 1
ATOM 2946 N N . GLU A 1 382 ? -29.609 15.764 29.080 1.00 81.62 382 GLU A N 1
ATOM 2947 C CA . GLU A 1 382 ? -30.540 15.414 30.157 1.00 81.62 382 GLU A CA 1
ATOM 2948 C C . GLU A 1 382 ? -31.946 15.202 29.597 1.00 81.62 382 GLU A C 1
ATOM 2950 O O . GLU A 1 382 ? -32.634 14.251 29.958 1.00 81.62 382 GLU A O 1
ATOM 2955 N N . PHE A 1 383 ? -32.346 16.048 28.646 1.00 80.81 383 PHE A N 1
ATOM 2956 C CA . PHE A 1 383 ? -33.642 15.955 27.995 1.00 80.81 383 PHE A CA 1
ATOM 2957 C C . PHE A 1 383 ? -33.770 14.690 27.135 1.00 80.81 383 PHE A C 1
ATOM 2959 O O . PHE A 1 383 ? -34.801 14.019 27.162 1.00 80.81 383 PHE A O 1
ATOM 2966 N N . TYR A 1 384 ? -32.719 14.328 26.394 1.00 84.81 384 TYR A N 1
ATOM 2967 C CA . TYR A 1 384 ? -32.700 13.078 25.631 1.00 84.81 384 TYR A CA 1
ATOM 2968 C C . TYR A 1 384 ? -32.741 11.847 26.538 1.00 84.81 384 TYR A C 1
ATOM 2970 O O . TYR A 1 384 ? -33.494 10.914 26.256 1.00 84.81 384 TYR A O 1
ATOM 2978 N N . ALA A 1 385 ? -31.978 11.855 27.632 1.00 85.38 385 ALA A N 1
ATOM 2979 C CA . ALA A 1 385 ? -31.977 10.769 28.606 1.00 85.38 385 ALA A CA 1
ATOM 2980 C C . ALA A 1 385 ? -33.359 10.588 29.254 1.00 85.38 385 ALA A C 1
ATOM 2982 O O . ALA A 1 385 ? -33.864 9.465 29.320 1.00 85.38 385 ALA A O 1
ATOM 2983 N N . GLU A 1 386 ? -34.005 11.684 29.660 1.00 84.44 386 GLU A N 1
ATOM 2984 C CA . GLU A 1 386 ? -35.329 11.646 30.284 1.00 84.44 386 GLU A CA 1
ATOM 2985 C C . GLU A 1 386 ? -36.415 11.184 29.300 1.00 84.44 386 GLU A C 1
ATOM 2987 O O . GLU A 1 386 ? -37.246 10.347 29.646 1.00 84.44 386 GLU A O 1
ATOM 2992 N N . ALA A 1 387 ? -36.372 11.633 28.041 1.00 81.25 387 ALA A N 1
ATOM 2993 C CA . ALA A 1 387 ? -37.310 11.186 27.010 1.00 81.25 387 ALA A CA 1
ATOM 2994 C C . ALA A 1 387 ? -37.230 9.672 26.748 1.00 81.25 387 ALA A C 1
ATOM 2996 O O . ALA A 1 387 ? -38.257 8.998 26.640 1.00 81.25 387 ALA A O 1
ATOM 2997 N N . VAL A 1 388 ? -36.012 9.123 26.676 1.00 85.50 388 VAL A N 1
ATOM 2998 C CA . VAL A 1 388 ? -35.799 7.680 26.494 1.00 85.50 388 VAL A CA 1
ATOM 2999 C C . VAL A 1 388 ? -36.256 6.904 27.725 1.00 85.50 388 VAL A C 1
ATOM 3001 O O . VAL A 1 388 ? -36.965 5.906 27.587 1.00 85.50 388 VAL A O 1
ATOM 3004 N N . LYS A 1 389 ? -35.900 7.377 28.926 1.00 84.75 389 LYS A N 1
ATOM 3005 C CA . LYS A 1 389 ? -36.322 6.773 30.193 1.00 84.75 389 LYS A CA 1
ATOM 3006 C C . LYS A 1 389 ? -37.845 6.697 30.288 1.00 84.75 389 LYS A C 1
ATOM 3008 O O . LYS A 1 389 ? -38.361 5.649 30.662 1.00 84.75 389 LYS A O 1
ATOM 3013 N N . GLN A 1 390 ? -38.548 7.757 29.887 1.00 77.12 390 GLN A N 1
ATOM 3014 C CA . GLN A 1 390 ? -40.009 7.806 29.893 1.00 77.12 390 GLN A CA 1
ATOM 3015 C C . GLN A 1 390 ? -40.657 6.899 28.827 1.00 77.12 390 GLN A C 1
ATOM 3017 O O . GLN A 1 390 ? -41.626 6.221 29.161 1.00 77.12 390 GLN A O 1
ATOM 3022 N N . CYS A 1 391 ? -40.138 6.797 27.585 1.00 75.06 391 CYS A N 1
ATOM 3023 C CA . CYS A 1 391 ? -40.662 5.792 26.622 1.00 75.06 391 CYS A CA 1
ATOM 3024 C C . CYS A 1 391 ? -40.408 4.359 27.135 1.00 75.06 391 CYS A C 1
ATOM 3026 O O . CYS A 1 391 ? -41.287 3.507 27.012 1.00 75.06 391 CYS A O 1
ATOM 3028 N N . TRP A 1 392 ? -39.268 4.102 27.791 1.00 80.56 392 TRP A N 1
ATOM 3029 C CA . TRP A 1 392 ? -38.954 2.795 28.383 1.00 80.56 392 TRP A CA 1
ATOM 3030 C C . TRP A 1 392 ? -39.895 2.409 29.534 1.00 80.56 392 TRP A C 1
ATOM 3032 O O . TRP A 1 392 ? -40.463 1.315 29.531 1.00 80.56 392 TRP A O 1
ATOM 3042 N N . THR A 1 393 ? -40.109 3.299 30.509 1.00 77.38 393 THR A N 1
ATOM 3043 C CA . THR A 1 393 ? -41.021 3.032 31.634 1.00 77.38 393 THR A CA 1
ATOM 3044 C C . THR A 1 393 ? -42.471 2.911 31.183 1.00 77.38 393 THR A C 1
ATOM 3046 O O . THR A 1 393 ? -43.169 2.017 31.657 1.00 77.38 393 THR A O 1
ATOM 3049 N N . CYS A 1 394 ? -42.902 3.747 30.238 1.00 70.31 394 CYS A N 1
ATOM 3050 C CA . CYS A 1 394 ? -44.235 3.699 29.641 1.00 70.31 394 CYS A CA 1
ATOM 3051 C C . CYS A 1 394 ? -44.550 2.316 29.035 1.00 70.31 394 CYS A C 1
ATOM 3053 O O . CYS A 1 394 ? -45.625 1.759 29.259 1.00 70.31 394 CYS A O 1
ATOM 3055 N N . GLN A 1 395 ? -43.586 1.715 28.331 1.00 68.62 395 GLN A N 1
ATOM 3056 C CA . GLN A 1 395 ? -43.755 0.397 27.712 1.00 68.62 395 GLN A CA 1
ATOM 3057 C C . GLN A 1 395 ? -43.702 -0.773 28.705 1.00 68.62 395 GLN A C 1
ATOM 3059 O O . GLN A 1 395 ? -44.509 -1.696 28.605 1.00 68.62 395 GLN A O 1
ATOM 3064 N N . LEU A 1 396 ? -42.790 -0.750 29.683 1.00 66.94 396 LEU A N 1
ATOM 3065 C CA . LEU A 1 396 ? -42.665 -1.858 30.641 1.00 66.94 396 LEU A CA 1
ATOM 3066 C C . LEU A 1 396 ? -43.739 -1.852 31.732 1.00 66.94 396 LEU A C 1
ATOM 3068 O O . LEU A 1 396 ? -44.172 -2.922 32.151 1.00 66.94 396 LEU A O 1
ATOM 3072 N N . LYS A 1 397 ? -44.160 -0.673 32.208 1.00 58.75 397 LYS A N 1
ATOM 3073 C CA . LYS A 1 397 ? -45.080 -0.559 33.352 1.00 58.75 397 LYS A CA 1
ATOM 3074 C C . LYS A 1 397 ? -46.544 -0.341 32.968 1.00 58.75 397 LYS A C 1
ATOM 3076 O O . LYS A 1 397 ? -47.398 -0.478 33.832 1.00 58.75 397 LYS A O 1
ATOM 3081 N N . LYS A 1 398 ? -46.857 -0.019 31.701 1.00 57.25 398 LYS A N 1
ATOM 3082 C CA . LYS A 1 398 ? -48.212 0.366 31.236 1.00 57.25 398 LYS A CA 1
ATOM 3083 C C . LYS A 1 398 ? -48.864 1.502 32.051 1.00 57.25 398 LYS A C 1
ATOM 3085 O O . LYS A 1 398 ? -50.078 1.677 32.006 1.00 57.25 398 LYS A O 1
ATOM 3090 N N . GLU A 1 399 ? -48.079 2.298 32.769 1.00 47.66 399 GLU A N 1
ATOM 3091 C CA . GLU A 1 399 ? -48.561 3.426 33.569 1.00 47.66 399 GLU A CA 1
ATOM 3092 C C . GLU A 1 399 ? -48.486 4.724 32.744 1.00 47.66 399 GLU A C 1
ATOM 3094 O O . GLU A 1 399 ? -47.450 5.039 32.161 1.00 47.66 399 GLU A O 1
ATOM 3099 N N . ASN A 1 400 ? -49.585 5.490 32.705 1.00 46.56 400 ASN A N 1
ATOM 3100 C CA . ASN A 1 400 ? -49.686 6.845 32.129 1.00 46.56 400 ASN A CA 1
ATOM 3101 C C . ASN A 1 400 ? -49.400 7.023 30.619 1.00 46.56 400 ASN A C 1
ATOM 3103 O O . ASN A 1 400 ? -49.003 8.104 30.182 1.00 46.56 400 ASN A O 1
ATOM 3107 N N . CYS A 1 401 ? -49.681 6.021 29.783 1.00 51.81 401 CYS A N 1
ATOM 3108 C CA . CYS A 1 401 ? -49.469 6.120 28.334 1.00 51.81 401 CYS A CA 1
ATOM 3109 C C . CYS A 1 401 ? -50.778 6.333 27.567 1.00 51.81 401 CYS A C 1
ATOM 3111 O O . CYS A 1 401 ? -51.572 5.409 27.390 1.00 51.81 401 CYS A O 1
ATOM 3113 N N . THR A 1 402 ? -50.989 7.535 27.024 1.00 49.66 402 THR A N 1
ATOM 3114 C CA . THR A 1 402 ? -52.027 7.761 26.005 1.00 49.66 402 THR A CA 1
ATOM 3115 C C . THR A 1 402 ? -51.541 7.224 24.656 1.00 49.66 402 THR A C 1
ATOM 3117 O O . THR A 1 402 ? -51.060 7.964 23.801 1.00 49.66 402 THR A O 1
ATOM 3120 N N . ASN A 1 403 ? -51.651 5.908 24.458 1.00 48.28 403 ASN A N 1
ATOM 3121 C CA . ASN A 1 403 ? -51.339 5.256 23.185 1.00 48.28 403 ASN A CA 1
ATOM 3122 C C . ASN A 1 403 ? -52.358 5.665 22.110 1.00 48.28 403 ASN A C 1
ATOM 3124 O O . ASN A 1 403 ? -53.383 5.012 21.923 1.00 48.28 403 ASN A O 1
ATOM 3128 N N . LYS A 1 404 ? -52.081 6.737 21.363 1.00 44.12 404 LYS A N 1
ATOM 3129 C CA . LYS A 1 404 ? -52.797 7.018 20.111 1.00 44.12 404 LYS A CA 1
ATOM 3130 C C . LYS A 1 404 ? -52.084 6.300 18.966 1.00 44.12 404 LYS A C 1
ATOM 3132 O O . LYS A 1 404 ? -51.104 6.806 18.423 1.00 44.12 404 LYS A O 1
ATOM 3137 N N . LYS A 1 405 ? -52.583 5.113 18.600 1.00 40.88 405 LYS A N 1
ATOM 3138 C CA . LYS A 1 405 ? -52.312 4.530 17.276 1.00 40.88 405 LYS A CA 1
ATOM 3139 C C . LYS A 1 405 ? -52.893 5.461 16.206 1.00 40.88 405 LYS A C 1
ATOM 3141 O O . LYS A 1 405 ? -53.911 6.112 16.446 1.00 40.88 405 LYS A O 1
ATOM 3146 N N . TRP A 1 406 ? -52.226 5.555 15.059 1.00 35.34 406 TRP A N 1
ATOM 3147 C CA . TRP A 1 406 ? -52.729 6.304 13.906 1.00 35.34 406 TRP A CA 1
ATOM 3148 C C . TRP A 1 406 ? -54.164 5.866 13.558 1.00 35.34 406 TRP A C 1
ATOM 3150 O O . TRP A 1 406 ? -54.445 4.668 13.547 1.00 35.34 406 TRP A O 1
ATOM 3160 N N . LYS A 1 407 ? -55.047 6.838 13.294 1.00 29.72 407 LYS A N 1
ATOM 3161 C CA . LYS A 1 407 ? -56.240 6.635 12.462 1.00 29.72 407 LYS A CA 1
ATOM 3162 C C . LYS A 1 407 ? -55.851 6.851 11.008 1.00 29.72 407 LYS A C 1
ATOM 3164 O O . LYS A 1 407 ? -55.035 7.776 10.773 1.00 29.72 407 LYS A O 1
#

Mean predicted aligned error: 11.19 Å

Radius of gyration: 27.26 Å; Cα contacts (8 Å, |Δi|>4): 683; chains: 1; bounding box: 84×43×59 Å

Secondary structure (DSSP, 8-state):
-HHHHHHHHHHHHHHHH---HHHHHHHHHHHHHHHHHHHHIIIIIIT----S-HHHHHHHHHHHHHHHHHHS---HHHHHHHHHHHHHHHHHHHHHHHTT--HHHHHHHHHHHHHHHHHHHHH-HHHH-GGG-EE-PPPSSSHHHHHHHHHHHHHHHHHHHHHHHHSHHHHHHHHHHH-HHHHHHTT--HHHHHHHHHHHHHHHHHHHHHHHHHHHSEE-GGGGSHHHHHHHHHHHHHHHTT-SSHHHHHHHHHHHHHHHHTTS-S-HHHHHHHHHHHHHHH-TT-HHHHHHHHIIIIIHHHHHHHHHTS--SSSEEEEETTEEEEEEEE---SEEEEEE--TT--GGGGHHHHHHHTTTEEEEEEPPTTSTTSPP----HHHHHHHHHHHHHHHHH--S---B---

Nearest PDB structures (foldseek):
  7c4d-assembly1_A  TM=9.363E-01  e=2.819E-02  uncultured bacterium
  8v16-assembly1_C  TM=8.370E-01  e=7.945E-02  uncultured Pseudomonadota bacterium
  8v16-assembly4_D  TM=7.658E-01  e=6.278E-02  uncultured Pseudomonadota bacterium
  6eb3-assembly1_A  TM=7.315E-01  e=6.581E-02  metagenome
  8qzu-assembly1_A  TM=8.004E-01  e=1.769E-01  Xenorhabdus hominickii

Sequence (407 aa):
MMKLLTLLLLVLLPFVFGTSKFILTILNLTMIHAIAAVGLNLIMGYTGQVSIGHAAFMSIGAYTSALLAMKLSIPLALSIPIAVLVSGIFGFIFGFPSLRLTGFYLAITTMGFAVAVEQLLGAWKDLTKGHIGLRGVPKLGSELFNYYVILAVVVLCFYAFTKLTSHKTGRALKAIRENPLVARVFGINLTKYKLLAFTVGSAFAGLAGALYAHEIGYLAPSVFGLGKSLELLAIVVVGGMGLAVGPFFGSVVYTVLPFLFSRSGISLSIIFGIILIATVLFMPRGIAYYAQNFWLKYGELPVIFLKRRKKSKEGYFVQLPFGKLHCVEEGQGEKVLLCIHGNFGSWRWFKPLMEELKDRYRFLAVDLPNFGDSSRTKSSLEFYAEAVKQCWTCQLKKENCTNKKWK

Solvent-accessible surface area (backbone atoms only — not comparable to full-atom values): 20475 Å² total; per-residue (Å²): 111,70,73,58,52,54,49,51,50,59,71,47,40,53,76,74,73,44,86,47,65,67,60,43,53,50,54,44,49,26,49,35,45,17,37,28,15,45,12,48,28,40,27,32,32,32,37,55,43,52,66,38,21,56,21,28,25,14,42,49,1,16,52,43,17,43,47,36,38,69,76,67,65,39,56,67,87,55,22,40,58,50,10,19,52,50,13,18,51,52,20,37,64,55,28,58,69,46,68,81,43,60,64,67,58,27,24,53,53,25,35,52,47,8,47,50,47,24,49,51,43,32,67,34,48,91,83,43,44,8,71,79,23,44,72,76,35,68,58,85,61,52,66,70,55,40,41,55,52,51,49,53,49,45,52,50,50,54,49,52,49,51,51,52,50,68,42,72,62,22,54,50,30,41,38,35,38,76,37,54,67,62,28,41,76,75,68,45,62,61,67,62,54,53,32,48,28,30,16,53,16,18,18,32,12,1,41,22,18,23,52,46,28,28,70,68,21,54,45,43,31,78,71,26,20,56,66,41,12,52,50,43,46,39,22,18,48,40,2,6,61,54,46,92,65,4,17,51,51,10,16,48,51,61,59,50,47,54,72,79,40,65,86,68,82,61,59,64,69,58,53,51,50,51,52,39,53,50,29,56,74,77,37,74,59,11,53,40,49,55,53,50,51,48,38,64,67,56,62,43,48,62,60,50,50,63,58,59,70,59,77,74,89,76,54,38,40,48,69,49,103,75,43,43,33,30,38,36,75,49,51,78,19,92,50,76,45,80,42,78,57,65,89,94,41,31,39,72,78,45,46,70,59,46,70,77,40,20,83,64,28,18,36,42,26,34,16,52,72,63,24,64,84,17,34,76,56,85,90,49,70,69,52,51,52,51,54,51,51,50,57,51,48,32,69,77,65,69,55,88,64,68,75,54,65,83,130

Organism: NCBI:txid688269